Protein AF-A0A1B0D6R3-F1 (afdb_monomer_lite)

Sequence (386 aa):
MKKVSSSRHNKVLNDTDIEEGKRDLIHREIGKFRKTAEEEEQKKEKEKEREKDREKDREKDRKKRDDKDREKRRSATPTGRKEKKRRRSKSRSRERERERERERERERERERERERERERERERERERERDRERDREREENKVVKNIKDLQKEKEMEDEARERKKLEKKAREKEAAYQERLRNWEIRERRKAKDYEKEREKVRCKEEEREREAKRLKEFLEDYDDERDDPKYYKGRELQRRLAERVREADNDAKDRNKEQEELEELRNKVFTGEYDNPTQEFERLKKEREEMYKPKILIDVNLEQSQQRERELEREREREIERQLAKEREKLQKERYVMAQASRELASINAEPIDSDSSEDVQSPSRSNHRRSKSRDSNANSLNHQ

pLDDT: mean 72.36, std 17.93, range [33.22, 93.94]

Foldseek 3Di:
DDDDPPVVVVVVVVPDPPPVVNVVVVVVVVVVVVVVVVVVVVVVVVVVVVVVVVVVVVVVVVVVVVVVVVLVVLCPDPVNVVVVVVVVVVVVVVVVVVVVVVVVVVVVVVVVVVVPPPPPPDDDDDDDDDCVPVVVVVVVVVVVVVVVVVVVVVVVVVVVVVVVVVVVVVVVVVVVVVVVVVVVVVVVVVVVVVVVVVVVVVVVVVVVVVVVVVVVVVVVVPDDCVPCVCVCCDDPNVVVVVVVVVVVVVVVVVVVVVLVVVLVVLLCVLVPDPDPDSVVVSVVVNVVVVVVPPDDPPDPVVVVVVVVVVVVVVVVVVVVVVVVVVVVVVVVVVVVVVVVVVVVVVVVVVPDDDDDDDDDDDDDDDDDDDDDDDDDDDDDDDDDDD

Radius of gyration: 51.78 Å; chains: 1; bounding box: 133×87×140 Å

InterPro domains:
  IPR052768 RNA-binding protein 25 [PTHR18806] (7-378)

Structure (mmCIF, N/CA/C/O backbone):
data_AF-A0A1B0D6R3-F1
#
_entry.id   AF-A0A1B0D6R3-F1
#
loop_
_atom_site.group_PDB
_atom_site.id
_atom_site.type_symbol
_atom_site.label_atom_id
_atom_site.label_alt_id
_atom_site.label_comp_id
_atom_site.label_asym_id
_atom_site.label_entity_id
_atom_site.label_seq_id
_atom_site.pdbx_PDB_ins_code
_atom_site.Cartn_x
_atom_site.Cartn_y
_atom_site.Cartn_z
_atom_site.occupancy
_atom_site.B_iso_or_equiv
_atom_site.auth_seq_id
_atom_site.auth_comp_id
_atom_site.auth_asym_id
_atom_site.auth_atom_id
_atom_site.pdbx_PDB_model_num
ATOM 1 N N . MET A 1 1 ? 35.600 -23.578 60.742 1.00 46.09 1 MET A N 1
ATOM 2 C CA . MET A 1 1 ? 34.301 -23.052 61.235 1.00 46.09 1 MET A CA 1
ATOM 3 C C . MET A 1 1 ? 33.657 -22.190 60.148 1.00 46.09 1 MET A C 1
ATOM 5 O O . MET A 1 1 ? 34.402 -21.520 59.453 1.00 46.09 1 MET A O 1
ATOM 9 N N . LYS A 1 2 ? 32.316 -22.185 60.036 1.00 50.97 2 LYS A N 1
ATOM 10 C CA . LYS A 1 2 ? 31.459 -21.447 59.063 1.00 50.97 2 LYS A CA 1
ATOM 11 C C . LYS A 1 2 ? 31.071 -22.187 57.763 1.00 50.97 2 LYS A C 1
ATOM 13 O O . LYS A 1 2 ? 31.337 -21.732 56.661 1.00 50.97 2 LYS A O 1
ATOM 18 N N . LYS A 1 3 ? 30.331 -23.292 57.905 1.00 50.12 3 LYS A N 1
ATOM 19 C CA . LYS A 1 3 ? 29.381 -23.807 56.895 1.00 50.12 3 LYS A CA 1
ATOM 20 C C . LYS A 1 3 ? 28.076 -24.216 57.594 1.00 50.12 3 LYS A C 1
ATOM 22 O O . LYS A 1 3 ? 27.796 -25.397 57.703 1.00 50.12 3 LYS A O 1
ATOM 27 N N . VAL A 1 4 ? 27.328 -23.268 58.173 1.00 50.94 4 VAL A N 1
ATOM 28 C CA . VAL A 1 4 ? 26.019 -23.584 58.808 1.00 50.94 4 VAL A CA 1
ATOM 29 C C . VAL A 1 4 ? 24.939 -22.499 58.601 1.00 50.94 4 VAL A C 1
ATOM 31 O O . VAL A 1 4 ? 23.763 -22.766 58.818 1.00 50.94 4 VAL A O 1
ATOM 34 N N . SER A 1 5 ? 25.244 -21.286 58.122 1.00 51.19 5 SER A N 1
ATOM 35 C CA . SER A 1 5 ? 24.247 -20.190 58.156 1.00 51.19 5 SER A CA 1
ATOM 36 C C . SER A 1 5 ? 23.283 -20.100 56.963 1.00 51.19 5 SER A C 1
ATOM 38 O O . SER A 1 5 ? 22.290 -19.380 57.057 1.00 51.19 5 SER A O 1
ATOM 40 N N . SER A 1 6 ? 23.516 -20.829 55.864 1.00 48.88 6 SER A N 1
ATOM 41 C CA . SER A 1 6 ? 22.671 -20.724 54.658 1.00 48.88 6 SER A CA 1
ATOM 42 C C . SER A 1 6 ? 21.384 -21.564 54.739 1.00 48.88 6 SER A C 1
ATOM 44 O O . SER A 1 6 ? 20.362 -21.180 54.181 1.00 48.88 6 SER A O 1
ATOM 46 N N . SER A 1 7 ? 21.375 -22.654 55.517 1.00 47.78 7 SER A N 1
ATOM 47 C CA . SER A 1 7 ? 20.190 -23.521 55.651 1.00 47.78 7 SER A CA 1
ATOM 48 C C . SER A 1 7 ? 19.089 -22.913 56.536 1.00 47.78 7 SER A C 1
ATOM 50 O O . SER A 1 7 ? 17.906 -23.137 56.290 1.00 47.78 7 SER A O 1
ATOM 52 N N . ARG A 1 8 ? 19.450 -22.085 57.530 1.00 50.84 8 ARG A N 1
ATOM 53 C CA . ARG A 1 8 ? 18.473 -21.452 58.437 1.00 50.84 8 ARG A CA 1
ATOM 54 C C . ARG A 1 8 ? 17.680 -20.313 57.790 1.00 50.84 8 ARG A C 1
ATOM 56 O O . ARG A 1 8 ? 16.537 -20.111 58.166 1.00 50.84 8 ARG A O 1
ATOM 63 N N . HIS A 1 9 ? 18.227 -19.630 56.784 1.00 46.25 9 HIS A N 1
ATOM 64 C CA . HIS A 1 9 ? 17.534 -18.512 56.128 1.00 46.25 9 HIS A CA 1
ATOM 65 C C . HIS A 1 9 ? 16.481 -18.947 55.095 1.00 46.25 9 HIS A C 1
ATOM 67 O O . HIS A 1 9 ? 15.584 -18.170 54.797 1.00 46.25 9 HIS A O 1
ATOM 73 N N . ASN A 1 10 ? 16.534 -20.189 54.597 1.00 44.69 10 ASN A N 1
ATOM 74 C CA . ASN A 1 10 ? 15.507 -20.732 53.696 1.00 44.69 10 ASN A CA 1
ATOM 75 C C . ASN A 1 10 ? 14.309 -21.360 54.429 1.00 44.69 10 ASN A C 1
ATOM 77 O O . ASN A 1 10 ? 13.281 -21.595 53.808 1.00 44.69 10 ASN A O 1
ATOM 81 N N . LYS A 1 11 ? 14.419 -21.639 55.737 1.00 49.31 11 LYS A N 1
ATOM 82 C CA . LYS A 1 11 ? 13.300 -22.182 56.528 1.00 49.31 11 LYS A CA 1
ATOM 83 C C . LYS A 1 11 ? 12.404 -21.098 57.132 1.00 49.31 11 LYS A C 1
ATOM 85 O O . LYS A 1 11 ? 11.209 -21.315 57.241 1.00 49.31 11 LYS A O 1
ATOM 90 N N . VAL A 1 12 ? 12.948 -19.921 57.444 1.00 47.81 12 VAL A N 1
ATOM 91 C CA . VAL A 1 12 ? 12.201 -18.839 58.123 1.00 47.81 12 VAL A CA 1
ATOM 92 C C . VAL A 1 12 ? 11.225 -18.099 57.192 1.00 47.81 12 VAL A C 1
ATOM 94 O O . VAL A 1 12 ? 10.317 -17.430 57.663 1.00 47.81 12 VAL A O 1
ATOM 97 N N . LEU A 1 13 ? 11.343 -18.257 55.869 1.00 51.03 13 LEU A N 1
ATOM 98 C CA . LEU A 1 13 ? 10.367 -17.705 54.916 1.00 51.03 13 LEU A CA 1
ATOM 99 C C . LEU A 1 13 ? 9.122 -18.588 54.726 1.00 51.03 13 LEU A C 1
ATOM 101 O O . LEU A 1 13 ? 8.151 -18.137 54.120 1.00 51.03 13 LEU A O 1
ATOM 105 N N . ASN A 1 14 ? 9.128 -19.821 55.244 1.00 51.03 14 ASN A N 1
ATOM 106 C CA . ASN A 1 14 ? 7.994 -20.738 55.119 1.00 51.03 14 ASN A CA 1
ATOM 107 C C . ASN A 1 14 ? 6.996 -20.645 56.287 1.00 51.03 14 ASN A C 1
ATOM 109 O O . ASN A 1 14 ? 5.863 -21.077 56.092 1.00 51.03 14 ASN A O 1
ATOM 113 N N . ASP A 1 15 ? 7.380 -20.025 57.413 1.00 48.03 15 ASP A N 1
ATOM 114 C CA . ASP A 1 15 ? 6.590 -19.889 58.655 1.00 48.03 15 ASP A CA 1
ATOM 115 C C . ASP A 1 15 ? 5.917 -18.509 58.779 1.00 48.03 15 ASP A C 1
ATOM 117 O O . ASP A 1 15 ? 5.948 -17.848 59.815 1.00 48.03 15 ASP A O 1
ATOM 121 N N . THR A 1 16 ? 5.316 -18.032 57.694 1.00 53.31 16 THR A N 1
ATOM 122 C CA . THR A 1 16 ? 4.239 -17.043 57.809 1.00 53.31 16 THR A CA 1
ATOM 123 C C . THR A 1 16 ? 2.977 -17.745 57.353 1.00 53.31 16 THR A C 1
ATOM 125 O O . THR A 1 16 ? 2.929 -18.202 56.210 1.00 53.31 16 THR A O 1
ATOM 128 N N . ASP A 1 17 ? 2.000 -17.857 58.258 1.00 52.69 17 ASP A N 1
ATOM 129 C CA . ASP A 1 17 ? 0.628 -18.330 58.021 1.00 52.69 17 ASP A CA 1
ATOM 130 C C . ASP A 1 17 ? -0.092 -17.395 57.032 1.00 52.69 17 ASP A C 1
ATOM 132 O O . ASP A 1 17 ? -1.055 -16.692 57.336 1.00 52.69 17 ASP A O 1
ATOM 136 N N . ILE A 1 18 ? 0.431 -17.319 55.815 1.00 58.31 18 ILE A N 1
ATOM 137 C CA . ILE A 1 18 ? -0.265 -16.787 54.663 1.00 58.31 18 ILE A CA 1
ATOM 138 C C . ILE A 1 18 ? -1.158 -17.938 54.221 1.00 58.31 18 ILE A C 1
ATOM 140 O O . ILE A 1 18 ? -0.643 -18.936 53.721 1.00 58.31 18 ILE A O 1
ATOM 144 N N . GLU A 1 19 ? -2.471 -17.802 54.452 1.00 65.38 19 GLU A N 1
ATOM 145 C CA . GLU A 1 19 ? -3.506 -18.727 53.964 1.00 65.38 19 GLU A CA 1
ATOM 146 C C . GLU A 1 19 ? -3.110 -19.260 52.583 1.00 65.38 19 GLU A C 1
ATOM 148 O O . GLU A 1 19 ? -2.804 -18.474 51.685 1.00 65.38 19 GLU A O 1
ATOM 153 N N . GLU A 1 20 ? -3.082 -20.579 52.421 1.00 59.16 20 GLU A N 1
ATOM 154 C CA . GLU A 1 20 ? -2.545 -21.289 51.251 1.00 59.16 20 GLU A CA 1
ATOM 155 C C . GLU A 1 20 ? -3.040 -20.691 49.913 1.00 59.16 20 GLU A C 1
ATOM 157 O O . GLU A 1 20 ? -2.257 -20.478 48.986 1.00 59.16 20 GLU A O 1
ATOM 162 N N . GLY A 1 21 ? -4.293 -20.217 49.870 1.00 65.56 21 GLY A N 1
ATOM 163 C CA . GLY A 1 21 ? -4.872 -19.512 48.719 1.00 65.56 21 GLY A CA 1
ATOM 164 C C . GLY A 1 21 ? -4.257 -18.139 48.383 1.00 65.56 21 GLY A C 1
ATOM 165 O O . GLY A 1 21 ? -4.201 -17.760 47.213 1.00 65.56 21 GLY A O 1
ATOM 166 N N . LYS A 1 22 ? -3.747 -17.383 49.364 1.00 69.50 22 LYS A N 1
ATOM 167 C CA . LYS A 1 22 ? -2.987 -16.137 49.135 1.00 69.50 22 LYS A CA 1
ATOM 168 C C . LYS A 1 22 ? -1.591 -16.438 48.597 1.00 69.50 22 LYS A C 1
ATOM 170 O O . LYS A 1 22 ? -1.098 -15.691 47.753 1.00 69.50 22 LYS A O 1
ATOM 175 N N . ARG A 1 23 ? -0.972 -17.538 49.038 1.00 70.25 23 ARG A N 1
ATOM 176 C CA . ARG A 1 23 ? 0.324 -17.994 48.519 1.00 70.25 23 ARG A CA 1
ATOM 177 C C . ARG A 1 23 ? 0.190 -18.404 47.045 1.00 70.25 23 ARG A C 1
ATOM 179 O O . ARG A 1 23 ? 0.964 -17.927 46.215 1.00 70.25 23 ARG A O 1
ATOM 186 N N . ASP A 1 24 ? -0.856 -19.148 46.695 1.00 73.31 24 ASP A N 1
ATOM 187 C CA . ASP A 1 24 ? -1.149 -19.543 45.309 1.00 73.31 24 ASP A CA 1
ATOM 188 C C . ASP A 1 24 ? -1.516 -18.362 44.405 1.00 73.31 24 ASP A C 1
ATOM 190 O O . ASP A 1 24 ? -1.074 -18.284 43.254 1.00 73.31 24 ASP A O 1
ATOM 194 N N . LEU A 1 25 ? -2.271 -17.390 44.928 1.00 78.81 25 LEU A N 1
ATOM 195 C CA . LEU A 1 25 ? -2.583 -16.160 44.205 1.00 78.81 25 LEU A CA 1
ATOM 196 C C . LEU A 1 25 ? -1.309 -15.368 43.890 1.00 78.81 25 LEU A C 1
ATOM 198 O O . LEU A 1 25 ? -1.119 -14.953 42.748 1.00 78.81 25 LEU A O 1
ATOM 202 N N . ILE A 1 26 ? -0.411 -15.220 44.867 1.00 77.62 26 ILE A N 1
ATOM 203 C CA . ILE A 1 26 ? 0.878 -14.544 44.690 1.00 77.62 26 ILE A CA 1
ATOM 204 C C . ILE A 1 26 ? 1.750 -15.297 43.679 1.00 77.62 26 ILE A C 1
ATOM 206 O O . ILE A 1 26 ? 2.317 -14.673 42.785 1.00 77.62 26 ILE A O 1
ATOM 210 N N . HIS A 1 27 ? 1.826 -16.628 43.747 1.00 71.44 27 HIS A N 1
ATOM 211 C CA . HIS A 1 27 ? 2.585 -17.420 42.775 1.00 71.44 27 HIS A CA 1
ATOM 212 C C . HIS A 1 27 ? 2.037 -17.286 41.349 1.00 71.44 27 HIS A C 1
ATOM 214 O O . HIS A 1 27 ? 2.817 -17.142 40.402 1.00 71.44 27 HIS A O 1
ATOM 220 N N . ARG A 1 28 ? 0.711 -17.257 41.182 1.00 82.88 28 ARG A N 1
ATOM 221 C CA . ARG A 1 28 ? 0.059 -17.049 39.883 1.00 82.88 28 ARG A CA 1
ATOM 222 C C . ARG A 1 28 ? 0.292 -15.639 39.335 1.00 82.88 28 ARG A C 1
ATOM 224 O O . ARG A 1 28 ? 0.556 -15.490 38.142 1.00 82.88 28 ARG A O 1
ATOM 231 N N . GLU A 1 29 ? 0.236 -14.619 40.188 1.00 81.44 29 GLU A N 1
ATOM 232 C CA . GLU A 1 29 ? 0.498 -13.227 39.807 1.00 81.44 29 GLU A CA 1
ATOM 233 C C . GLU A 1 29 ? 1.975 -13.023 39.432 1.00 81.44 29 GLU A C 1
ATOM 235 O O . GLU A 1 29 ? 2.272 -12.405 38.412 1.00 81.44 29 GLU A O 1
ATOM 240 N N . ILE A 1 30 ? 2.907 -13.625 40.184 1.00 79.81 30 ILE A N 1
ATOM 241 C CA . ILE A 1 30 ? 4.344 -13.634 39.865 1.00 79.81 30 ILE A CA 1
ATOM 242 C C . ILE A 1 30 ? 4.602 -14.371 38.546 1.00 79.81 30 ILE A C 1
ATOM 244 O O . ILE A 1 30 ? 5.416 -13.914 37.746 1.00 79.81 30 ILE A O 1
ATOM 248 N N . GLY A 1 31 ? 3.907 -15.482 38.288 1.00 84.06 31 GLY A N 1
ATOM 249 C CA . GLY A 1 31 ? 3.996 -16.214 37.023 1.00 84.06 31 GLY A CA 1
ATOM 250 C C . GLY A 1 31 ? 3.549 -15.371 35.829 1.00 84.06 31 GLY A C 1
ATOM 251 O O . GLY A 1 31 ? 4.257 -15.300 34.826 1.00 84.06 31 GLY A O 1
ATOM 252 N N . LYS A 1 32 ? 2.421 -14.660 35.955 1.00 85.44 32 LYS A N 1
ATOM 253 C CA . LYS A 1 32 ? 1.957 -13.708 34.933 1.00 85.44 32 LYS A CA 1
ATOM 254 C C . LYS A 1 32 ? 2.944 -12.563 34.736 1.00 85.44 32 LYS A C 1
ATOM 256 O O . LYS A 1 32 ? 3.253 -12.243 33.597 1.00 85.44 32 LYS A O 1
ATOM 261 N N . PHE A 1 33 ? 3.470 -11.996 35.821 1.00 84.00 33 PHE A N 1
ATOM 262 C CA . PHE A 1 33 ? 4.411 -10.878 35.759 1.00 84.00 33 PHE A CA 1
ATOM 263 C C . PHE A 1 33 ? 5.742 -11.276 35.111 1.00 84.00 33 PHE A C 1
ATOM 265 O O . PHE A 1 33 ? 6.280 -10.535 34.293 1.00 84.00 33 PHE A O 1
ATOM 272 N N . ARG A 1 34 ? 6.251 -12.475 35.423 1.00 84.06 34 ARG A N 1
ATOM 273 C CA . ARG A 1 34 ? 7.425 -13.050 34.751 1.00 84.06 34 ARG A CA 1
ATOM 274 C C . ARG A 1 34 ? 7.158 -13.288 33.275 1.00 84.06 34 ARG A C 1
ATOM 276 O O . ARG A 1 34 ? 7.996 -12.923 32.468 1.00 84.06 34 ARG A O 1
ATOM 283 N N . LYS A 1 35 ? 5.983 -13.812 32.923 1.00 82.75 35 LYS A N 1
ATOM 284 C CA . LYS A 1 35 ? 5.608 -14.040 31.526 1.00 82.75 35 LYS A CA 1
ATOM 285 C C . LYS A 1 35 ? 5.507 -12.734 30.735 1.00 82.75 35 LYS A C 1
ATOM 287 O O . LYS A 1 35 ? 6.035 -12.655 29.636 1.00 82.75 35 LYS A O 1
ATOM 292 N N . THR A 1 36 ? 4.901 -11.689 31.301 1.00 76.25 36 THR A N 1
ATOM 293 C CA . THR A 1 36 ? 4.855 -10.368 30.656 1.00 76.25 36 THR A CA 1
ATOM 294 C C . THR A 1 36 ? 6.233 -9.718 30.569 1.00 76.25 36 THR A C 1
ATOM 296 O O . THR A 1 36 ? 6.537 -9.095 29.560 1.00 76.25 36 THR A O 1
ATOM 299 N N . ALA A 1 37 ? 7.083 -9.889 31.588 1.00 86.25 37 ALA A N 1
ATOM 300 C CA . ALA A 1 37 ? 8.453 -9.384 31.566 1.00 86.25 37 ALA A CA 1
ATOM 301 C C . ALA A 1 37 ? 9.316 -10.118 30.525 1.00 86.25 37 ALA A C 1
ATOM 303 O O . ALA A 1 37 ? 10.046 -9.469 29.783 1.00 86.25 37 ALA A O 1
ATOM 304 N N . GLU A 1 38 ? 9.186 -11.443 30.411 1.00 89.06 38 GLU A N 1
ATOM 305 C CA . GLU A 1 38 ? 9.828 -12.244 29.361 1.00 89.06 38 GLU A CA 1
ATOM 306 C C . GLU A 1 38 ? 9.312 -11.865 27.968 1.00 89.06 38 GLU A C 1
ATOM 308 O O . GLU A 1 38 ? 10.101 -11.733 27.037 1.00 89.06 38 GLU A O 1
ATOM 313 N N . GLU A 1 39 ? 8.005 -11.648 27.797 1.00 86.50 39 GLU A N 1
ATOM 314 C CA . GLU A 1 39 ? 7.431 -11.206 26.520 1.00 86.50 39 GLU A CA 1
ATOM 315 C C . GLU A 1 39 ? 7.917 -9.801 26.126 1.00 86.50 39 GLU A C 1
ATOM 317 O O . GLU A 1 39 ? 8.230 -9.557 24.957 1.00 86.50 39 GLU A O 1
ATOM 322 N N . GLU A 1 40 ? 8.023 -8.878 27.083 1.00 84.62 40 GLU A N 1
ATOM 323 C CA . GLU A 1 40 ? 8.559 -7.534 26.861 1.00 84.62 40 GLU A CA 1
ATOM 324 C C . GLU A 1 40 ? 10.062 -7.569 26.542 1.00 84.62 40 GLU A C 1
ATOM 326 O O . GLU A 1 40 ? 10.518 -6.883 25.622 1.00 84.62 40 GLU A O 1
ATOM 331 N N . GLU A 1 41 ? 10.827 -8.425 27.224 1.00 88.50 41 GLU A N 1
ATOM 332 C CA . GLU A 1 41 ? 12.245 -8.655 26.946 1.00 88.50 41 GLU A CA 1
ATOM 333 C C . GLU A 1 41 ? 12.453 -9.260 25.552 1.00 88.50 41 GLU A C 1
ATOM 335 O O . GLU A 1 41 ? 13.244 -8.730 24.771 1.00 88.50 41 GLU A O 1
ATOM 340 N N . GLN A 1 42 ? 11.669 -10.273 25.174 1.00 85.81 42 GLN A N 1
ATOM 341 C CA . GLN A 1 42 ? 11.691 -10.852 23.828 1.00 85.81 42 GLN A CA 1
ATOM 342 C C . GLN A 1 42 ? 11.286 -9.839 22.755 1.00 85.81 42 GLN A C 1
ATOM 344 O O . GLN A 1 42 ? 11.832 -9.844 21.650 1.00 85.81 42 GLN A O 1
ATOM 349 N N . LYS A 1 43 ? 10.325 -8.954 23.043 1.00 85.44 43 LYS A N 1
ATOM 350 C CA . LYS A 1 43 ? 9.922 -7.887 22.118 1.00 85.44 43 LYS A CA 1
ATOM 351 C C . LYS A 1 43 ? 11.055 -6.880 21.926 1.00 85.44 43 LYS A C 1
ATOM 353 O O . LYS A 1 43 ? 11.348 -6.516 20.787 1.00 85.44 43 LYS A O 1
ATOM 358 N N . LYS A 1 44 ? 11.736 -6.503 23.010 1.00 89.75 44 LYS A N 1
ATOM 359 C CA . LYS A 1 44 ? 12.912 -5.624 22.995 1.00 89.75 44 LYS A CA 1
ATOM 360 C C . LYS A 1 44 ? 14.108 -6.275 22.296 1.00 89.75 44 LYS A C 1
ATOM 362 O O . LYS A 1 44 ? 14.851 -5.597 21.591 1.00 89.75 44 LYS A O 1
ATOM 367 N N . GLU A 1 45 ? 14.293 -7.582 22.446 1.00 90.94 45 GLU A N 1
ATOM 368 C CA . GLU A 1 45 ? 15.333 -8.342 21.752 1.00 90.94 45 GLU A CA 1
ATOM 369 C C . GLU A 1 45 ? 15.053 -8.442 20.246 1.00 90.94 45 GLU A C 1
ATOM 371 O O . GLU A 1 45 ? 15.927 -8.122 19.442 1.00 90.94 45 GLU A O 1
ATOM 376 N N . LYS A 1 46 ? 13.809 -8.750 19.853 1.00 87.19 46 LYS A N 1
ATOM 377 C CA . LYS A 1 46 ? 13.365 -8.728 18.447 1.00 87.19 46 LYS A CA 1
ATOM 378 C C . LYS A 1 46 ? 13.483 -7.340 17.822 1.00 87.19 46 LYS A C 1
ATOM 380 O O . LYS A 1 46 ? 13.801 -7.218 16.641 1.00 87.19 46 LYS A O 1
ATOM 385 N N . GLU A 1 47 ? 13.215 -6.280 18.578 1.00 88.88 47 GLU A N 1
ATOM 386 C CA . GLU A 1 47 ? 13.398 -4.906 18.108 1.00 88.88 47 GLU A CA 1
ATOM 387 C C . GLU A 1 47 ? 14.879 -4.577 17.885 1.00 88.88 47 GLU A C 1
ATOM 389 O O . GLU A 1 47 ? 15.232 -4.090 16.811 1.00 88.88 47 GLU A O 1
ATOM 394 N N . LYS A 1 48 ? 15.756 -4.947 18.828 1.00 89.94 48 LYS A N 1
ATOM 395 C CA . LYS A 1 48 ? 17.216 -4.832 18.670 1.00 89.94 48 LYS A CA 1
ATOM 396 C C . LYS A 1 48 ? 17.742 -5.647 17.488 1.00 89.94 48 LYS A C 1
ATOM 398 O O . LYS A 1 48 ? 18.651 -5.203 16.794 1.00 89.94 48 LYS A O 1
ATOM 403 N N . GLU A 1 49 ? 17.202 -6.837 17.243 1.00 91.06 49 GLU A N 1
ATOM 404 C CA . GLU A 1 49 ? 17.565 -7.660 16.085 1.00 91.06 49 GLU A CA 1
ATOM 405 C C . GLU A 1 49 ? 17.160 -6.979 14.769 1.00 91.06 49 GLU A C 1
ATOM 407 O O . GLU A 1 49 ? 17.983 -6.829 13.865 1.00 91.06 49 GLU A O 1
ATOM 412 N N . ARG A 1 50 ? 15.926 -6.462 14.692 1.00 87.06 50 ARG A N 1
ATOM 413 C CA . ARG A 1 50 ? 15.446 -5.685 13.537 1.00 87.06 50 ARG A CA 1
ATOM 414 C C . ARG A 1 50 ? 16.270 -4.422 13.304 1.00 87.06 50 ARG A C 1
ATOM 416 O O . ARG A 1 50 ? 16.498 -4.046 12.154 1.00 87.06 50 ARG A O 1
ATOM 423 N N . GLU A 1 51 ? 16.700 -3.751 14.366 1.00 90.38 51 GLU A N 1
ATOM 424 C CA . GLU A 1 51 ? 17.576 -2.584 14.282 1.00 90.38 51 GLU A CA 1
ATOM 425 C C . GLU A 1 51 ? 18.962 -2.957 13.742 1.00 90.38 51 GLU A C 1
ATOM 427 O O . GLU A 1 51 ? 19.428 -2.324 12.792 1.00 90.38 51 GLU A O 1
ATOM 432 N N . LYS A 1 52 ? 19.568 -4.040 14.247 1.00 91.00 52 LYS A N 1
ATOM 433 C CA . LYS A 1 52 ? 20.841 -4.574 13.735 1.00 91.00 52 LYS A CA 1
ATOM 434 C C . LYS A 1 52 ? 20.757 -4.943 12.257 1.00 91.00 52 LYS A C 1
ATOM 436 O O . LYS A 1 52 ? 21.689 -4.674 11.505 1.00 91.00 52 LYS A O 1
ATOM 441 N N . ASP A 1 53 ? 19.659 -5.542 11.810 1.00 89.00 53 ASP A N 1
ATOM 442 C CA . ASP A 1 53 ? 19.495 -5.888 10.396 1.00 89.00 53 ASP A CA 1
ATOM 443 C C . ASP A 1 53 ? 19.320 -4.650 9.508 1.00 89.00 53 ASP A C 1
ATOM 445 O O . ASP A 1 53 ? 19.942 -4.561 8.446 1.00 89.00 53 ASP A O 1
ATOM 449 N N . ARG A 1 54 ? 18.577 -3.635 9.974 1.00 88.69 54 ARG A N 1
ATOM 450 C CA . ARG A 1 54 ? 18.506 -2.328 9.297 1.00 88.69 54 ARG A CA 1
ATOM 451 C C . ARG A 1 54 ? 19.876 -1.658 9.212 1.00 88.69 54 ARG A C 1
ATOM 453 O O . ARG A 1 54 ? 20.189 -1.035 8.198 1.00 88.69 54 ARG A O 1
ATOM 460 N N . GLU A 1 55 ? 20.689 -1.766 10.257 1.00 91.38 55 GLU A N 1
ATOM 461 C CA . GLU A 1 55 ? 22.048 -1.229 10.278 1.00 91.38 55 GLU A CA 1
ATOM 462 C C . GLU A 1 55 ? 22.965 -1.961 9.289 1.00 91.38 55 GLU A C 1
ATOM 464 O O . GLU A 1 55 ? 23.617 -1.305 8.475 1.00 91.38 55 GLU A O 1
ATOM 469 N N . LYS A 1 56 ? 22.930 -3.301 9.257 1.00 90.94 56 LYS A N 1
ATOM 470 C CA . LYS A 1 56 ? 23.672 -4.105 8.268 1.00 90.94 56 LYS A CA 1
ATOM 471 C C . LYS A 1 56 ? 23.298 -3.733 6.836 1.00 90.94 56 LYS A C 1
ATOM 473 O O . LYS A 1 56 ? 24.167 -3.674 5.969 1.00 90.94 56 LYS A O 1
ATOM 478 N N . ASP A 1 57 ? 22.019 -3.495 6.555 1.00 88.00 57 ASP A N 1
ATOM 479 C CA . ASP A 1 57 ? 21.584 -3.110 5.211 1.00 88.00 57 ASP A CA 1
ATOM 480 C C . ASP A 1 57 ? 22.053 -1.697 4.838 1.00 88.00 57 ASP A C 1
ATOM 482 O O . ASP A 1 57 ? 22.567 -1.493 3.734 1.00 88.00 57 ASP A O 1
ATOM 486 N N . ARG A 1 58 ? 22.005 -0.746 5.781 1.00 89.62 58 ARG A N 1
ATOM 487 C CA . ARG A 1 58 ? 22.609 0.586 5.597 1.00 89.62 58 ARG A CA 1
ATOM 488 C C . ARG A 1 58 ? 24.116 0.495 5.347 1.00 89.62 58 ARG A C 1
ATOM 490 O O . ARG A 1 58 ? 24.637 1.218 4.498 1.00 89.62 58 ARG A O 1
ATOM 497 N N . GLU A 1 59 ? 24.819 -0.386 6.052 1.00 91.56 59 GLU A N 1
ATOM 498 C CA . GLU A 1 59 ? 26.257 -0.600 5.880 1.00 91.56 59 GLU A CA 1
ATOM 499 C C . GLU A 1 59 ? 26.587 -1.222 4.515 1.00 91.56 59 GLU A C 1
ATOM 501 O O . GLU A 1 59 ? 27.482 -0.740 3.816 1.00 91.56 59 GLU A O 1
ATOM 506 N N . LYS A 1 60 ? 25.819 -2.227 4.069 1.00 90.19 60 LYS A N 1
ATOM 507 C CA . LYS A 1 60 ? 25.955 -2.803 2.718 1.00 90.19 60 LYS A CA 1
ATOM 508 C C . LYS A 1 60 ? 25.781 -1.740 1.637 1.00 90.19 60 LYS A C 1
ATOM 510 O O . LYS A 1 60 ? 26.529 -1.738 0.658 1.00 90.19 60 LYS A O 1
ATOM 515 N N . ASP A 1 61 ? 24.812 -0.843 1.795 1.00 87.38 61 ASP A N 1
ATOM 516 C CA . ASP A 1 61 ? 24.563 0.220 0.823 1.00 87.38 61 ASP A CA 1
ATOM 517 C C . ASP A 1 61 ? 25.661 1.288 0.824 1.00 87.38 61 ASP A C 1
ATOM 519 O O . ASP A 1 61 ? 26.061 1.738 -0.254 1.00 87.38 61 ASP A O 1
ATOM 523 N N . ARG A 1 62 ? 26.213 1.642 1.993 1.00 90.62 62 ARG A N 1
ATOM 524 C CA . ARG A 1 62 ? 27.417 2.489 2.084 1.00 90.62 62 ARG A CA 1
ATOM 525 C C . ARG A 1 62 ? 28.597 1.839 1.363 1.00 90.62 62 ARG A C 1
ATOM 527 O O . ARG A 1 62 ? 29.169 2.451 0.467 1.00 90.62 62 ARG A O 1
ATOM 534 N N . LYS A 1 63 ? 28.872 0.563 1.642 1.00 91.62 63 LYS A N 1
ATOM 535 C CA . LYS A 1 63 ? 29.971 -0.183 1.016 1.00 91.62 63 LYS A CA 1
ATOM 536 C C . LYS A 1 63 ? 29.835 -0.274 -0.506 1.00 91.62 63 LYS A C 1
ATOM 538 O O . LYS A 1 63 ? 30.809 -0.065 -1.220 1.00 91.62 63 LYS A O 1
ATOM 543 N N . LYS A 1 64 ? 28.623 -0.503 -1.027 1.00 89.62 64 LYS A N 1
ATOM 544 C CA . LYS A 1 64 ? 28.364 -0.483 -2.481 1.00 89.62 64 LYS A CA 1
ATOM 545 C C . LYS A 1 64 ? 28.652 0.881 -3.108 1.00 89.62 64 LYS A C 1
ATOM 547 O O . LYS A 1 64 ? 29.152 0.931 -4.233 1.00 89.62 64 LYS A O 1
ATOM 552 N N . ARG A 1 65 ? 28.300 1.978 -2.427 1.00 88.44 65 ARG A N 1
ATOM 553 C CA . ARG A 1 65 ? 28.602 3.338 -2.903 1.00 88.44 65 ARG A CA 1
ATOM 554 C C . ARG A 1 65 ? 30.111 3.573 -2.921 1.00 88.44 65 ARG A C 1
ATOM 556 O O . ARG A 1 65 ? 30.631 3.970 -3.961 1.00 88.44 65 ARG A O 1
ATOM 563 N N . ASP A 1 66 ? 30.804 3.213 -1.845 1.00 89.56 66 ASP A N 1
ATOM 564 C CA . ASP A 1 66 ? 32.259 3.355 -1.738 1.00 89.56 66 ASP A CA 1
ATOM 565 C C . ASP A 1 66 ? 33.004 2.520 -2.788 1.00 89.56 66 ASP A C 1
ATOM 567 O O . ASP A 1 66 ? 33.931 3.015 -3.432 1.00 89.56 66 ASP A O 1
ATOM 571 N N . ASP A 1 67 ? 32.579 1.277 -3.029 1.00 87.88 67 ASP A N 1
ATOM 572 C CA . ASP A 1 67 ? 33.164 0.416 -4.061 1.00 87.88 67 ASP A CA 1
ATOM 573 C C . ASP A 1 67 ? 32.957 1.002 -5.464 1.00 87.88 67 ASP A C 1
ATOM 575 O O . ASP A 1 67 ? 33.892 1.031 -6.271 1.00 87.88 67 ASP A O 1
ATOM 579 N N . LYS A 1 68 ? 31.764 1.544 -5.744 1.00 87.62 68 LYS A N 1
ATOM 580 C CA . LYS A 1 68 ? 31.459 2.206 -7.019 1.00 87.62 68 LYS A CA 1
ATOM 581 C C . LYS A 1 68 ? 32.308 3.461 -7.222 1.00 87.62 68 LYS A C 1
ATOM 583 O O . LYS A 1 68 ? 32.837 3.679 -8.315 1.00 87.62 68 LYS A O 1
ATOM 588 N N . ASP A 1 69 ? 32.486 4.266 -6.181 1.00 86.69 69 ASP A N 1
ATOM 589 C CA . ASP A 1 69 ? 33.320 5.465 -6.238 1.00 86.69 69 ASP A CA 1
ATOM 590 C C . ASP A 1 69 ? 34.807 5.119 -6.355 1.00 86.69 69 ASP A C 1
ATOM 592 O O . ASP A 1 69 ? 35.542 5.756 -7.120 1.00 86.69 69 ASP A O 1
ATOM 596 N N . ARG A 1 70 ? 35.258 4.053 -5.686 1.00 85.88 70 ARG A N 1
ATOM 597 C CA . ARG A 1 70 ? 36.621 3.527 -5.813 1.00 85.88 70 ARG A CA 1
ATOM 598 C C . ARG A 1 70 ? 36.887 2.985 -7.212 1.00 85.88 70 ARG A C 1
ATOM 600 O O . ARG A 1 70 ? 37.962 3.236 -7.761 1.00 85.88 70 ARG A O 1
ATOM 607 N N . GLU A 1 71 ? 35.931 2.284 -7.814 1.00 80.31 71 GLU A N 1
ATOM 608 C CA . GLU A 1 71 ? 36.022 1.811 -9.196 1.00 80.31 71 GLU A CA 1
ATOM 609 C 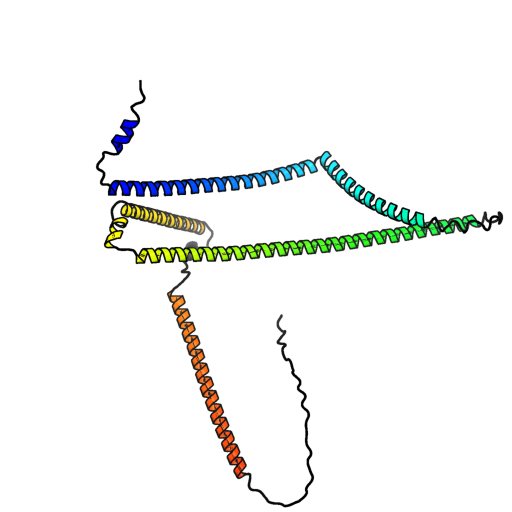C . GLU A 1 71 ? 36.056 2.986 -10.179 1.00 80.31 71 GLU A C 1
ATOM 611 O O . GLU A 1 71 ? 36.909 3.024 -11.071 1.00 80.31 71 GLU A O 1
ATOM 616 N N . LYS A 1 72 ? 35.210 4.001 -9.970 1.00 84.81 72 LYS A N 1
ATOM 617 C CA . LYS A 1 72 ? 35.206 5.226 -10.777 1.00 84.81 72 LYS A CA 1
ATOM 618 C C . LYS A 1 72 ? 36.557 5.939 -10.699 1.00 84.81 72 LYS A C 1
ATOM 620 O O . LYS A 1 72 ? 37.141 6.226 -11.746 1.00 84.81 72 LYS A O 1
ATOM 625 N N . ARG A 1 73 ? 37.108 6.128 -9.494 1.00 83.81 73 ARG A N 1
ATOM 626 C CA . ARG A 1 73 ? 38.445 6.710 -9.278 1.00 83.81 73 ARG A CA 1
ATOM 627 C C . ARG A 1 73 ? 39.546 5.878 -9.937 1.00 83.81 73 ARG A C 1
ATOM 629 O O . ARG A 1 73 ? 40.357 6.435 -10.669 1.00 83.81 73 ARG A O 1
ATOM 636 N N . ARG A 1 74 ? 39.545 4.551 -9.763 1.00 78.19 74 ARG A N 1
ATOM 637 C CA . ARG A 1 74 ? 40.502 3.642 -10.425 1.00 78.19 74 ARG A CA 1
ATOM 638 C C . ARG A 1 74 ? 40.400 3.710 -11.946 1.00 78.19 74 ARG A C 1
ATOM 640 O O . ARG A 1 74 ? 41.418 3.694 -12.620 1.00 78.19 74 ARG A O 1
ATOM 647 N N . SER A 1 75 ? 39.199 3.824 -12.505 1.00 75.31 75 SER A N 1
ATOM 648 C CA . SER A 1 75 ? 39.009 3.933 -13.955 1.00 75.31 75 SER A CA 1
ATOM 649 C C . SER A 1 75 ? 39.462 5.281 -14.536 1.00 75.31 75 SER A C 1
ATOM 651 O O . SER A 1 75 ? 39.775 5.354 -15.727 1.00 75.31 75 SER A O 1
ATOM 653 N N . ALA A 1 76 ? 39.521 6.322 -13.698 1.00 78.62 76 ALA A N 1
ATOM 654 C CA . ALA A 1 76 ? 39.975 7.660 -14.058 1.00 78.62 76 ALA A CA 1
ATOM 655 C C . ALA A 1 76 ? 41.505 7.818 -13.988 1.00 78.62 76 ALA A C 1
ATOM 657 O O . ALA A 1 76 ? 42.042 8.730 -14.617 1.00 78.62 76 ALA A O 1
ATOM 658 N N . THR A 1 77 ? 42.230 6.936 -13.285 1.00 83.81 77 THR A N 1
ATOM 659 C CA . THR A 1 77 ? 43.698 7.003 -13.258 1.00 83.81 77 THR A CA 1
ATOM 660 C C . THR A 1 77 ? 44.305 6.561 -14.599 1.00 83.81 77 THR A C 1
ATOM 662 O O . THR A 1 77 ? 43.766 5.675 -15.276 1.00 83.81 77 THR A O 1
ATOM 665 N N . PRO A 1 78 ? 45.472 7.108 -14.995 1.00 78.50 78 PRO A N 1
ATOM 666 C CA . PRO A 1 78 ? 46.175 6.679 -16.206 1.00 78.50 78 PRO A CA 1
ATOM 667 C C . PRO A 1 78 ? 46.472 5.173 -16.222 1.00 78.50 78 PRO A C 1
ATOM 669 O O . PRO A 1 78 ? 46.395 4.535 -17.274 1.00 78.50 78 PRO A O 1
ATOM 672 N N . THR A 1 79 ? 46.751 4.587 -15.053 1.00 78.94 79 THR A N 1
ATOM 673 C CA . THR A 1 79 ? 47.000 3.150 -14.880 1.00 78.94 79 THR A CA 1
ATOM 674 C C . THR A 1 79 ? 45.739 2.319 -15.120 1.00 78.94 79 THR A C 1
ATOM 676 O O . THR A 1 79 ? 45.786 1.387 -15.925 1.00 78.94 79 THR A O 1
ATOM 679 N N . GLY A 1 80 ? 44.591 2.688 -14.541 1.00 75.62 80 GLY A N 1
ATOM 680 C CA . GLY A 1 80 ? 43.331 1.967 -14.748 1.00 75.62 80 GLY A CA 1
ATOM 681 C C . GLY A 1 80 ? 42.741 2.160 -16.146 1.00 75.62 80 GLY A C 1
ATOM 682 O O . GLY A 1 80 ? 42.190 1.221 -16.726 1.00 75.62 80 GLY A O 1
ATOM 683 N N . ARG A 1 81 ? 42.948 3.325 -16.775 1.00 75.88 81 ARG A N 1
ATOM 684 C CA . ARG A 1 81 ? 42.598 3.543 -18.189 1.00 75.88 81 ARG A CA 1
ATOM 685 C C . ARG A 1 81 ? 43.442 2.656 -19.114 1.00 75.88 81 ARG A C 1
ATOM 687 O O . ARG A 1 81 ? 42.904 2.073 -20.059 1.00 75.88 81 ARG A O 1
ATOM 694 N N . LYS A 1 82 ? 44.741 2.496 -18.824 1.00 76.62 82 LYS A N 1
ATOM 695 C CA . LYS A 1 82 ? 45.661 1.600 -19.552 1.00 76.62 82 LYS A CA 1
ATOM 696 C C . LYS A 1 82 ? 45.303 0.128 -19.319 1.00 76.62 82 LYS A C 1
ATOM 698 O O . LYS A 1 82 ? 45.305 -0.643 -20.276 1.00 76.62 82 LYS A O 1
ATOM 703 N N . GLU A 1 83 ? 44.902 -0.252 -18.107 1.00 73.69 83 GLU A N 1
ATOM 704 C CA . GLU A 1 83 ? 44.426 -1.602 -17.780 1.00 73.69 83 GLU A CA 1
ATOM 705 C C . GLU A 1 83 ? 43.111 -1.941 -18.501 1.00 73.69 83 GLU A C 1
ATOM 707 O O . GLU A 1 83 ? 43.016 -2.984 -19.149 1.00 73.69 83 GLU A O 1
ATOM 712 N N . LYS A 1 84 ? 42.128 -1.030 -18.511 1.00 74.62 84 LYS A N 1
ATOM 713 C CA . LYS A 1 84 ? 40.874 -1.188 -19.271 1.00 74.62 84 LYS A CA 1
ATOM 714 C C . LYS A 1 84 ? 41.141 -1.327 -20.772 1.00 74.62 84 LYS A C 1
ATOM 716 O O . LYS A 1 84 ? 40.532 -2.169 -21.436 1.00 74.62 84 LYS A O 1
ATOM 721 N N . LYS A 1 85 ? 42.100 -0.559 -21.306 1.00 76.25 85 LYS A N 1
ATOM 722 C CA . LYS A 1 85 ? 42.552 -0.673 -22.701 1.00 76.25 85 LYS A CA 1
ATOM 723 C C . LYS A 1 85 ? 43.216 -2.033 -22.955 1.00 76.25 85 LYS A C 1
ATOM 725 O O . LYS A 1 85 ? 42.850 -2.689 -23.921 1.00 76.25 85 LYS A O 1
ATOM 730 N N . ARG A 1 86 ? 44.091 -2.517 -22.060 1.00 76.50 86 ARG A N 1
ATOM 731 C CA . ARG A 1 86 ? 44.718 -3.855 -22.148 1.00 76.50 86 ARG A CA 1
ATOM 732 C C . ARG A 1 86 ? 43.704 -4.993 -22.058 1.00 76.50 86 ARG A C 1
ATOM 734 O O . ARG A 1 86 ? 43.806 -5.923 -22.848 1.00 76.50 86 ARG A O 1
ATOM 741 N N . ARG A 1 87 ? 42.705 -4.919 -21.172 1.00 75.06 87 ARG A N 1
ATOM 742 C CA . ARG A 1 87 ? 41.614 -5.910 -21.090 1.00 75.06 87 ARG A CA 1
ATOM 743 C C . ARG A 1 87 ? 40.804 -5.951 -22.384 1.00 75.06 87 ARG A C 1
ATOM 745 O O . ARG A 1 87 ? 40.538 -7.031 -22.905 1.00 75.06 87 ARG A O 1
ATOM 752 N N . ARG A 1 88 ? 40.490 -4.784 -22.957 1.00 73.81 88 ARG A N 1
ATOM 753 C CA . ARG A 1 88 ? 39.815 -4.687 -24.259 1.00 73.81 88 ARG A CA 1
ATOM 754 C C . ARG A 1 88 ? 40.677 -5.239 -25.399 1.00 73.81 88 ARG A C 1
ATOM 756 O O . ARG A 1 88 ? 40.158 -5.962 -26.242 1.00 73.81 88 ARG A O 1
ATOM 763 N N . SER A 1 89 ? 41.985 -4.983 -25.389 1.00 72.94 89 SER A N 1
ATOM 764 C CA . SER A 1 89 ? 42.932 -5.563 -26.350 1.00 72.94 89 SER A CA 1
ATOM 765 C C . SER A 1 89 ? 43.087 -7.078 -26.188 1.00 72.94 89 SER A C 1
ATOM 767 O O . SER A 1 89 ? 43.130 -7.787 -27.185 1.00 72.94 89 SER A O 1
ATOM 769 N N . LYS A 1 90 ? 43.121 -7.602 -24.955 1.00 76.38 90 LYS A N 1
ATOM 770 C CA . LYS A 1 90 ? 43.223 -9.044 -24.673 1.00 76.38 90 LYS A CA 1
ATOM 771 C C . LYS A 1 90 ? 41.944 -9.789 -25.063 1.00 76.38 90 LYS A C 1
ATOM 773 O O . LYS A 1 90 ? 42.042 -10.882 -25.608 1.00 76.38 90 LYS A O 1
ATOM 778 N N . SER A 1 91 ? 40.772 -9.183 -24.856 1.00 70.06 91 SER A N 1
ATOM 779 C CA . SER A 1 91 ? 39.491 -9.705 -25.358 1.00 70.06 91 SER A CA 1
ATOM 780 C C . SER A 1 91 ? 39.494 -9.797 -26.889 1.00 70.06 91 SER A C 1
ATOM 782 O O . SER A 1 91 ? 39.244 -10.859 -27.450 1.00 70.06 91 SER A O 1
ATOM 784 N N . ARG A 1 92 ? 39.934 -8.725 -27.562 1.00 69.06 92 ARG A N 1
ATOM 785 C CA . ARG A 1 92 ? 40.072 -8.680 -29.027 1.00 69.06 92 ARG A CA 1
ATOM 786 C C . ARG A 1 92 ? 41.135 -9.649 -29.568 1.00 69.06 92 ARG A C 1
ATOM 788 O O . ARG A 1 92 ? 41.006 -10.148 -30.678 1.00 69.06 92 ARG A O 1
ATOM 795 N N . SER A 1 93 ? 42.179 -9.927 -28.787 1.00 66.25 93 SER A N 1
ATOM 796 C CA . SER A 1 93 ? 43.204 -10.923 -29.119 1.00 66.25 93 SER A CA 1
ATOM 797 C C . SER A 1 93 ? 42.687 -12.355 -28.978 1.00 66.25 93 SER A C 1
ATOM 799 O O . SER A 1 93 ? 43.017 -13.174 -29.823 1.00 66.25 93 SER A O 1
ATOM 801 N N . ARG A 1 94 ? 41.862 -12.651 -27.961 1.00 69.75 94 ARG A N 1
ATOM 802 C CA . ARG A 1 94 ? 41.192 -13.956 -27.811 1.00 69.75 94 ARG A CA 1
ATOM 803 C C . ARG A 1 94 ? 40.161 -14.209 -28.911 1.00 69.75 94 ARG A C 1
ATOM 805 O O . ARG A 1 94 ? 40.009 -15.343 -29.344 1.00 69.75 94 ARG A O 1
ATOM 812 N N . GLU A 1 95 ? 39.473 -13.166 -29.377 1.00 62.75 95 GLU A N 1
ATOM 813 C CA . GLU A 1 95 ? 38.619 -13.253 -30.572 1.00 62.75 95 GLU A CA 1
ATOM 814 C C . GLU A 1 95 ? 39.434 -13.626 -31.817 1.00 62.75 95 GLU A C 1
ATOM 816 O O . GLU A 1 95 ? 39.060 -14.556 -32.521 1.00 62.75 95 GLU A O 1
ATOM 821 N N . ARG A 1 96 ? 40.587 -12.977 -32.039 1.00 61.38 96 ARG A N 1
ATOM 822 C CA . ARG A 1 96 ? 41.490 -13.298 -33.161 1.00 61.38 96 ARG A CA 1
ATOM 823 C C . ARG A 1 96 ? 42.163 -14.669 -33.048 1.00 61.38 96 ARG A C 1
ATOM 825 O O . ARG A 1 96 ? 42.431 -15.292 -34.066 1.00 61.38 96 ARG A O 1
ATOM 832 N N . GLU A 1 97 ? 42.442 -15.154 -31.838 1.00 60.84 97 GLU A N 1
ATOM 833 C CA . GLU A 1 97 ? 42.950 -16.519 -31.617 1.00 60.84 97 GLU A CA 1
ATOM 834 C C . GLU A 1 97 ? 41.921 -17.571 -32.034 1.00 60.84 97 GLU A C 1
ATOM 836 O O . GLU A 1 97 ? 42.265 -18.483 -32.777 1.00 60.84 97 GLU A O 1
ATOM 841 N N . ARG A 1 98 ? 40.647 -17.389 -31.659 1.00 61.56 98 ARG A N 1
ATOM 842 C CA . ARG A 1 98 ? 39.544 -18.258 -32.109 1.00 61.56 98 ARG A CA 1
ATOM 843 C C . ARG A 1 98 ? 39.309 -18.190 -33.618 1.00 61.56 98 ARG A C 1
ATOM 845 O O . ARG A 1 98 ? 38.796 -19.135 -34.206 1.00 61.56 98 ARG A O 1
ATOM 852 N N . GLU A 1 99 ? 39.660 -17.073 -34.246 1.00 58.47 99 GLU A N 1
ATOM 853 C CA . GLU A 1 99 ? 39.584 -16.898 -35.697 1.00 58.47 99 GLU A CA 1
ATOM 854 C C . GLU A 1 99 ? 40.713 -17.660 -36.414 1.00 58.47 99 GLU A C 1
ATOM 856 O O . GLU A 1 99 ? 40.443 -18.379 -37.370 1.00 58.47 99 GLU A O 1
ATOM 861 N N . ARG A 1 100 ? 41.944 -17.621 -35.883 1.00 56.69 100 ARG A N 1
ATOM 862 C CA . ARG A 1 100 ? 43.085 -18.416 -36.384 1.00 56.69 100 ARG A CA 1
ATOM 863 C C . ARG A 1 100 ? 42.951 -19.916 -36.125 1.00 56.69 100 ARG A C 1
ATOM 865 O O . ARG A 1 100 ? 43.478 -20.716 -36.889 1.00 56.69 100 ARG A O 1
ATOM 872 N N . GLU A 1 101 ? 42.257 -20.313 -35.063 1.00 56.56 101 GLU A N 1
ATOM 873 C CA . GLU A 1 101 ? 41.960 -21.723 -34.781 1.00 56.56 101 GLU A CA 1
ATOM 874 C C . GLU A 1 101 ? 41.022 -22.312 -35.851 1.00 56.56 101 GLU A C 1
ATOM 876 O O . GLU A 1 101 ? 41.283 -23.396 -36.364 1.00 56.56 101 GLU A O 1
ATOM 881 N N . ARG A 1 102 ? 40.029 -21.530 -36.305 1.00 57.06 102 ARG A N 1
ATOM 882 C CA . ARG A 1 102 ? 39.171 -21.871 -37.458 1.00 57.06 102 ARG A CA 1
ATOM 883 C C . ARG A 1 102 ? 39.906 -21.821 -38.800 1.00 57.06 102 ARG A C 1
ATOM 885 O O . ARG A 1 102 ? 39.506 -22.488 -39.747 1.00 57.06 102 ARG A O 1
ATOM 892 N N . GLU A 1 103 ? 40.966 -21.026 -38.901 1.00 55.78 103 GLU A N 1
ATOM 893 C CA . GLU A 1 103 ? 41.795 -20.933 -40.108 1.00 55.78 103 GLU A CA 1
ATOM 894 C C . GLU A 1 103 ? 42.737 -22.144 -40.247 1.00 55.78 103 GLU A C 1
ATOM 896 O O . GLU A 1 103 ? 42.854 -22.701 -41.333 1.00 55.78 103 GLU A O 1
ATOM 901 N N . ARG A 1 104 ? 43.299 -22.650 -39.138 1.00 54.97 104 ARG A N 1
ATOM 902 C CA . ARG A 1 104 ? 44.068 -23.914 -39.108 1.00 54.97 104 ARG A CA 1
ATOM 903 C C . ARG A 1 104 ? 43.205 -25.156 -39.339 1.00 54.97 104 ARG A C 1
ATOM 905 O O . ARG A 1 104 ? 43.702 -26.160 -39.843 1.00 54.97 104 ARG A O 1
ATOM 912 N N . GLU A 1 105 ? 41.920 -25.091 -39.000 1.00 54.50 105 GLU A N 1
ATOM 913 C CA . GLU A 1 105 ? 40.948 -26.137 -39.334 1.00 54.50 105 GLU A CA 1
ATOM 914 C C . GLU A 1 105 ? 40.694 -26.200 -40.854 1.00 54.50 105 GLU A C 1
ATOM 916 O O . GLU A 1 105 ? 40.641 -27.288 -41.419 1.00 54.50 105 GLU A O 1
ATOM 921 N N . ARG A 1 106 ? 40.690 -25.046 -41.541 1.00 53.78 106 ARG A N 1
ATOM 922 C CA . ARG A 1 106 ? 40.631 -24.954 -43.016 1.00 53.78 106 ARG A CA 1
ATOM 923 C C . ARG A 1 106 ? 41.955 -25.281 -43.712 1.00 53.78 106 ARG A C 1
ATOM 925 O O . ARG A 1 106 ? 41.957 -25.718 -44.858 1.00 53.78 106 ARG A O 1
ATOM 932 N N . GLU A 1 107 ? 43.091 -25.092 -43.045 1.00 52.31 107 GLU A N 1
ATOM 933 C CA . GLU A 1 107 ? 44.405 -25.444 -43.599 1.00 52.31 107 GLU A CA 1
ATOM 934 C C . GLU A 1 107 ? 44.636 -26.969 -43.602 1.00 52.31 107 GLU A C 1
ATOM 936 O O . GLU A 1 107 ? 45.166 -27.503 -44.574 1.00 52.31 107 GLU A O 1
ATOM 941 N N . ARG A 1 108 ? 44.109 -27.698 -42.604 1.00 50.59 108 ARG A N 1
ATOM 942 C CA . ARG A 1 108 ? 44.051 -29.178 -42.612 1.00 50.59 108 ARG A CA 1
ATOM 943 C C . ARG A 1 108 ? 43.058 -29.755 -43.628 1.00 50.59 108 ARG A C 1
ATOM 945 O O . ARG A 1 108 ? 43.162 -30.925 -43.985 1.00 50.59 108 ARG A O 1
ATOM 952 N N . GLU A 1 109 ? 42.121 -28.944 -44.112 1.00 50.78 109 GLU A N 1
ATOM 953 C CA . GLU A 1 109 ? 41.218 -29.304 -45.211 1.00 50.78 109 GLU A CA 1
ATOM 954 C C . GLU A 1 109 ? 41.911 -29.133 -46.578 1.00 50.78 109 GLU A C 1
ATOM 956 O O . GLU A 1 109 ? 41.767 -29.985 -47.452 1.00 50.78 109 GLU A O 1
ATOM 961 N N . ARG A 1 110 ? 42.784 -28.121 -46.722 1.00 47.00 110 ARG A N 1
ATOM 962 C CA . ARG A 1 110 ? 43.622 -27.906 -47.923 1.00 47.00 110 ARG A CA 1
ATOM 963 C C . ARG A 1 110 ? 44.829 -28.840 -48.035 1.00 47.00 110 ARG A C 1
ATOM 965 O O . ARG A 1 110 ? 45.343 -29.040 -49.133 1.00 47.00 110 ARG A O 1
ATOM 972 N N . GLU A 1 111 ? 45.274 -29.457 -46.944 1.00 45.12 111 GLU A N 1
ATOM 973 C CA . GLU A 1 111 ? 46.323 -30.486 -47.000 1.00 45.12 111 GLU A CA 1
ATOM 974 C C . GLU A 1 111 ? 45.802 -31.814 -47.590 1.00 45.12 111 GLU A C 1
ATOM 976 O O . GLU A 1 111 ? 46.566 -32.551 -48.203 1.00 45.12 111 GLU A O 1
ATOM 981 N N . ARG A 1 112 ? 44.481 -32.065 -47.536 1.00 45.25 112 ARG A N 1
ATOM 982 C CA . ARG A 1 112 ? 43.815 -33.176 -48.253 1.00 45.25 112 ARG A CA 1
ATOM 983 C C . ARG A 1 112 ? 43.451 -32.860 -49.707 1.00 45.25 112 ARG A C 1
ATOM 985 O O . ARG A 1 112 ? 42.998 -33.745 -50.427 1.00 45.25 112 ARG A O 1
ATOM 992 N N . GLU A 1 113 ? 43.674 -31.628 -50.154 1.00 43.47 113 GLU A N 1
ATOM 993 C CA . GLU A 1 113 ? 43.471 -31.215 -51.548 1.00 43.47 113 GLU A CA 1
ATOM 994 C C . GLU A 1 113 ? 44.793 -31.228 -52.343 1.00 43.47 113 GLU A C 1
ATOM 996 O O . GLU A 1 113 ? 44.801 -31.497 -53.542 1.00 43.47 113 GLU A O 1
ATOM 1001 N N . ARG A 1 114 ? 45.941 -31.091 -51.659 1.00 43.97 114 ARG A N 1
ATOM 1002 C CA . ARG A 1 114 ? 47.294 -31.183 -52.249 1.00 43.97 114 ARG A CA 1
ATOM 1003 C C . ARG A 1 114 ? 47.856 -32.601 -52.407 1.00 43.97 114 ARG A C 1
ATOM 1005 O O . ARG A 1 114 ? 49.037 -32.761 -52.703 1.00 43.97 114 ARG A O 1
ATOM 1012 N N . GLU A 1 115 ? 47.021 -33.627 -52.279 1.00 41.62 115 GLU A N 1
ATOM 1013 C CA . GLU A 1 115 ? 47.350 -34.991 -52.725 1.00 41.62 115 GLU A CA 1
ATOM 1014 C C . GLU A 1 115 ? 46.727 -35.324 -54.095 1.00 41.62 115 GLU A C 1
ATOM 1016 O O . GLU A 1 115 ? 47.056 -36.341 -54.696 1.00 41.62 115 GLU A O 1
ATOM 1021 N N . ARG A 1 116 ? 45.886 -34.431 -54.647 1.00 46.62 116 ARG A N 1
ATOM 1022 C CA . ARG A 1 116 ? 45.263 -34.565 -55.979 1.00 46.62 116 ARG A CA 1
ATOM 1023 C C . ARG A 1 116 ? 45.704 -33.493 -56.976 1.00 46.62 116 ARG A C 1
ATOM 1025 O O . ARG A 1 116 ? 44.966 -33.145 -57.890 1.00 46.62 116 ARG A O 1
ATOM 1032 N N . GLU A 1 117 ? 46.924 -32.991 -56.821 1.00 39.44 117 GLU A N 1
ATOM 1033 C CA . GLU A 1 117 ? 47.517 -32.037 -57.769 1.00 39.44 117 GLU A CA 1
ATOM 1034 C C . GLU A 1 117 ? 48.964 -32.397 -58.158 1.00 39.44 117 GLU A C 1
ATOM 1036 O O . GLU A 1 117 ? 49.701 -31.580 -58.696 1.00 39.44 117 GLU A O 1
ATOM 1041 N N . ARG A 1 118 ? 49.374 -33.655 -57.935 1.00 41.84 118 ARG A N 1
ATOM 1042 C CA . ARG A 1 118 ? 50.638 -34.231 -58.434 1.00 41.84 118 ARG A CA 1
ATOM 1043 C C . ARG A 1 118 ? 50.401 -35.342 -59.459 1.00 41.84 118 ARG A C 1
ATOM 1045 O O . ARG A 1 118 ? 50.954 -36.428 -59.348 1.00 41.84 118 ARG A O 1
ATOM 1052 N N . GLU A 1 119 ? 49.580 -35.068 -60.470 1.00 38.25 119 GLU A N 1
ATOM 1053 C CA . GLU A 1 119 ? 49.454 -35.966 -61.634 1.00 38.25 119 GLU A CA 1
ATOM 1054 C C . GLU A 1 119 ? 49.362 -35.232 -62.982 1.00 38.25 119 GLU A C 1
ATOM 1056 O O . GLU A 1 119 ? 49.083 -35.832 -64.014 1.00 38.25 119 GLU A O 1
ATOM 1061 N N . ARG A 1 120 ? 49.629 -33.920 -63.016 1.00 40.59 120 ARG A N 1
ATOM 1062 C CA . ARG A 1 120 ? 49.701 -33.155 -64.276 1.00 40.59 120 ARG A CA 1
ATOM 1063 C C . ARG A 1 120 ? 50.887 -32.207 -64.326 1.00 40.59 120 ARG A C 1
ATOM 1065 O O . ARG A 1 120 ? 50.795 -31.087 -64.808 1.00 40.59 120 ARG A O 1
ATOM 1072 N N . GLU A 1 121 ? 52.021 -32.694 -63.853 1.00 37.50 121 GLU A N 1
ATOM 1073 C CA . GLU A 1 121 ? 53.307 -32.024 -63.988 1.00 37.50 121 GLU A CA 1
ATOM 1074 C C . GLU A 1 121 ? 54.217 -32.919 -64.833 1.00 37.50 121 GLU A C 1
ATOM 1076 O O . GLU A 1 121 ? 55.085 -33.604 -64.306 1.00 37.50 121 GLU A O 1
ATOM 1081 N N . ARG A 1 122 ? 53.914 -33.018 -66.137 1.00 42.94 122 ARG A N 1
ATOM 1082 C CA . ARG A 1 122 ? 54.795 -33.540 -67.203 1.00 42.94 122 ARG A CA 1
ATOM 1083 C C . ARG A 1 122 ? 54.069 -33.535 -68.545 1.00 42.94 122 ARG A C 1
ATOM 1085 O O . ARG A 1 122 ? 53.707 -34.569 -69.083 1.00 42.94 122 ARG A O 1
ATOM 1092 N N . GLU A 1 123 ? 53.903 -32.354 -69.116 1.00 34.91 123 GLU A N 1
ATOM 1093 C CA . GLU A 1 123 ? 54.065 -32.220 -70.559 1.00 34.91 123 GLU A CA 1
ATOM 1094 C C . GLU A 1 123 ? 54.281 -30.751 -70.905 1.00 34.91 123 GLU A C 1
ATOM 1096 O O . GLU A 1 123 ? 53.533 -29.887 -70.459 1.00 34.91 123 GLU A O 1
ATOM 1101 N N . ARG A 1 124 ? 55.273 -30.512 -71.764 1.00 35.81 124 ARG A N 1
ATOM 1102 C CA . ARG A 1 124 ? 55.598 -29.233 -72.421 1.00 35.81 124 ARG A CA 1
ATOM 1103 C C . ARG A 1 124 ? 56.540 -28.320 -71.654 1.00 35.81 124 ARG A C 1
ATOM 1105 O O . ARG A 1 124 ? 56.336 -27.126 -71.479 1.00 35.81 124 ARG A O 1
ATOM 1112 N N . GLU A 1 125 ? 57.688 -28.907 -71.364 1.00 39.94 125 GLU A N 1
ATOM 1113 C CA . GLU A 1 125 ? 58.951 -28.215 -71.562 1.00 39.94 125 GLU A CA 1
ATOM 1114 C C . GLU A 1 125 ? 59.180 -28.047 -73.086 1.00 39.94 125 GLU A C 1
ATOM 1116 O O . GLU A 1 125 ? 59.091 -29.028 -73.825 1.00 39.94 125 GLU A O 1
ATOM 1121 N N . ARG A 1 126 ? 59.515 -26.821 -73.525 1.00 37.16 126 ARG A N 1
ATOM 1122 C CA . ARG A 1 126 ? 59.990 -26.398 -74.871 1.00 37.16 126 ARG A CA 1
ATOM 1123 C C . ARG A 1 126 ? 58.967 -25.820 -75.858 1.00 37.16 126 ARG A C 1
ATOM 1125 O O . ARG A 1 126 ? 58.636 -26.438 -76.862 1.00 37.16 126 ARG A O 1
ATOM 1132 N N . GLU A 1 127 ? 58.701 -24.527 -75.699 1.00 33.22 127 GLU A N 1
ATOM 1133 C CA . GLU A 1 127 ? 58.630 -23.598 -76.839 1.00 33.22 127 GLU A CA 1
ATOM 1134 C C . GLU A 1 127 ? 59.106 -22.203 -76.385 1.00 33.22 127 GLU A C 1
ATOM 1136 O O . GLU A 1 127 ? 58.390 -21.431 -75.766 1.00 33.22 127 GLU A O 1
ATOM 1141 N N . ARG A 1 128 ? 60.426 -22.004 -76.343 1.00 37.03 128 ARG A N 1
ATOM 1142 C CA . ARG A 1 128 ? 61.158 -21.098 -77.248 1.00 37.03 128 ARG A CA 1
ATOM 1143 C C . ARG A 1 128 ? 60.620 -19.658 -77.307 1.00 37.03 128 ARG A C 1
ATOM 1145 O O . ARG A 1 128 ? 59.922 -19.259 -78.224 1.00 37.03 128 ARG A O 1
ATOM 1152 N N . GLU A 1 129 ? 61.093 -18.854 -76.361 1.00 40.56 129 GLU A N 1
ATOM 1153 C CA . GLU A 1 129 ? 62.002 -17.722 -76.613 1.00 40.56 129 GLU A CA 1
ATOM 1154 C C . GLU A 1 129 ? 61.685 -16.713 -77.745 1.00 40.56 129 GLU A C 1
ATOM 1156 O O . GLU A 1 129 ? 62.596 -16.163 -78.361 1.00 40.56 129 GLU A O 1
ATOM 1161 N N . ARG A 1 130 ? 60.407 -16.395 -77.994 1.00 44.19 130 ARG A N 1
ATOM 1162 C CA . ARG A 1 130 ? 60.001 -15.234 -78.821 1.00 44.19 130 ARG A CA 1
ATOM 1163 C C . ARG A 1 130 ? 58.809 -14.430 -78.277 1.00 44.19 130 ARG A C 1
ATOM 1165 O O . ARG A 1 130 ? 58.122 -13.778 -79.052 1.00 44.19 130 ARG A O 1
ATOM 1172 N N . ASP A 1 131 ? 58.591 -14.417 -76.960 1.00 41.72 131 ASP A N 1
ATOM 1173 C CA . ASP A 1 131 ? 57.431 -13.726 -76.353 1.00 41.72 131 ASP A CA 1
ATOM 1174 C C . ASP A 1 131 ? 57.784 -12.525 -75.449 1.00 41.72 131 ASP A C 1
ATOM 1176 O O . ASP A 1 131 ? 56.921 -11.917 -74.829 1.00 41.72 131 ASP A O 1
ATOM 1180 N N . ARG A 1 132 ? 59.052 -12.089 -75.410 1.00 48.56 132 ARG A N 1
ATOM 1181 C CA . ARG A 1 132 ? 59.524 -11.053 -74.459 1.00 48.56 132 ARG A CA 1
ATOM 1182 C C . ARG A 1 132 ? 59.141 -9.600 -74.784 1.00 48.56 132 ARG A C 1
ATOM 1184 O O . ARG A 1 132 ? 59.597 -8.690 -74.093 1.00 48.56 132 ARG A O 1
ATOM 1191 N N . GLU A 1 133 ? 58.298 -9.363 -75.784 1.00 48.31 133 GLU A N 1
ATOM 1192 C CA . GLU A 1 133 ? 57.829 -8.007 -76.114 1.00 48.31 133 GLU A CA 1
ATOM 1193 C C . GLU A 1 133 ? 56.298 -7.867 -76.094 1.00 48.31 133 GLU A C 1
ATOM 1195 O O . GLU A 1 133 ? 55.797 -6.816 -75.709 1.00 48.31 133 GLU A O 1
ATOM 1200 N N . ARG A 1 134 ? 55.544 -8.951 -76.347 1.00 47.34 134 ARG A N 1
ATOM 1201 C CA . ARG A 1 134 ? 54.086 -9.014 -76.115 1.00 47.34 134 ARG A CA 1
ATOM 1202 C C . ARG A 1 134 ? 53.704 -9.423 -74.687 1.00 47.34 134 ARG A C 1
ATOM 1204 O O . ARG A 1 134 ? 52.579 -9.147 -74.266 1.00 47.34 134 ARG A O 1
ATOM 1211 N N . ASP A 1 135 ? 54.624 -10.017 -73.924 1.00 51.72 135 ASP A N 1
ATOM 1212 C CA . ASP A 1 135 ? 54.377 -10.353 -72.519 1.00 51.72 135 ASP A CA 1
ATOM 1213 C C . ASP A 1 135 ? 54.334 -9.138 -71.597 1.00 51.72 135 ASP A C 1
ATOM 1215 O O . ASP A 1 135 ? 53.610 -9.196 -70.616 1.00 51.72 135 ASP A O 1
ATOM 1219 N N . ARG A 1 136 ? 54.996 -8.013 -71.906 1.00 50.59 136 ARG A N 1
ATOM 1220 C CA . ARG A 1 136 ? 54.906 -6.813 -71.046 1.00 50.59 136 ARG A CA 1
ATOM 1221 C C . ARG A 1 136 ? 53.526 -6.159 -71.098 1.00 50.59 136 ARG A C 1
ATOM 1223 O O . ARG A 1 136 ? 53.010 -5.753 -70.066 1.00 50.59 136 ARG A O 1
ATOM 1230 N N . GLU A 1 137 ? 52.889 -6.139 -72.268 1.00 51.31 137 GLU A N 1
ATOM 1231 C CA . GLU A 1 137 ? 51.536 -5.593 -72.436 1.00 51.31 137 GLU A CA 1
ATOM 1232 C C . GLU A 1 137 ? 50.463 -6.564 -71.898 1.00 51.31 137 GLU A C 1
ATOM 1234 O O . GLU A 1 137 ? 49.462 -6.144 -71.317 1.00 51.31 137 GLU A O 1
ATOM 1239 N N . ARG A 1 138 ? 50.681 -7.888 -71.996 1.00 53.38 138 ARG A N 1
ATOM 1240 C CA . ARG A 1 138 ? 49.836 -8.890 -71.315 1.00 53.38 138 ARG A CA 1
ATOM 1241 C C . ARG A 1 138 ? 50.065 -8.947 -69.809 1.00 53.38 138 ARG A C 1
ATOM 1243 O O . ARG A 1 138 ? 49.096 -9.209 -69.101 1.00 53.38 138 ARG A O 1
ATOM 1250 N N . GLU A 1 139 ? 51.280 -8.728 -69.316 1.00 52.91 139 GLU A N 1
ATOM 1251 C CA . GLU A 1 139 ? 51.581 -8.612 -67.888 1.00 52.91 139 GLU A CA 1
ATOM 1252 C C . GLU A 1 139 ? 50.958 -7.350 -67.314 1.00 52.91 139 GLU A C 1
ATOM 1254 O O . GLU A 1 139 ? 50.239 -7.472 -66.333 1.00 52.91 139 GLU A O 1
ATOM 1259 N N . GLU A 1 140 ? 51.105 -6.174 -67.935 1.00 52.81 140 GLU A N 1
ATOM 1260 C CA . GLU A 1 140 ? 50.411 -4.961 -67.476 1.00 52.81 140 GLU A CA 1
ATOM 1261 C C . GLU A 1 140 ? 48.892 -5.161 -67.460 1.00 52.81 140 GLU A C 1
ATOM 1263 O O . GLU A 1 140 ? 48.236 -4.857 -66.465 1.00 52.81 140 GLU A O 1
ATOM 1268 N N . ASN A 1 141 ? 48.309 -5.761 -68.501 1.00 53.69 141 ASN A N 1
ATOM 1269 C CA . ASN A 1 141 ? 46.864 -5.987 -68.561 1.00 53.69 141 ASN A CA 1
ATOM 1270 C C . ASN A 1 141 ? 46.391 -7.112 -67.606 1.00 53.69 141 ASN A C 1
ATOM 1272 O O . ASN A 1 141 ? 45.257 -7.080 -67.131 1.00 53.69 141 ASN A O 1
ATOM 1276 N N . LYS A 1 142 ? 47.242 -8.095 -67.264 1.00 57.03 142 LYS A N 1
ATOM 1277 C CA . LYS A 1 142 ? 46.987 -9.102 -66.209 1.00 57.03 142 LYS A CA 1
ATOM 1278 C C . LYS A 1 142 ? 47.170 -8.527 -64.804 1.00 57.03 142 LYS A C 1
ATOM 1280 O O . LYS A 1 142 ? 46.392 -8.866 -63.922 1.00 57.03 142 LYS A O 1
ATOM 1285 N N . VAL A 1 143 ? 48.139 -7.640 -64.592 1.00 57.59 143 VAL A N 1
ATOM 1286 C CA . VAL A 1 143 ? 48.386 -6.941 -63.322 1.00 57.59 143 VAL A CA 1
ATOM 1287 C C . VAL A 1 143 ? 47.261 -5.944 -63.049 1.00 57.59 143 VAL A C 1
ATOM 1289 O O . VAL A 1 143 ? 46.734 -5.915 -61.941 1.00 57.59 143 VAL A O 1
ATOM 1292 N N . VAL A 1 144 ? 46.795 -5.205 -64.060 1.00 57.66 144 VAL A N 1
ATOM 1293 C CA . VAL A 1 144 ? 45.626 -4.315 -63.956 1.00 57.66 144 VAL A CA 1
ATOM 1294 C C . VAL A 1 144 ? 44.326 -5.105 -63.746 1.00 57.66 144 VAL A C 1
ATOM 1296 O O . VAL A 1 144 ? 43.477 -4.666 -62.967 1.00 57.66 144 VAL A O 1
ATOM 1299 N N . LYS A 1 145 ? 44.164 -6.288 -64.366 1.00 55.31 145 LYS A N 1
ATOM 1300 C CA . LYS A 1 145 ? 43.060 -7.218 -64.052 1.00 55.31 145 LYS A CA 1
ATOM 1301 C C . LYS A 1 145 ? 43.151 -7.745 -62.615 1.00 55.31 145 LYS A C 1
ATOM 1303 O O . LYS A 1 145 ? 42.174 -7.610 -61.894 1.00 55.31 145 LYS A O 1
ATOM 1308 N N . ASN A 1 146 ? 44.325 -8.173 -62.147 1.00 59.59 146 ASN A N 1
ATOM 1309 C CA . ASN A 1 146 ? 44.548 -8.580 -60.753 1.00 59.59 146 ASN A CA 1
ATOM 1310 C C . ASN A 1 146 ? 44.256 -7.456 -59.750 1.00 59.59 146 ASN A C 1
ATOM 1312 O O . ASN A 1 146 ? 43.676 -7.721 -58.706 1.00 59.59 146 ASN A O 1
ATOM 1316 N N . ILE A 1 147 ? 44.615 -6.203 -60.044 1.00 61.22 147 ILE A N 1
ATOM 1317 C CA . ILE A 1 147 ? 44.312 -5.059 -59.169 1.00 61.22 147 ILE A CA 1
ATOM 1318 C C . ILE A 1 147 ? 42.802 -4.786 -59.130 1.00 61.22 147 ILE A C 1
ATOM 1320 O O . ILE A 1 147 ? 42.261 -4.567 -58.049 1.00 61.22 147 ILE A O 1
ATOM 1324 N N . LYS A 1 148 ? 42.108 -4.829 -60.277 1.00 68.56 148 LYS A N 1
ATOM 1325 C CA . LYS A 1 148 ? 40.642 -4.684 -60.334 1.00 68.56 148 LYS A CA 1
ATOM 1326 C C . LYS A 1 148 ? 39.914 -5.845 -59.656 1.00 68.56 148 LYS A C 1
ATOM 1328 O O . LYS A 1 148 ? 38.894 -5.618 -59.013 1.00 68.56 148 LYS A O 1
ATOM 1333 N N . ASP A 1 149 ? 40.428 -7.062 -59.771 1.00 70.88 149 ASP A N 1
ATOM 1334 C CA . ASP A 1 149 ? 39.851 -8.248 -59.140 1.00 70.88 149 ASP A CA 1
ATOM 1335 C C . ASP A 1 149 ? 40.111 -8.250 -57.625 1.00 70.88 149 ASP A C 1
ATOM 1337 O O . ASP A 1 149 ? 39.187 -8.514 -56.864 1.00 70.88 149 ASP A O 1
ATOM 1341 N N . LEU A 1 150 ? 41.287 -7.801 -57.167 1.00 68.12 150 LEU A N 1
ATOM 1342 C CA . LEU A 1 150 ? 41.575 -7.519 -55.751 1.00 68.12 150 LEU A CA 1
ATOM 1343 C C . LEU A 1 150 ? 40.693 -6.395 -55.190 1.00 68.12 150 LEU A C 1
ATOM 1345 O O . LEU A 1 150 ? 40.279 -6.452 -54.034 1.00 68.12 150 LEU A O 1
ATOM 1349 N N . GLN A 1 151 ? 40.402 -5.360 -55.982 1.00 71.19 151 GLN A N 1
ATOM 1350 C CA . GLN A 1 151 ? 39.481 -4.288 -55.592 1.00 71.19 151 GLN A CA 1
ATOM 1351 C C . GLN A 1 151 ? 38.049 -4.810 -55.455 1.00 71.19 151 GLN A C 1
ATOM 1353 O O . GLN A 1 151 ? 37.423 -4.551 -54.433 1.00 71.19 151 GLN A O 1
ATOM 1358 N N . LYS A 1 152 ? 37.566 -5.610 -56.411 1.00 75.75 152 LYS A N 1
ATOM 1359 C CA . LYS A 1 152 ? 36.251 -6.266 -56.328 1.00 75.75 152 LYS A CA 1
ATOM 1360 C C . LYS A 1 152 ? 36.166 -7.271 -55.182 1.00 75.75 152 LYS A C 1
ATOM 1362 O O . LYS A 1 152 ? 35.149 -7.335 -54.504 1.00 75.75 152 LYS A O 1
ATOM 1367 N N . GLU A 1 153 ? 37.217 -8.047 -54.932 1.00 69.88 153 GLU A N 1
ATOM 1368 C CA . GLU A 1 153 ? 37.284 -8.976 -53.800 1.00 69.88 153 GLU A CA 1
ATOM 1369 C C . GLU A 1 153 ? 37.240 -8.217 -52.469 1.00 69.88 153 GLU A C 1
ATOM 1371 O O . GLU A 1 153 ? 36.515 -8.604 -51.554 1.00 69.88 153 GLU A O 1
ATOM 1376 N N . LYS A 1 154 ? 37.939 -7.082 -52.386 1.00 73.69 154 LYS A N 1
ATOM 1377 C CA . LYS A 1 154 ? 37.915 -6.190 -51.225 1.00 73.69 154 LYS A CA 1
ATOM 1378 C C . LYS A 1 154 ? 36.555 -5.517 -51.030 1.00 73.69 154 LYS A C 1
ATOM 1380 O O . LYS A 1 154 ? 36.103 -5.423 -49.894 1.00 73.69 154 LYS A O 1
ATOM 1385 N N . GLU A 1 155 ? 35.883 -5.115 -52.107 1.00 76.00 155 GLU A N 1
ATOM 1386 C CA . GLU A 1 155 ? 34.505 -4.609 -52.075 1.00 76.00 155 GLU A CA 1
ATOM 1387 C C . GLU A 1 155 ? 33.527 -5.692 -51.596 1.00 76.00 155 GLU A C 1
ATOM 1389 O O . GLU A 1 155 ? 32.763 -5.452 -50.666 1.00 76.00 155 GLU A O 1
ATOM 1394 N N . MET A 1 156 ? 33.618 -6.918 -52.119 1.00 71.06 156 MET A N 1
ATOM 1395 C CA . MET A 1 156 ? 32.811 -8.063 -51.670 1.00 71.06 156 MET A CA 1
ATOM 1396 C C . MET A 1 156 ? 33.093 -8.442 -50.206 1.00 71.06 156 MET A C 1
ATOM 1398 O O . MET A 1 156 ? 32.184 -8.822 -49.461 1.00 71.06 156 MET A O 1
ATOM 1402 N N . GLU A 1 157 ? 34.344 -8.326 -49.757 1.00 77.94 157 GLU A N 1
ATOM 1403 C CA . GLU A 1 157 ? 34.731 -8.550 -48.364 1.00 77.94 157 GLU A CA 1
ATOM 1404 C C . GLU A 1 157 ? 34.199 -7.439 -47.440 1.00 77.94 157 GLU A C 1
ATOM 1406 O O . GLU A 1 157 ? 33.699 -7.722 -46.344 1.00 77.94 157 GLU A O 1
ATOM 1411 N N . ASP A 1 158 ? 34.271 -6.178 -47.873 1.00 75.25 158 ASP A N 1
ATOM 1412 C CA . ASP A 1 158 ? 33.705 -5.027 -47.169 1.00 75.25 158 ASP A CA 1
ATOM 1413 C C . ASP A 1 158 ? 32.173 -5.144 -47.081 1.00 75.25 158 ASP A C 1
ATOM 1415 O O . ASP A 1 158 ? 31.606 -4.979 -45.996 1.00 75.25 158 ASP A O 1
ATOM 1419 N N . GLU A 1 159 ? 31.503 -5.558 -48.157 1.00 80.88 159 GLU A N 1
ATOM 1420 C CA . GLU A 1 159 ? 30.069 -5.857 -48.179 1.00 80.88 159 GLU A CA 1
ATOM 1421 C C . GLU A 1 159 ? 29.700 -7.016 -47.243 1.00 80.88 159 GLU A C 1
ATOM 1423 O O . GLU A 1 159 ? 28.721 -6.927 -46.496 1.00 80.88 159 GLU A O 1
ATOM 1428 N N . ALA A 1 160 ? 30.492 -8.090 -47.199 1.00 80.19 160 ALA A N 1
ATOM 1429 C CA . ALA A 1 160 ? 30.282 -9.192 -46.262 1.00 80.19 160 ALA A CA 1
ATOM 1430 C C . ALA A 1 160 ? 30.479 -8.750 -44.800 1.00 80.19 160 ALA A C 1
ATOM 1432 O O . ALA A 1 160 ? 29.759 -9.202 -43.900 1.00 80.19 160 ALA A O 1
ATOM 1433 N N . ARG A 1 161 ? 31.428 -7.840 -44.542 1.00 77.94 161 ARG A N 1
ATOM 1434 C CA . ARG A 1 161 ? 31.626 -7.225 -43.221 1.00 77.94 161 ARG A CA 1
ATOM 1435 C C . ARG A 1 161 ? 30.455 -6.320 -42.847 1.00 77.94 161 ARG A C 1
ATOM 1437 O O . ARG A 1 161 ? 30.035 -6.354 -41.688 1.00 77.94 161 ARG A O 1
ATOM 1444 N N . GLU A 1 162 ? 29.892 -5.567 -43.785 1.00 82.88 162 GLU A N 1
ATOM 1445 C CA . GLU A 1 162 ? 28.694 -4.758 -43.545 1.00 82.88 162 GLU A CA 1
ATOM 1446 C C . GLU A 1 162 ? 27.445 -5.620 -43.327 1.00 82.88 162 GLU A C 1
ATOM 1448 O O . GLU A 1 162 ? 26.724 -5.392 -42.353 1.00 82.88 162 GLU A O 1
ATOM 1453 N N . ARG A 1 163 ? 27.244 -6.695 -44.103 1.00 83.19 163 ARG A N 1
ATOM 1454 C CA . ARG A 1 163 ? 26.165 -7.670 -43.857 1.00 83.19 163 ARG A CA 1
ATOM 1455 C C . ARG A 1 163 ? 26.260 -8.281 -42.459 1.00 83.19 163 ARG A C 1
ATOM 1457 O O . ARG A 1 163 ? 25.282 -8.245 -41.718 1.00 83.19 163 ARG A O 1
ATOM 1464 N N . LYS A 1 164 ? 27.449 -8.726 -42.033 1.00 88.19 164 LYS A N 1
ATOM 1465 C CA . LYS A 1 164 ? 27.677 -9.256 -40.672 1.00 88.19 164 LYS A CA 1
ATOM 1466 C C . LYS A 1 164 ? 27.440 -8.212 -39.576 1.00 88.19 164 LYS A C 1
ATOM 1468 O O . LYS A 1 164 ? 26.939 -8.543 -38.502 1.00 88.19 164 LYS A O 1
ATOM 1473 N N . LYS A 1 165 ? 27.797 -6.943 -39.805 1.00 91.38 165 LYS A N 1
ATOM 1474 C CA . LYS A 1 165 ? 27.524 -5.855 -38.849 1.00 91.38 165 LYS A CA 1
ATOM 1475 C C . LYS A 1 165 ? 26.032 -5.558 -38.750 1.00 91.38 165 LYS A C 1
ATOM 1477 O O . LYS A 1 165 ? 25.554 -5.310 -37.646 1.00 91.38 165 LYS A O 1
ATOM 1482 N N . LEU A 1 166 ? 25.310 -5.562 -39.867 1.00 88.00 166 LEU A N 1
ATOM 1483 C CA . LEU A 1 166 ? 23.863 -5.355 -39.895 1.00 88.00 166 LEU A CA 1
ATOM 1484 C C . LEU A 1 166 ? 23.125 -6.517 -39.234 1.00 88.00 166 LEU A C 1
ATOM 1486 O O . LEU A 1 166 ? 22.263 -6.274 -38.397 1.00 88.00 166 LEU A O 1
ATOM 1490 N N . GLU A 1 167 ? 23.532 -7.753 -39.510 1.00 87.56 167 GLU A N 1
ATOM 1491 C CA . GLU A 1 167 ? 23.016 -8.956 -38.856 1.00 87.56 167 GLU A CA 1
ATOM 1492 C C . GLU A 1 167 ? 23.271 -8.923 -37.342 1.00 87.56 167 GLU A C 1
ATOM 1494 O O . GLU A 1 167 ? 22.359 -9.132 -36.543 1.00 87.56 167 GLU A O 1
ATOM 1499 N N . LYS A 1 168 ? 24.485 -8.554 -36.915 1.00 89.12 168 LYS A N 1
ATOM 1500 C CA . LYS A 1 168 ? 24.802 -8.377 -35.493 1.00 89.12 168 LYS A CA 1
ATOM 1501 C C . LYS A 1 168 ? 23.970 -7.266 -34.854 1.00 89.12 168 LYS A C 1
ATOM 1503 O O . LYS A 1 168 ? 23.462 -7.457 -33.756 1.00 89.12 168 LYS A O 1
ATOM 1508 N N . LYS A 1 169 ? 23.783 -6.134 -35.538 1.00 91.94 169 LYS A N 1
ATOM 1509 C CA . LYS A 1 169 ? 22.913 -5.043 -35.070 1.00 91.94 169 LYS A CA 1
ATOM 1510 C C . LYS A 1 169 ? 21.449 -5.479 -34.994 1.00 91.94 169 LYS A C 1
ATOM 1512 O O . LYS A 1 169 ? 20.757 -5.058 -34.075 1.00 91.94 169 LYS A O 1
ATOM 1517 N N . ALA A 1 170 ? 20.970 -6.300 -35.927 1.00 88.31 170 ALA A N 1
ATOM 1518 C CA . ALA A 1 170 ? 19.617 -6.848 -35.901 1.00 88.31 170 ALA A CA 1
ATOM 1519 C C . ALA A 1 170 ? 19.443 -7.799 -34.711 1.00 88.31 170 ALA A C 1
ATOM 1521 O O . ALA A 1 170 ? 18.524 -7.615 -33.919 1.00 88.31 170 ALA A O 1
ATOM 1522 N N . ARG A 1 171 ? 20.397 -8.710 -34.501 1.00 87.62 171 ARG A N 1
ATOM 1523 C CA . ARG A 1 171 ? 20.417 -9.625 -33.355 1.00 87.62 171 ARG A CA 1
ATOM 1524 C C . ARG A 1 171 ? 20.545 -8.897 -32.016 1.00 87.62 171 ARG A C 1
ATOM 1526 O O . ARG A 1 171 ? 19.916 -9.287 -31.041 1.00 87.62 171 ARG A O 1
ATOM 1533 N N . GLU A 1 172 ? 21.339 -7.830 -31.947 1.00 88.50 172 GLU A N 1
ATOM 1534 C CA . GLU A 1 172 ? 21.449 -6.980 -30.754 1.00 88.50 172 GLU A CA 1
ATOM 1535 C C . GLU A 1 172 ? 20.149 -6.207 -30.487 1.00 88.50 172 GLU A C 1
ATOM 1537 O O . GLU A 1 172 ? 19.727 -6.111 -29.336 1.00 88.50 172 GLU A O 1
ATOM 1542 N N . LYS A 1 173 ? 19.475 -5.701 -31.529 1.00 91.88 173 LYS A N 1
ATOM 1543 C CA . LYS A 1 173 ? 18.151 -5.066 -31.404 1.00 91.88 173 LYS A CA 1
ATOM 1544 C C . LYS A 1 173 ? 17.082 -6.061 -30.951 1.00 91.88 173 LYS A C 1
ATOM 1546 O O . LYS A 1 173 ? 16.280 -5.727 -30.083 1.00 91.88 173 LYS A O 1
ATOM 1551 N N . GLU A 1 174 ? 17.097 -7.273 -31.494 1.00 88.38 174 GLU A N 1
ATOM 1552 C CA . GLU A 1 174 ? 16.197 -8.359 -31.106 1.00 88.38 174 GLU A CA 1
ATOM 1553 C C . GLU A 1 174 ? 16.443 -8.794 -29.655 1.00 88.38 174 GLU A C 1
ATOM 1555 O O . GLU A 1 174 ? 15.507 -8.874 -28.862 1.00 88.38 174 GLU A O 1
ATOM 1560 N N . ALA A 1 175 ? 17.706 -8.962 -29.255 1.00 90.62 175 ALA A N 1
ATOM 1561 C CA . ALA A 1 175 ? 18.068 -9.270 -27.876 1.00 90.62 175 ALA A CA 1
ATOM 1562 C C . ALA A 1 175 ? 17.657 -8.150 -26.906 1.00 90.62 175 ALA A C 1
ATOM 1564 O O . ALA A 1 175 ? 17.136 -8.434 -25.828 1.00 90.62 175 ALA A O 1
ATOM 1565 N N . ALA A 1 176 ? 17.831 -6.881 -27.291 1.00 91.25 176 ALA A N 1
ATOM 1566 C CA . ALA A 1 176 ? 17.406 -5.736 -26.488 1.00 91.25 176 ALA A CA 1
ATOM 1567 C C . ALA A 1 176 ? 15.877 -5.667 -26.339 1.00 91.25 176 ALA A C 1
ATOM 1569 O O . ALA A 1 176 ? 15.370 -5.309 -25.273 1.00 91.25 176 ALA A O 1
ATOM 1570 N N . TYR A 1 177 ? 15.134 -6.028 -27.387 1.00 91.81 177 TYR A N 1
ATOM 1571 C CA . TYR A 1 177 ? 13.680 -6.142 -27.327 1.00 91.81 177 TYR A CA 1
ATOM 1572 C C . TYR A 1 177 ? 13.248 -7.276 -26.388 1.00 91.81 177 TYR A C 1
ATOM 1574 O O . TYR A 1 177 ? 12.447 -7.046 -25.484 1.00 91.81 177 TYR A O 1
ATOM 1582 N N . GLN A 1 178 ? 13.844 -8.463 -26.518 1.00 91.81 178 GLN A N 1
ATOM 1583 C CA . GLN A 1 178 ? 13.564 -9.604 -25.642 1.00 91.81 178 GLN A CA 1
ATOM 1584 C C . GLN A 1 178 ? 13.950 -9.337 -24.180 1.00 91.81 178 GLN A C 1
ATOM 1586 O O . GLN A 1 178 ? 13.254 -9.759 -23.260 1.00 91.81 178 GLN A O 1
ATOM 1591 N N . GLU A 1 179 ? 15.049 -8.628 -23.923 1.00 90.75 179 GLU A N 1
ATOM 1592 C CA . GLU A 1 179 ? 15.429 -8.213 -22.571 1.00 90.75 179 GLU A CA 1
ATOM 1593 C C . GLU A 1 179 ? 14.415 -7.224 -21.986 1.00 90.75 179 GLU A C 1
ATOM 1595 O O . GLU A 1 179 ? 14.000 -7.365 -20.834 1.00 90.75 179 GLU A O 1
ATOM 1600 N N . ARG A 1 180 ? 13.954 -6.255 -22.784 1.00 91.19 180 ARG A N 1
ATOM 1601 C CA . ARG A 1 180 ? 12.910 -5.314 -22.368 1.00 91.19 180 ARG A CA 1
ATOM 1602 C C . ARG A 1 180 ? 11.588 -6.025 -22.081 1.00 91.19 180 ARG A C 1
ATOM 1604 O O . ARG A 1 180 ? 10.945 -5.685 -21.088 1.00 91.19 180 ARG A O 1
ATOM 1611 N N . LEU A 1 181 ? 11.230 -7.021 -22.891 1.00 92.56 181 LEU A N 1
ATOM 1612 C CA . LEU A 1 181 ? 10.057 -7.867 -22.683 1.00 92.56 181 LEU A CA 1
ATOM 1613 C C . LEU A 1 181 ? 10.180 -8.668 -21.382 1.00 92.56 181 LEU A C 1
ATOM 1615 O O . LEU A 1 181 ? 9.320 -8.543 -20.518 1.00 92.56 181 LEU A O 1
ATOM 1619 N N . ARG A 1 182 ? 11.295 -9.375 -21.163 1.00 91.44 182 ARG A N 1
ATOM 1620 C CA . ARG A 1 182 ? 11.542 -10.110 -19.908 1.00 91.44 182 ARG A CA 1
ATOM 1621 C C . ARG A 1 182 ? 11.514 -9.198 -18.682 1.00 91.44 182 ARG A C 1
ATOM 1623 O O . ARG A 1 182 ? 10.956 -9.557 -17.651 1.00 91.44 182 ARG A O 1
ATOM 1630 N N . ASN A 1 183 ? 12.072 -7.994 -18.778 1.00 90.69 183 ASN A N 1
ATOM 1631 C CA . ASN A 1 183 ? 12.017 -7.011 -17.694 1.00 90.69 183 ASN A CA 1
ATOM 1632 C C . ASN A 1 183 ? 10.596 -6.488 -17.441 1.00 90.69 183 ASN A C 1
ATOM 1634 O O . ASN A 1 183 ? 10.251 -6.166 -16.303 1.00 90.69 183 ASN A O 1
ATOM 1638 N N . TRP A 1 184 ? 9.768 -6.375 -18.479 1.00 93.50 184 TRP A N 1
ATOM 1639 C CA . TRP A 1 184 ? 8.350 -6.060 -18.333 1.00 93.50 184 TRP A CA 1
ATOM 1640 C C . TRP A 1 184 ? 7.592 -7.219 -17.669 1.00 93.50 184 TRP A C 1
ATOM 1642 O O . TRP A 1 184 ? 6.956 -7.000 -16.644 1.00 93.50 184 TRP A O 1
ATOM 1652 N N . GLU A 1 185 ? 7.783 -8.455 -18.127 1.00 92.31 185 GLU A N 1
ATOM 1653 C CA . GLU A 1 185 ? 7.183 -9.654 -17.526 1.00 92.31 185 GLU A CA 1
ATOM 1654 C C . GLU A 1 185 ? 7.578 -9.842 -16.054 1.00 92.31 185 GLU A C 1
ATOM 1656 O O . GLU A 1 185 ? 6.750 -10.197 -15.217 1.00 92.31 185 GLU A O 1
ATOM 1661 N N . ILE A 1 186 ? 8.839 -9.576 -15.698 1.00 90.56 186 ILE A N 1
ATOM 1662 C CA . ILE A 1 186 ? 9.305 -9.632 -14.305 1.00 90.56 186 ILE A CA 1
ATOM 1663 C C . ILE A 1 186 ? 8.603 -8.571 -13.455 1.00 90.56 186 ILE A C 1
ATOM 1665 O O . ILE A 1 186 ? 8.246 -8.854 -12.309 1.00 90.56 186 ILE A O 1
ATOM 1669 N N . ARG A 1 187 ? 8.414 -7.356 -13.983 1.00 83.44 187 ARG A N 1
ATOM 1670 C CA . ARG A 1 187 ? 7.685 -6.295 -13.275 1.00 83.44 187 ARG A CA 1
ATOM 1671 C C . ARG A 1 187 ? 6.226 -6.676 -13.069 1.00 83.44 187 ARG A C 1
ATOM 1673 O O . ARG A 1 187 ? 5.762 -6.579 -11.938 1.00 83.44 187 ARG A O 1
ATOM 1680 N N . GLU A 1 188 ? 5.556 -7.190 -14.095 1.00 92.00 188 GLU A N 1
ATOM 1681 C CA . GLU A 1 188 ? 4.171 -7.655 -13.976 1.00 92.00 188 GLU A CA 1
ATOM 1682 C C . GLU A 1 188 ? 4.047 -8.822 -12.993 1.00 92.00 188 GLU A C 1
ATOM 1684 O O . GLU A 1 188 ? 3.184 -8.810 -12.120 1.00 92.00 188 GLU A O 1
ATOM 1689 N N . ARG A 1 189 ? 4.981 -9.779 -13.013 1.00 83.38 189 ARG A N 1
ATOM 1690 C CA . ARG A 1 189 ? 5.006 -10.877 -12.036 1.00 83.38 189 ARG A CA 1
ATOM 1691 C C . ARG A 1 189 ? 5.229 -10.387 -10.604 1.00 83.38 189 ARG A C 1
ATOM 1693 O O . ARG A 1 189 ? 4.641 -10.939 -9.680 1.00 83.38 189 ARG A O 1
ATOM 1700 N N . ARG A 1 190 ? 6.088 -9.383 -10.391 1.00 87.94 190 ARG A N 1
ATOM 1701 C CA . ARG A 1 190 ? 6.276 -8.767 -9.064 1.00 87.94 190 ARG A CA 1
ATOM 1702 C C . ARG A 1 190 ? 5.001 -8.067 -8.610 1.00 87.94 190 ARG A C 1
ATOM 1704 O O . ARG A 1 190 ? 4.535 -8.342 -7.514 1.00 87.94 190 ARG A O 1
ATOM 1711 N N . LYS A 1 191 ? 4.398 -7.268 -9.487 1.00 86.75 191 LYS A N 1
ATOM 1712 C CA . LYS A 1 191 ? 3.154 -6.553 -9.203 1.00 86.75 191 LYS A CA 1
ATOM 1713 C C . LYS A 1 191 ? 1.998 -7.512 -8.890 1.00 86.75 191 LYS A C 1
ATOM 1715 O O . LYS A 1 191 ? 1.251 -7.283 -7.948 1.00 86.75 191 LYS A O 1
ATOM 1720 N N . ALA A 1 192 ? 1.898 -8.631 -9.608 1.00 84.56 192 ALA A N 1
ATOM 1721 C CA . ALA A 1 192 ? 0.928 -9.688 -9.323 1.00 84.56 192 ALA A CA 1
ATOM 1722 C C . ALA A 1 192 ? 1.122 -10.301 -7.924 1.00 84.56 192 ALA A C 1
ATOM 1724 O O . ALA A 1 192 ? 0.147 -10.475 -7.193 1.00 84.56 192 ALA A O 1
ATOM 1725 N N . LYS A 1 193 ? 2.373 -10.564 -7.525 1.00 86.19 193 LYS A N 1
ATOM 1726 C CA . LYS A 1 193 ? 2.701 -11.037 -6.170 1.00 86.19 193 LYS A CA 1
ATOM 1727 C C . LYS A 1 193 ? 2.391 -9.997 -5.098 1.00 86.19 193 LYS A C 1
ATOM 1729 O O . LYS A 1 193 ? 1.961 -10.365 -4.012 1.00 86.19 193 LYS A O 1
ATOM 1734 N N . ASP A 1 194 ? 2.586 -8.715 -5.391 1.00 77.94 194 ASP A N 1
ATOM 1735 C CA . ASP A 1 194 ? 2.244 -7.639 -4.460 1.00 77.94 194 ASP A CA 1
ATOM 1736 C C . ASP A 1 194 ? 0.726 -7.577 -4.225 1.00 77.94 194 ASP A C 1
ATOM 1738 O O . ASP A 1 194 ? 0.295 -7.495 -3.077 1.00 77.94 194 ASP A O 1
ATOM 1742 N N . TYR A 1 195 ? -0.092 -7.719 -5.276 1.00 82.81 195 TYR A N 1
ATOM 1743 C CA . TYR A 1 195 ? -1.550 -7.821 -5.132 1.00 82.81 195 TYR A CA 1
ATOM 1744 C C . TYR A 1 195 ? -1.989 -9.077 -4.378 1.00 82.81 195 TYR A C 1
ATOM 1746 O O . TYR A 1 195 ? -2.903 -9.018 -3.560 1.00 82.81 195 TYR A O 1
ATOM 1754 N N . GLU A 1 196 ? -1.355 -10.218 -4.639 1.00 85.38 196 GLU A N 1
ATOM 1755 C CA . GLU A 1 196 ? -1.627 -11.460 -3.913 1.00 85.38 196 GLU A CA 1
ATOM 1756 C C . GLU A 1 196 ? -1.306 -11.327 -2.424 1.00 85.38 196 GLU A C 1
ATOM 1758 O O . GLU A 1 196 ? -2.144 -11.643 -1.580 1.00 85.38 196 GLU A O 1
ATOM 1763 N N . LYS A 1 197 ? -0.139 -10.763 -2.105 1.00 86.19 197 LYS A N 1
ATOM 1764 C CA . LYS A 1 197 ? 0.269 -10.470 -0.734 1.00 86.19 197 LYS A CA 1
ATOM 1765 C C . LYS A 1 197 ? -0.689 -9.493 -0.056 1.00 86.19 197 LYS A C 1
ATOM 1767 O O . LYS A 1 197 ? -0.960 -9.640 1.130 1.00 86.19 197 LYS A O 1
ATOM 1772 N N . GLU A 1 198 ? -1.206 -8.501 -0.776 1.00 82.12 198 GLU A N 1
ATOM 1773 C CA . GLU A 1 198 ? -2.181 -7.560 -0.221 1.00 82.12 198 GLU A CA 1
ATOM 1774 C C . GLU A 1 198 ? -3.528 -8.231 0.070 1.00 82.12 198 GLU A C 1
ATOM 1776 O O . GLU A 1 198 ? -4.069 -8.051 1.160 1.00 82.12 198 GLU A O 1
ATOM 1781 N N . ARG A 1 199 ? -4.024 -9.092 -0.830 1.00 80.94 199 ARG A N 1
ATOM 1782 C CA . ARG A 1 199 ? -5.220 -9.912 -0.562 1.00 80.94 199 ARG A CA 1
ATOM 1783 C C . ARG A 1 199 ? -5.033 -10.808 0.659 1.00 80.94 199 ARG A C 1
ATOM 1785 O O . ARG A 1 199 ? -5.932 -10.915 1.486 1.00 80.94 199 ARG A O 1
ATOM 1792 N N . GLU A 1 200 ? -3.865 -11.427 0.794 1.00 86.00 200 GLU A N 1
ATOM 1793 C CA . GLU A 1 200 ? -3.554 -12.275 1.943 1.00 86.00 200 GLU A CA 1
ATOM 1794 C C . GLU A 1 200 ? -3.493 -11.485 3.255 1.00 86.00 200 GLU A C 1
ATOM 1796 O O . GLU A 1 200 ? -4.018 -11.943 4.267 1.00 86.00 200 GLU A O 1
ATOM 1801 N N . LYS A 1 201 ? -2.928 -10.271 3.249 1.00 83.19 201 LYS A N 1
ATOM 1802 C CA . LYS A 1 201 ? -2.978 -9.388 4.424 1.00 83.19 201 LYS A CA 1
ATOM 1803 C C . LYS A 1 201 ? -4.408 -9.024 4.807 1.00 83.19 201 LYS A C 1
ATOM 1805 O O . LYS A 1 201 ? -4.710 -9.003 5.995 1.00 83.19 201 LYS A O 1
ATOM 1810 N N . VAL A 1 202 ? -5.265 -8.711 3.833 1.00 84.00 202 VAL A N 1
ATOM 1811 C CA . VAL A 1 202 ? -6.679 -8.396 4.091 1.00 84.00 202 VAL A CA 1
ATOM 1812 C C . VAL A 1 202 ? -7.381 -9.598 4.718 1.00 84.00 202 VAL A C 1
ATOM 1814 O O . VAL A 1 202 ? -7.993 -9.445 5.771 1.00 84.00 202 VAL A O 1
ATOM 1817 N N . ARG A 1 203 ? -7.194 -10.797 4.153 1.00 81.19 203 ARG A N 1
ATOM 1818 C CA . ARG A 1 203 ? -7.735 -12.044 4.712 1.00 81.19 203 ARG A CA 1
ATOM 1819 C C . ARG A 1 203 ? -7.229 -12.298 6.133 1.00 81.19 203 ARG A C 1
ATOM 1821 O O . ARG A 1 203 ? -8.015 -12.591 7.018 1.00 81.19 203 ARG A O 1
ATOM 1828 N N . CYS A 1 204 ? -5.933 -12.120 6.380 1.00 85.44 204 CYS A N 1
ATOM 1829 C CA . CYS A 1 204 ? -5.346 -12.298 7.708 1.00 85.44 204 CYS A CA 1
ATOM 1830 C C . CYS A 1 204 ? -5.955 -11.338 8.746 1.00 85.44 204 CYS A C 1
ATOM 1832 O O . CYS A 1 204 ? -6.312 -11.768 9.839 1.00 85.44 204 CYS A O 1
ATOM 1834 N N . LYS A 1 205 ? -6.140 -10.060 8.388 1.00 83.38 205 LYS A N 1
ATOM 1835 C CA . LYS A 1 205 ? -6.813 -9.071 9.248 1.00 83.38 205 LYS A CA 1
ATOM 1836 C C . LYS A 1 205 ? -8.273 -9.430 9.507 1.00 83.38 205 LYS A C 1
ATOM 1838 O O . LYS A 1 205 ? -8.783 -9.199 10.594 1.00 83.38 205 LYS A O 1
ATOM 1843 N N . GLU A 1 206 ? -8.970 -9.948 8.505 1.00 76.31 206 GLU A N 1
ATOM 1844 C CA . GLU A 1 206 ? -10.350 -10.397 8.654 1.00 76.31 206 GLU A CA 1
ATOM 1845 C C . GLU A 1 206 ? -10.450 -11.614 9.571 1.00 76.31 206 GLU A C 1
ATOM 1847 O O . GLU A 1 206 ? -11.222 -11.586 10.521 1.00 76.31 206 GLU A O 1
ATOM 1852 N N . GLU A 1 207 ? -9.588 -12.611 9.385 1.00 83.12 207 GLU A N 1
ATOM 1853 C CA . GLU A 1 207 ? -9.493 -13.759 10.284 1.00 83.12 207 GLU A CA 1
ATOM 1854 C C . GLU A 1 207 ? -9.108 -13.346 11.715 1.00 83.12 207 GLU A C 1
ATOM 1856 O O . GLU A 1 207 ? -9.578 -13.947 12.674 1.00 83.12 207 GLU A O 1
ATOM 1861 N N . GLU A 1 208 ? -8.239 -12.347 11.893 1.00 87.19 208 GLU A N 1
ATOM 1862 C CA . GLU A 1 208 ? -7.919 -11.781 13.209 1.00 87.19 208 GLU A CA 1
ATOM 1863 C C . GLU A 1 208 ? -9.155 -11.143 13.845 1.00 87.19 208 GLU A C 1
ATOM 1865 O O . GLU A 1 208 ? -9.505 -11.517 14.961 1.00 87.19 208 GLU A O 1
ATOM 1870 N N . ARG A 1 209 ? -9.880 -10.291 13.109 1.00 80.19 209 ARG A N 1
ATOM 1871 C CA . ARG A 1 209 ? -11.152 -9.717 13.576 1.00 80.19 209 ARG A CA 1
ATOM 1872 C C . ARG A 1 209 ? -12.174 -10.794 13.920 1.00 80.19 209 ARG A C 1
ATOM 1874 O O . ARG A 1 209 ? -12.859 -10.677 14.927 1.00 80.19 209 ARG A O 1
ATOM 1881 N N . GLU A 1 210 ? -12.276 -11.852 13.123 1.00 84.44 210 GLU A N 1
ATOM 1882 C CA . GLU A 1 210 ? -13.172 -12.970 13.414 1.00 84.44 210 GLU A CA 1
ATOM 1883 C C . GLU A 1 210 ? -12.738 -13.761 14.648 1.00 84.44 210 GLU A C 1
ATOM 1885 O O . GLU A 1 210 ? -13.587 -14.164 15.439 1.00 84.44 210 GLU A O 1
ATOM 1890 N N . ARG A 1 211 ? -11.435 -14.006 14.833 1.00 88.81 211 ARG A N 1
ATOM 1891 C CA . ARG A 1 211 ? -10.908 -14.661 16.040 1.00 88.81 211 ARG A CA 1
ATOM 1892 C C . ARG A 1 211 ? -11.144 -13.798 17.271 1.00 88.81 211 ARG A C 1
ATOM 1894 O O . ARG A 1 211 ? -11.532 -14.332 18.302 1.00 88.81 211 ARG A O 1
ATOM 1901 N N . GLU A 1 212 ? -10.943 -12.489 17.170 1.00 86.56 212 GLU A N 1
ATOM 1902 C CA . GLU A 1 212 ? -11.238 -11.541 18.243 1.00 86.56 212 GLU A CA 1
ATOM 1903 C C . GLU A 1 212 ? -12.732 -11.478 18.542 1.00 86.56 212 GLU A C 1
ATOM 1905 O O . GLU A 1 212 ? -13.103 -11.525 19.709 1.00 86.56 212 GLU A O 1
ATOM 1910 N N . ALA A 1 213 ? -13.586 -11.458 17.517 1.00 88.81 213 ALA A N 1
ATOM 1911 C CA . ALA A 1 213 ? -15.034 -11.507 17.674 1.00 88.81 213 ALA A CA 1
ATOM 1912 C C . ALA A 1 213 ? -15.486 -12.825 18.315 1.00 88.81 213 ALA A C 1
ATOM 1914 O O . ALA A 1 213 ? -16.316 -12.803 19.214 1.00 88.81 213 ALA A O 1
ATOM 1915 N N . LYS A 1 214 ? -14.910 -13.965 17.913 1.00 91.44 214 LYS A N 1
ATOM 1916 C CA . LYS A 1 214 ? -15.164 -15.275 18.535 1.00 91.44 214 LYS A CA 1
ATOM 1917 C C . LYS A 1 214 ? -14.701 -15.299 19.988 1.00 91.44 214 LYS A C 1
ATOM 1919 O O . LYS A 1 214 ? -15.477 -15.690 20.846 1.00 91.44 214 LYS A O 1
ATOM 1924 N N . ARG A 1 215 ? -13.490 -14.807 20.271 1.00 89.88 215 ARG A N 1
ATOM 1925 C CA . ARG A 1 215 ? -12.954 -14.686 21.634 1.00 89.88 215 ARG A CA 1
ATOM 1926 C C . ARG A 1 215 ? -13.820 -13.771 22.498 1.00 89.88 215 ARG A C 1
ATOM 1928 O O . ARG A 1 215 ? -14.018 -14.054 23.669 1.00 89.88 215 ARG A O 1
ATOM 1935 N N . LEU A 1 216 ? -14.307 -12.663 21.942 1.00 88.50 216 LEU A N 1
ATOM 1936 C CA . LEU A 1 216 ? -15.173 -11.724 22.649 1.00 88.50 216 LEU A CA 1
ATOM 1937 C C . LEU A 1 216 ? -16.572 -12.310 22.866 1.00 88.50 216 LEU A C 1
ATOM 1939 O O . LEU A 1 216 ? -17.134 -12.126 23.935 1.00 88.50 216 LEU A O 1
ATOM 1943 N N . LYS A 1 217 ? -17.109 -13.046 21.888 1.00 90.69 217 LYS A N 1
ATOM 1944 C CA . LYS A 1 217 ? -18.377 -13.775 22.005 1.00 90.69 217 LYS A CA 1
ATOM 1945 C C . LYS A 1 217 ? -18.302 -14.834 23.103 1.00 90.69 217 LYS A C 1
ATOM 1947 O O . LYS A 1 217 ? -19.164 -14.845 23.963 1.00 90.69 217 LYS A O 1
ATOM 1952 N N . GLU A 1 218 ? -17.251 -15.648 23.104 1.00 87.62 218 GLU A N 1
ATOM 1953 C CA . GLU A 1 218 ? -16.980 -16.644 24.149 1.00 87.62 218 GLU A CA 1
ATOM 1954 C C . GLU A 1 218 ? -16.802 -15.975 25.520 1.00 87.62 218 GLU A C 1
ATOM 1956 O O . GLU A 1 218 ? -17.433 -16.370 26.492 1.00 87.62 218 GLU A O 1
ATOM 1961 N N . PHE A 1 219 ? -16.025 -14.888 25.590 1.00 86.62 219 PHE A N 1
ATOM 1962 C CA . PHE A 1 219 ? -15.864 -14.114 26.823 1.00 86.62 219 PHE A CA 1
ATOM 1963 C C . PHE A 1 219 ? -17.195 -13.579 27.367 1.00 86.62 219 PHE A C 1
ATOM 1965 O O . PHE A 1 219 ? -17.384 -13.591 28.576 1.00 86.62 219 PHE A O 1
ATOM 1972 N N . LEU A 1 220 ? -18.091 -13.099 26.500 1.00 86.75 220 LEU A N 1
ATOM 1973 C CA . LEU A 1 220 ? -19.399 -12.572 26.896 1.00 86.75 220 LEU A CA 1
ATOM 1974 C C . LEU A 1 220 ? -20.402 -13.673 27.263 1.00 86.75 220 LEU A C 1
ATOM 1976 O O . LEU A 1 220 ? -21.268 -13.426 28.093 1.00 86.75 220 LEU A O 1
ATOM 1980 N N . GLU A 1 221 ? -20.301 -14.862 26.664 1.00 88.31 221 GLU A N 1
ATOM 1981 C CA . GLU A 1 221 ? -21.136 -16.020 27.017 1.00 88.31 221 GLU A CA 1
ATOM 1982 C C . GLU A 1 221 ? -20.823 -16.529 28.437 1.00 88.31 221 GLU A C 1
ATOM 1984 O O . GLU A 1 221 ? -21.743 -16.905 29.160 1.00 88.31 221 GLU A O 1
ATOM 1989 N N . ASP A 1 222 ? -19.556 -16.462 28.856 1.00 86.75 222 ASP A N 1
ATOM 1990 C CA . ASP A 1 222 ? -19.084 -16.913 30.176 1.00 86.75 222 ASP A CA 1
ATOM 1991 C C . ASP A 1 222 ? -18.990 -15.790 31.238 1.00 86.75 222 ASP A C 1
ATOM 1993 O O . ASP A 1 222 ? -18.564 -16.046 32.376 1.00 86.75 222 ASP A O 1
ATOM 1997 N N . TYR A 1 223 ? -19.342 -14.547 30.880 1.00 88.00 223 TYR A N 1
ATOM 1998 C CA . TYR A 1 223 ? -19.284 -13.390 31.780 1.00 88.00 223 TYR A CA 1
ATOM 1999 C 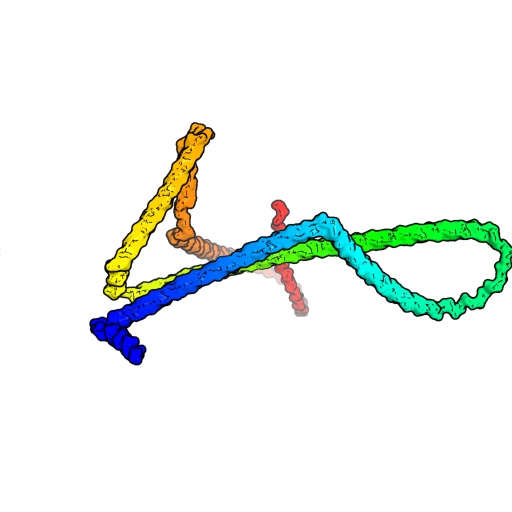C . TYR A 1 223 ? -20.458 -13.402 32.762 1.00 88.00 223 TYR A C 1
ATOM 2001 O O . TYR A 1 223 ? -21.618 -13.450 32.360 1.00 88.00 223 TYR A O 1
ATOM 2009 N N . ASP A 1 224 ? -20.142 -13.328 34.054 1.00 89.56 224 ASP A N 1
ATOM 2010 C CA . ASP A 1 224 ? -21.119 -13.291 35.140 1.00 89.56 224 ASP A CA 1
ATOM 2011 C C . ASP A 1 224 ? -20.900 -12.023 35.973 1.00 89.56 224 ASP A C 1
ATOM 2013 O O . ASP A 1 224 ? -19.894 -11.904 36.679 1.00 89.56 224 ASP A O 1
ATOM 2017 N N . ASP A 1 225 ? -21.836 -11.077 35.875 1.00 86.88 225 ASP A N 1
ATOM 2018 C CA . ASP A 1 225 ? -21.756 -9.749 36.492 1.00 86.88 225 ASP A CA 1
ATOM 2019 C C . ASP A 1 225 ? -21.496 -9.831 38.008 1.00 86.88 225 ASP A C 1
ATOM 2021 O O . ASP A 1 225 ? -20.630 -9.128 38.531 1.00 86.88 225 ASP A O 1
ATOM 2025 N N . GLU A 1 226 ? -22.158 -10.736 38.740 1.00 85.50 226 GLU A N 1
ATOM 2026 C CA . GLU A 1 226 ? -22.002 -10.820 40.202 1.00 85.50 226 GLU A CA 1
ATOM 2027 C C . GLU A 1 226 ? -20.610 -11.316 40.615 1.00 85.50 226 GLU A C 1
ATOM 2029 O O . GLU A 1 226 ? -20.070 -10.923 41.659 1.00 85.50 226 GLU A O 1
ATOM 2034 N N . ARG A 1 227 ? -20.003 -12.166 39.783 1.00 87.31 227 ARG A N 1
ATOM 2035 C CA . ARG A 1 227 ? -18.690 -12.765 40.037 1.00 87.31 227 ARG A CA 1
ATOM 2036 C C . ARG A 1 227 ? -17.549 -11.884 39.540 1.00 87.31 227 ARG A C 1
ATOM 2038 O O . ARG A 1 227 ? -16.533 -11.745 40.228 1.00 87.31 227 ARG A O 1
ATOM 2045 N N . ASP A 1 228 ? -17.689 -11.331 38.341 1.00 82.12 228 ASP A N 1
ATOM 2046 C CA . ASP A 1 228 ? -16.594 -10.725 37.593 1.00 82.12 228 ASP A CA 1
ATOM 2047 C C . ASP A 1 228 ? -16.579 -9.184 37.692 1.00 82.12 228 ASP A C 1
ATOM 2049 O O . ASP A 1 228 ? -15.486 -8.606 37.711 1.00 82.12 228 ASP A O 1
ATOM 2053 N N . ASP A 1 229 ? -17.711 -8.494 37.904 1.00 86.06 229 ASP A N 1
ATOM 2054 C CA . ASP A 1 229 ? -17.732 -7.022 38.022 1.00 86.06 229 ASP A CA 1
ATOM 2055 C C . ASP A 1 229 ? -16.894 -6.453 39.178 1.00 86.06 229 ASP A C 1
ATOM 2057 O O . ASP A 1 229 ? -16.192 -5.450 38.965 1.00 86.06 229 ASP A O 1
ATOM 2061 N N . PRO A 1 230 ? -16.857 -7.052 40.389 1.00 84.38 230 PRO A N 1
ATOM 2062 C CA . PRO A 1 230 ? -16.047 -6.523 41.486 1.00 84.38 230 PRO A CA 1
ATOM 2063 C C . PRO A 1 230 ? -14.551 -6.413 41.153 1.00 84.38 230 PRO A C 1
ATOM 2065 O O . PRO A 1 230 ? -13.851 -5.576 41.725 1.00 84.38 230 PRO A O 1
ATOM 2068 N N . LYS A 1 231 ? -14.052 -7.227 40.215 1.00 81.25 231 LYS A N 1
ATOM 2069 C CA . LYS A 1 231 ? -12.660 -7.202 39.741 1.00 81.25 231 LYS A CA 1
ATOM 2070 C C . LYS A 1 231 ? -12.368 -6.006 38.831 1.00 81.25 231 LYS A C 1
ATOM 2072 O O . LYS A 1 231 ? -11.233 -5.532 38.799 1.00 81.25 231 LYS A O 1
ATOM 2077 N N . TYR A 1 232 ? -13.365 -5.521 38.094 1.00 76.50 232 TYR A N 1
ATOM 2078 C CA . TYR A 1 232 ? -13.202 -4.487 37.068 1.00 76.50 232 TYR A CA 1
ATOM 2079 C C . TYR A 1 232 ? -13.733 -3.110 37.494 1.00 76.50 232 TYR A C 1
ATOM 2081 O O . TYR A 1 232 ? -13.273 -2.089 36.974 1.00 76.50 232 TYR A O 1
ATOM 2089 N N . TYR A 1 233 ? -14.658 -3.066 38.454 1.00 80.19 233 TYR A N 1
ATOM 2090 C CA . TYR A 1 233 ? -15.348 -1.846 38.890 1.00 80.19 233 TYR A CA 1
ATOM 2091 C C . TYR A 1 233 ? -15.060 -1.457 40.347 1.00 80.19 233 TYR A C 1
ATOM 2093 O O . TYR A 1 233 ? -15.744 -0.608 40.916 1.00 80.19 233 TYR A O 1
ATOM 2101 N N . LYS A 1 234 ? -14.002 -2.010 40.953 1.00 84.62 234 LYS A N 1
ATOM 2102 C CA . LYS A 1 234 ? -13.558 -1.648 42.307 1.00 84.62 234 LYS A CA 1
ATOM 2103 C C . LYS A 1 234 ? -12.037 -1.505 42.388 1.00 84.62 234 LYS A C 1
ATOM 2105 O O . LYS A 1 234 ? -11.283 -2.163 41.677 1.00 84.62 234 LYS A O 1
ATOM 2110 N N . GLY A 1 235 ? -11.574 -0.645 43.293 1.00 85.19 235 GLY A N 1
ATOM 2111 C CA . GLY A 1 235 ? -10.159 -0.536 43.653 1.00 85.19 235 GLY A CA 1
ATOM 2112 C C . GLY A 1 235 ? -9.248 -0.094 42.501 1.00 85.19 235 GLY A C 1
ATOM 2113 O O . GLY A 1 235 ? -9.525 0.887 41.812 1.00 85.19 235 GLY A O 1
ATOM 2114 N N . ARG A 1 236 ? -8.127 -0.806 42.324 1.00 85.25 236 ARG A N 1
ATOM 2115 C CA . ARG A 1 236 ? -7.018 -0.417 41.436 1.00 85.25 236 ARG A CA 1
ATOM 2116 C C . ARG A 1 236 ? -7.407 -0.370 39.955 1.00 85.25 236 ARG A C 1
ATOM 2118 O O . ARG A 1 236 ? -6.932 0.515 39.245 1.00 85.25 236 ARG A O 1
ATOM 2125 N N . GLU A 1 237 ? -8.306 -1.245 39.505 1.00 85.00 237 GLU A N 1
ATOM 2126 C CA . GLU A 1 237 ? -8.622 -1.341 38.072 1.00 85.00 237 GLU A CA 1
ATOM 2127 C C . GLU A 1 237 ? -9.610 -0.260 37.640 1.00 85.00 237 GLU A C 1
ATOM 2129 O O . GLU A 1 237 ? -9.471 0.310 36.555 1.00 85.00 237 GLU A O 1
ATOM 2134 N N . LEU A 1 238 ? -10.514 0.133 38.542 1.00 85.38 238 LEU A N 1
ATOM 2135 C CA . LEU A 1 238 ? -11.322 1.337 38.371 1.00 85.38 238 LEU A CA 1
ATOM 2136 C C . LEU A 1 238 ? -10.428 2.584 38.301 1.00 85.38 238 LEU A C 1
ATOM 2138 O O . LEU A 1 238 ? -10.599 3.420 37.417 1.00 85.38 238 LEU A O 1
ATOM 2142 N N . GLN A 1 239 ? -9.431 2.688 39.184 1.00 87.19 239 GLN A N 1
ATOM 2143 C CA . GLN A 1 239 ? -8.493 3.811 39.179 1.00 87.19 239 GLN A CA 1
ATOM 2144 C C . GLN A 1 239 ? -7.635 3.851 37.902 1.00 87.19 239 GLN A C 1
ATOM 2146 O O . GLN A 1 239 ? -7.396 4.931 37.362 1.00 87.19 239 GLN A O 1
ATOM 2151 N N . ARG A 1 240 ? -7.215 2.692 37.375 1.00 88.69 240 ARG A N 1
ATOM 2152 C CA . ARG A 1 240 ? -6.513 2.587 36.087 1.00 88.69 240 ARG A CA 1
ATOM 2153 C C . ARG A 1 240 ? -7.389 3.076 34.928 1.00 88.69 240 ARG A C 1
ATOM 2155 O O . ARG A 1 240 ? -6.913 3.887 34.140 1.00 88.69 240 ARG A O 1
ATOM 2162 N N . ARG A 1 241 ? -8.660 2.663 34.859 1.00 85.56 241 ARG A N 1
ATOM 2163 C CA . ARG A 1 241 ? -9.613 3.137 33.834 1.00 85.56 241 ARG A CA 1
ATOM 2164 C C . ARG A 1 241 ? -9.889 4.635 33.935 1.00 85.56 241 ARG A C 1
ATOM 2166 O O . ARG A 1 241 ? -9.960 5.315 32.918 1.00 85.56 241 ARG A O 1
ATOM 2173 N N . LEU A 1 242 ? -10.006 5.171 35.151 1.00 90.44 242 LEU A N 1
ATOM 2174 C CA . LEU A 1 242 ? -10.126 6.617 35.353 1.00 90.44 242 LEU A CA 1
ATOM 2175 C C . LEU A 1 242 ? -8.878 7.350 34.848 1.00 90.44 242 LEU A C 1
ATOM 2177 O O . LEU A 1 242 ? -9.007 8.353 34.154 1.00 90.44 242 LEU A O 1
ATOM 2181 N N . ALA A 1 243 ? -7.680 6.827 35.119 1.00 89.44 243 ALA A N 1
ATOM 2182 C CA . ALA A 1 243 ? -6.438 7.389 34.592 1.00 89.44 243 ALA A CA 1
ATOM 2183 C C . ALA A 1 243 ? -6.335 7.275 33.057 1.00 89.44 243 ALA A C 1
ATOM 2185 O O . ALA A 1 243 ? -5.782 8.163 32.414 1.00 89.44 243 ALA A O 1
ATOM 2186 N N . GLU A 1 244 ? -6.863 6.206 32.457 1.00 90.12 244 GLU A N 1
ATOM 2187 C CA . GLU A 1 244 ? -6.974 6.063 31.001 1.00 90.12 244 GLU A CA 1
ATOM 2188 C C . GLU A 1 244 ? -7.931 7.088 30.399 1.00 90.12 244 GLU A C 1
ATOM 2190 O O . GLU A 1 244 ? -7.537 7.755 29.450 1.00 90.12 244 GLU A O 1
ATOM 2195 N N . ARG A 1 245 ? -9.109 7.299 30.999 1.00 91.44 245 ARG A N 1
ATOM 2196 C CA . ARG A 1 245 ? -10.057 8.340 30.575 1.00 91.44 245 ARG A CA 1
ATOM 2197 C C . ARG A 1 245 ? -9.463 9.744 30.698 1.00 91.44 245 ARG A C 1
ATOM 2199 O O . ARG A 1 245 ? -9.674 10.573 29.825 1.00 91.44 245 ARG A O 1
ATOM 2206 N N . VAL A 1 246 ? -8.713 10.024 31.765 1.00 93.94 246 VAL A N 1
ATOM 2207 C CA . VAL A 1 246 ? -8.006 11.310 31.906 1.00 93.94 246 VAL A CA 1
ATOM 2208 C C . VAL A 1 246 ? -6.970 11.471 30.793 1.00 93.94 246 VAL A C 1
ATOM 2210 O O . VAL A 1 246 ? -6.919 12.513 30.154 1.00 93.94 246 VAL A O 1
ATOM 2213 N N . ARG A 1 247 ? -6.190 10.424 30.497 1.00 93.25 247 ARG A N 1
ATOM 2214 C CA . ARG A 1 247 ? -5.207 10.450 29.405 1.00 93.25 247 ARG A CA 1
ATOM 2215 C C . ARG A 1 247 ? -5.859 10.603 28.027 1.00 93.25 247 ARG A C 1
ATOM 2217 O O . ARG A 1 247 ? -5.297 11.272 27.168 1.00 93.25 247 ARG A O 1
ATOM 2224 N N . GLU A 1 248 ? -7.002 9.964 27.808 1.00 92.38 248 GLU A N 1
ATOM 2225 C CA . GLU A 1 248 ? -7.819 10.123 26.602 1.00 92.38 248 GLU A CA 1
ATOM 2226 C C . GLU A 1 248 ? -8.303 11.570 26.478 1.00 92.38 248 GLU A C 1
ATOM 2228 O O . GLU A 1 248 ? -8.014 12.211 25.476 1.00 92.38 248 GLU A O 1
ATOM 2233 N N . ALA A 1 249 ? -8.881 12.13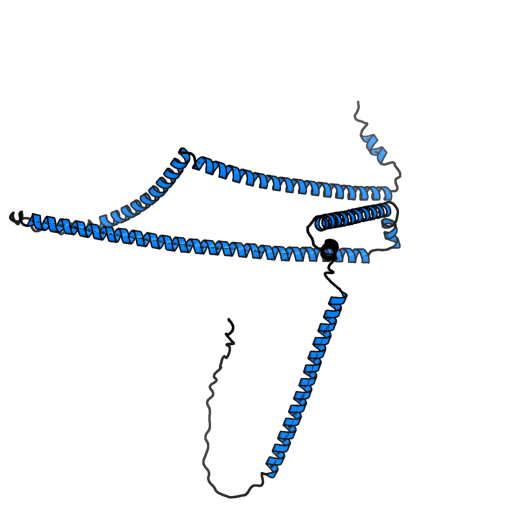5 27.541 1.00 92.25 249 ALA A N 1
ATOM 2234 C CA . ALA A 1 249 ? -9.304 13.533 27.569 1.00 92.25 249 ALA A CA 1
ATOM 2235 C C . ALA A 1 249 ? -8.142 14.518 27.328 1.00 92.25 249 ALA A C 1
ATOM 2237 O O . ALA A 1 249 ? -8.327 15.523 26.639 1.00 92.25 249 ALA A O 1
ATOM 2238 N N . ASP A 1 250 ? -6.945 14.229 27.850 1.00 92.88 250 ASP A N 1
ATOM 2239 C CA . ASP A 1 250 ? -5.729 15.010 27.593 1.00 92.88 250 ASP A CA 1
ATOM 2240 C C . ASP A 1 250 ? -5.280 14.913 26.128 1.00 92.88 250 ASP A C 1
ATOM 2242 O O . ASP A 1 250 ? -4.772 15.884 25.567 1.00 92.88 250 ASP A O 1
ATOM 2246 N N . ASN A 1 251 ? -5.433 13.748 25.495 1.00 91.00 251 ASN A N 1
ATOM 2247 C CA . ASN A 1 251 ? -5.118 13.571 24.078 1.00 91.00 251 ASN A CA 1
ATOM 2248 C C . ASN A 1 251 ? -6.147 14.280 23.193 1.00 91.00 251 ASN A C 1
ATOM 2250 O O . ASN A 1 251 ? -5.742 15.037 22.315 1.00 91.00 251 ASN A O 1
ATOM 2254 N N . ASP A 1 252 ? -7.439 14.147 23.493 1.00 91.31 252 ASP A N 1
ATOM 2255 C CA . ASP A 1 252 ? -8.501 14.892 22.815 1.00 91.31 252 ASP A CA 1
ATOM 2256 C C . ASP A 1 252 ? -8.284 16.403 22.954 1.00 91.31 252 ASP A C 1
ATOM 2258 O O . ASP A 1 252 ? -8.502 17.163 22.015 1.00 91.31 252 ASP A O 1
ATOM 2262 N N . ALA A 1 253 ? -7.829 16.866 24.124 1.00 92.31 253 ALA A N 1
ATOM 2263 C CA . ALA A 1 253 ? -7.478 18.266 24.332 1.00 92.31 253 ALA A CA 1
ATOM 2264 C C . ALA A 1 253 ? -6.280 18.694 23.475 1.00 92.31 253 ALA A C 1
ATOM 2266 O O . ALA A 1 253 ? -6.314 19.769 22.882 1.00 92.31 253 ALA A O 1
ATOM 2267 N N . LYS A 1 254 ? -5.238 17.860 23.366 1.00 93.19 254 LYS A N 1
ATOM 2268 C CA . LYS A 1 254 ? -4.099 18.134 22.475 1.00 93.19 254 LYS A CA 1
ATOM 2269 C C . LYS A 1 254 ? -4.519 18.195 21.014 1.00 93.19 254 LYS A C 1
ATOM 2271 O O . LYS A 1 254 ? -4.007 19.046 20.298 1.00 93.19 254 LYS A O 1
ATOM 2276 N N . ASP A 1 255 ? -5.408 17.315 20.573 1.00 88.88 255 ASP A N 1
ATOM 2277 C CA . ASP A 1 255 ? -5.864 17.304 19.185 1.00 88.88 255 ASP A CA 1
ATOM 2278 C C . ASP A 1 255 ? -6.769 18.507 18.892 1.00 88.88 255 ASP A C 1
ATOM 2280 O O . ASP A 1 255 ? -6.517 19.206 17.914 1.00 88.88 255 ASP A O 1
ATOM 2284 N N . ARG A 1 256 ? -7.680 18.875 19.808 1.00 88.69 256 ARG A N 1
ATOM 2285 C CA . ARG A 1 256 ? -8.427 20.146 19.725 1.00 88.69 256 ARG A CA 1
ATOM 2286 C C . ARG A 1 256 ? -7.507 21.367 19.657 1.00 88.69 256 ARG A C 1
ATOM 2288 O O . ARG A 1 256 ? -7.756 22.272 18.869 1.00 88.69 256 ARG A O 1
ATOM 2295 N N . ASN A 1 257 ? -6.444 21.398 20.463 1.00 89.94 257 ASN A N 1
ATOM 2296 C CA . ASN A 1 257 ? -5.490 22.508 20.450 1.00 89.94 257 ASN A CA 1
ATOM 2297 C C . ASN A 1 257 ? -4.714 22.576 19.129 1.00 89.94 257 ASN A C 1
ATOM 2299 O O . ASN A 1 257 ? -4.552 23.664 18.593 1.00 89.94 257 ASN A O 1
ATOM 2303 N N . LYS A 1 258 ? -4.281 21.438 18.570 1.00 90.06 258 LYS A N 1
ATOM 2304 C CA . LYS A 1 258 ? -3.633 21.412 17.247 1.00 90.06 258 LYS A CA 1
ATOM 2305 C C . LYS A 1 258 ? -4.579 21.877 16.145 1.00 90.06 258 LYS A C 1
ATOM 2307 O O . LYS A 1 258 ? -4.175 22.672 15.310 1.00 90.06 258 LYS A O 1
ATOM 2312 N N . GLU A 1 259 ? -5.828 21.414 16.143 1.00 85.62 259 GLU A N 1
ATOM 2313 C CA . GLU A 1 259 ? -6.837 21.881 15.184 1.00 85.62 259 GLU A CA 1
ATOM 2314 C C . GLU A 1 259 ? -7.056 23.395 15.308 1.00 85.62 259 GLU A C 1
ATOM 2316 O O . GLU A 1 259 ? -7.170 24.097 14.304 1.00 85.62 259 GLU A O 1
ATOM 2321 N N . GLN A 1 260 ? -7.064 23.918 16.536 1.00 86.88 260 GLN A N 1
ATOM 2322 C CA . GLN A 1 260 ? -7.154 25.352 16.783 1.00 86.88 260 GLN A CA 1
ATOM 2323 C C . GLN A 1 260 ? -5.920 26.107 16.266 1.00 86.88 260 GLN A C 1
ATOM 2325 O O . GLN A 1 260 ? -6.088 27.098 15.559 1.00 86.88 260 GLN A O 1
ATOM 2330 N N . GLU A 1 261 ? -4.704 25.642 16.558 1.00 90.12 261 GLU A N 1
ATOM 2331 C CA . GLU A 1 261 ? -3.455 26.221 16.039 1.00 90.12 261 GLU A CA 1
ATOM 2332 C C . GLU A 1 261 ? -3.449 26.231 14.503 1.00 90.12 261 GLU A C 1
ATOM 2334 O O . GLU A 1 261 ? -3.135 27.239 13.878 1.00 90.12 261 GLU A O 1
ATOM 2339 N N . GLU A 1 262 ? -3.890 25.144 13.877 1.00 86.56 262 GLU A N 1
ATOM 2340 C CA . GLU A 1 262 ? -4.018 25.022 12.426 1.00 86.56 262 GLU A CA 1
ATOM 2341 C C . GLU A 1 262 ? -5.055 25.991 11.825 1.00 86.56 262 GLU A C 1
ATOM 2343 O O . GLU A 1 262 ? -4.861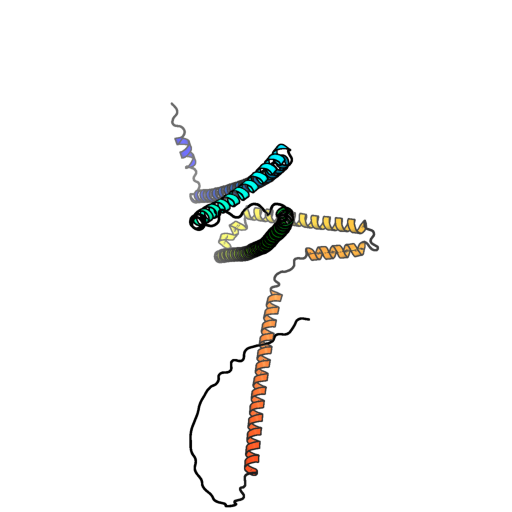 26.515 10.720 1.00 86.56 262 GLU A O 1
ATOM 2348 N N . LEU A 1 263 ? -6.164 26.239 12.530 1.00 82.81 263 LEU A N 1
ATOM 2349 C CA . LEU A 1 263 ? -7.156 27.250 12.158 1.00 82.81 263 LEU A CA 1
ATOM 2350 C C . LEU A 1 263 ? -6.619 28.668 12.352 1.00 82.81 263 LEU A C 1
ATOM 2352 O O . LEU A 1 263 ? -6.900 29.537 11.529 1.00 82.81 263 LEU A O 1
ATOM 2356 N N . GLU A 1 264 ? -5.841 28.915 13.401 1.00 85.94 264 GLU A N 1
ATOM 2357 C CA . GLU A 1 264 ? -5.177 30.194 13.649 1.00 85.94 264 GLU A CA 1
ATOM 2358 C C . GLU A 1 264 ? -4.081 30.468 12.610 1.00 85.94 264 GLU A C 1
ATOM 2360 O O . GLU A 1 264 ? -3.971 31.591 12.117 1.00 85.94 264 GLU A O 1
ATOM 2365 N N . GLU A 1 265 ? -3.335 29.451 12.179 1.00 86.12 265 GLU A N 1
ATOM 2366 C CA . GLU A 1 265 ? -2.396 29.539 11.060 1.00 86.12 265 GLU A CA 1
ATOM 2367 C C . GLU A 1 265 ? -3.110 29.842 9.739 1.00 86.12 265 GLU A C 1
ATOM 2369 O O . GLU A 1 265 ? -2.683 30.732 8.999 1.00 86.12 265 GLU A O 1
ATOM 2374 N N . LEU A 1 266 ? -4.224 29.157 9.447 1.00 80.62 266 LEU A N 1
ATOM 2375 C CA . LEU A 1 266 ? -5.069 29.471 8.289 1.00 80.62 266 LEU A CA 1
ATOM 2376 C C . LEU A 1 266 ? -5.619 30.898 8.372 1.00 80.62 266 LEU A C 1
ATOM 2378 O O . LEU A 1 266 ? -5.601 31.617 7.374 1.00 80.62 266 LEU A O 1
ATOM 2382 N N . ARG A 1 267 ? -6.047 31.334 9.561 1.00 83.06 267 ARG A N 1
ATOM 2383 C CA . ARG A 1 267 ? -6.544 32.691 9.808 1.00 83.06 267 ARG A CA 1
ATOM 2384 C C . ARG A 1 267 ? -5.459 33.709 9.514 1.00 83.06 267 ARG A C 1
ATOM 2386 O O . ARG A 1 267 ? -5.691 34.626 8.736 1.00 83.06 267 ARG A O 1
ATOM 2393 N N . ASN A 1 268 ? -4.269 33.513 10.074 1.00 82.62 268 ASN A N 1
ATOM 2394 C CA . ASN A 1 268 ? -3.121 34.386 9.866 1.00 82.62 268 ASN A CA 1
ATOM 2395 C C . ASN A 1 268 ? -2.716 34.420 8.388 1.00 82.62 268 ASN A C 1
ATOM 2397 O O . ASN A 1 268 ? -2.455 35.493 7.856 1.00 82.62 268 ASN A O 1
ATOM 2401 N N . LYS A 1 269 ? -2.725 33.282 7.688 1.00 80.88 269 LYS A N 1
ATOM 2402 C CA . LYS A 1 269 ? -2.386 33.199 6.260 1.00 80.88 269 LYS A CA 1
ATOM 2403 C C . LYS A 1 269 ? -3.395 33.907 5.352 1.00 80.88 269 LYS A C 1
ATOM 2405 O O . LYS A 1 269 ? -2.989 34.538 4.382 1.00 80.88 269 LYS A O 1
ATOM 2410 N N . VAL A 1 270 ? -4.691 33.816 5.651 1.00 81.56 270 VAL A N 1
ATOM 2411 C CA . VAL A 1 270 ? -5.736 34.497 4.868 1.00 81.56 270 VAL A CA 1
ATOM 2412 C C . VAL A 1 270 ? -5.770 35.996 5.178 1.00 81.56 270 VAL A C 1
ATOM 2414 O O . VAL A 1 270 ? -5.891 36.796 4.259 1.00 81.56 270 VAL A O 1
ATOM 2417 N N . PHE A 1 271 ? -5.590 36.397 6.442 1.00 76.56 271 PHE A N 1
ATOM 2418 C CA . PHE A 1 271 ? -5.587 37.815 6.833 1.00 76.56 271 PHE A CA 1
ATOM 2419 C C . PHE A 1 271 ? -4.295 38.566 6.479 1.00 76.56 271 PHE A C 1
ATOM 2421 O O . PHE A 1 271 ? -4.300 39.792 6.473 1.00 76.56 271 PHE A O 1
ATOM 2428 N N . THR A 1 272 ? -3.194 37.862 6.198 1.00 80.56 272 THR A N 1
ATOM 2429 C CA . THR A 1 272 ? -1.939 38.475 5.721 1.00 80.56 272 THR A CA 1
ATOM 2430 C C . THR A 1 272 ? -1.788 38.448 4.200 1.00 80.56 272 THR A C 1
ATOM 2432 O O . THR A 1 272 ? -0.899 39.113 3.673 1.00 80.56 272 THR A O 1
ATOM 2435 N N . GLY A 1 273 ? -2.631 37.692 3.489 1.00 70.25 273 GLY A N 1
ATOM 2436 C CA . GLY A 1 273 ? -2.660 37.665 2.028 1.00 70.25 273 GLY A CA 1
ATOM 2437 C C . GLY A 1 273 ? -3.469 38.822 1.431 1.00 70.25 273 GLY A C 1
ATOM 2438 O O . GLY A 1 273 ? -4.383 39.341 2.066 1.00 70.25 273 GLY A O 1
ATOM 2439 N N . GLU A 1 274 ? -3.166 39.202 0.187 1.00 65.31 274 GLU A N 1
ATOM 2440 C CA . GLU A 1 274 ? -4.015 40.094 -0.619 1.00 65.31 274 GLU A CA 1
ATOM 2441 C C . GLU A 1 274 ? -5.252 39.324 -1.104 1.00 65.31 274 GLU A C 1
ATOM 2443 O O . GLU A 1 274 ? -5.306 38.845 -2.235 1.00 65.31 274 GLU A O 1
ATOM 2448 N N . TYR A 1 275 ? -6.240 39.152 -0.230 1.00 66.75 275 TYR A N 1
ATOM 2449 C CA . TYR A 1 275 ? -7.572 38.704 -0.631 1.00 66.75 275 TYR A CA 1
ATOM 2450 C C . TYR A 1 275 ? -8.539 39.882 -0.542 1.00 66.75 275 TYR A C 1
ATOM 2452 O O . TYR A 1 275 ? -8.584 40.567 0.478 1.00 66.75 275 TYR A O 1
ATOM 2460 N N . ASP A 1 276 ? -9.352 40.080 -1.584 1.00 67.06 276 ASP A N 1
ATOM 2461 C CA . ASP A 1 276 ? -10.346 41.164 -1.655 1.00 67.06 276 ASP A CA 1
ATOM 2462 C C . ASP A 1 276 ? -11.385 41.094 -0.519 1.00 67.06 276 ASP A C 1
ATOM 2464 O O . ASP A 1 276 ? -11.987 42.102 -0.151 1.00 67.06 276 ASP A O 1
ATOM 2468 N N . ASN A 1 277 ? -11.605 39.900 0.050 1.00 76.38 277 ASN A N 1
ATOM 2469 C CA . ASN A 1 277 ? -12.491 39.693 1.193 1.00 76.38 277 ASN A CA 1
ATOM 2470 C C . ASN A 1 277 ? -11.991 38.544 2.103 1.00 76.38 277 ASN A C 1
ATOM 2472 O O . ASN A 1 277 ? -12.447 37.401 1.990 1.00 76.38 277 ASN A O 1
ATOM 2476 N N . PRO A 1 278 ? -11.040 38.813 3.017 1.00 72.12 278 PRO A N 1
ATOM 2477 C CA . PRO A 1 278 ? -10.328 37.777 3.774 1.00 72.12 278 PRO A CA 1
ATOM 2478 C C . PRO A 1 278 ? -11.241 36.974 4.717 1.00 72.12 278 PRO A C 1
ATOM 2480 O O . PRO A 1 278 ? -10.975 35.809 5.004 1.00 72.12 278 PRO A O 1
ATOM 2483 N N . THR A 1 279 ? -12.359 37.547 5.167 1.00 76.31 279 THR A N 1
ATOM 2484 C CA . THR A 1 279 ? -13.319 36.862 6.049 1.00 76.31 279 THR A CA 1
ATOM 2485 C C . THR A 1 279 ? -14.041 35.705 5.349 1.00 76.31 279 THR A C 1
ATOM 2487 O O . THR A 1 279 ? -14.211 34.643 5.943 1.00 76.31 279 THR A O 1
ATOM 2490 N N . GLN A 1 280 ? -14.435 35.881 4.083 1.00 78.19 280 GLN A N 1
ATOM 2491 C CA . GLN A 1 280 ? -15.216 34.885 3.337 1.00 78.19 280 GLN A CA 1
ATOM 2492 C C . GLN A 1 280 ? -14.351 33.704 2.870 1.00 78.19 280 GLN A C 1
ATOM 2494 O O . GLN A 1 280 ? -14.787 32.554 2.910 1.00 78.19 280 GLN A O 1
ATOM 2499 N N . GLU A 1 281 ? -13.112 33.977 2.461 1.00 76.88 281 GLU A N 1
ATOM 2500 C CA . GLU A 1 281 ? -12.159 32.935 2.065 1.00 76.88 281 GLU A CA 1
ATOM 2501 C C . GLU A 1 281 ? -11.699 32.106 3.273 1.00 76.88 281 GLU A C 1
ATOM 2503 O O . GLU A 1 281 ? -11.608 30.882 3.184 1.00 76.88 281 GLU A O 1
ATOM 2508 N N . PHE A 1 282 ? -11.519 32.734 4.441 1.00 78.62 282 PHE A N 1
ATOM 2509 C CA . PHE A 1 282 ? -11.226 32.016 5.683 1.00 78.62 282 PHE A CA 1
ATOM 2510 C C . PHE A 1 282 ? -12.348 31.039 6.067 1.00 78.62 282 PHE A C 1
ATOM 2512 O O . PHE A 1 282 ? -12.072 29.903 6.448 1.00 78.62 282 PHE A O 1
ATOM 2519 N N . GLU A 1 283 ? -13.611 31.447 5.925 1.00 79.12 283 GLU A N 1
ATOM 2520 C CA . GLU A 1 283 ? -14.767 30.595 6.224 1.00 79.12 283 GLU A CA 1
ATOM 2521 C C . GLU A 1 283 ? -14.886 29.404 5.257 1.00 79.12 283 GLU A C 1
ATOM 2523 O O . GLU A 1 283 ? -15.185 28.286 5.684 1.00 79.12 283 GLU A O 1
ATOM 2528 N N . ARG A 1 284 ? -14.568 29.602 3.970 1.00 81.19 284 ARG A N 1
ATOM 2529 C CA . ARG A 1 284 ? -14.500 28.517 2.974 1.00 81.19 284 ARG A CA 1
ATOM 2530 C C . ARG A 1 284 ? -13.398 27.507 3.295 1.00 81.19 284 ARG A C 1
ATOM 2532 O O . ARG A 1 284 ? -13.679 26.314 3.379 1.00 81.19 284 ARG A O 1
ATOM 2539 N N . LEU A 1 285 ? -12.178 27.981 3.549 1.00 77.00 285 LEU A N 1
ATOM 2540 C CA . LEU A 1 285 ? -11.025 27.142 3.906 1.00 77.00 285 LEU A CA 1
ATOM 2541 C C . LEU A 1 285 ? -11.234 26.395 5.231 1.00 77.00 285 LEU A C 1
ATOM 2543 O O . LEU A 1 285 ? -10.854 25.230 5.360 1.00 77.00 285 LEU A O 1
ATOM 2547 N N . LYS A 1 286 ? -11.877 27.042 6.210 1.00 82.50 286 LYS A N 1
ATOM 2548 C CA . LYS A 1 286 ? -12.283 26.409 7.468 1.00 82.50 286 LYS A CA 1
ATOM 2549 C C . LYS A 1 286 ? -13.263 25.265 7.218 1.00 82.50 286 LYS A C 1
ATOM 2551 O O . LYS A 1 286 ? -13.051 24.171 7.730 1.00 82.50 286 LYS A O 1
ATOM 2556 N N . LYS A 1 287 ? -14.298 25.499 6.407 1.00 82.38 287 LYS A N 1
ATOM 2557 C CA . LYS A 1 287 ? -15.320 24.497 6.088 1.00 82.38 287 LYS A CA 1
ATOM 2558 C C . LYS A 1 287 ? -14.747 23.295 5.334 1.00 82.38 287 LYS A C 1
ATOM 2560 O O . LYS A 1 287 ? -15.080 22.163 5.667 1.00 82.38 287 LYS A O 1
ATOM 2565 N N . GLU A 1 288 ? -13.860 23.522 4.368 1.00 80.56 288 GLU A N 1
ATOM 2566 C CA . GLU A 1 288 ? -13.171 22.436 3.656 1.00 80.56 288 GLU A CA 1
ATOM 2567 C C . GLU A 1 288 ? -12.312 21.590 4.603 1.00 80.56 288 GLU A C 1
ATOM 2569 O O . GLU A 1 288 ? -12.285 20.363 4.502 1.00 80.56 288 GLU A O 1
ATOM 2574 N N . ARG A 1 289 ? -11.642 22.227 5.570 1.00 78.75 289 ARG A N 1
ATOM 2575 C CA . ARG A 1 289 ? -10.875 21.507 6.587 1.00 78.75 289 ARG A CA 1
ATOM 2576 C C . ARG A 1 289 ? -11.783 20.726 7.531 1.00 78.75 289 ARG A C 1
ATOM 2578 O O . ARG A 1 289 ? -11.546 19.541 7.739 1.00 78.75 289 ARG A O 1
ATOM 2585 N N . GLU A 1 290 ? -12.846 21.341 8.042 1.00 80.75 290 GLU A N 1
ATOM 2586 C CA . GLU A 1 290 ? -13.850 20.660 8.869 1.00 80.75 290 GLU A CA 1
ATOM 2587 C C . GLU A 1 290 ? -14.458 19.446 8.131 1.00 80.75 290 GLU A C 1
ATOM 2589 O O . GLU A 1 290 ? -14.618 18.383 8.727 1.00 80.75 290 GLU A O 1
ATOM 2594 N N . GLU A 1 291 ? -14.712 19.536 6.820 1.00 82.12 291 GLU A N 1
ATOM 2595 C CA . GLU A 1 291 ? -15.179 18.408 5.993 1.00 82.12 291 GLU A CA 1
ATOM 2596 C C . GLU A 1 291 ? -14.147 17.280 5.832 1.00 82.12 291 GLU A C 1
ATOM 2598 O O . GLU A 1 291 ? -14.532 16.116 5.686 1.00 82.12 291 GLU A O 1
ATOM 2603 N N . MET A 1 292 ? -12.850 17.590 5.883 1.00 73.69 292 MET A N 1
ATOM 2604 C CA . MET A 1 292 ? -11.775 16.593 5.825 1.00 73.69 292 MET A CA 1
ATOM 2605 C C . MET A 1 292 ? -11.648 15.785 7.120 1.00 73.69 292 MET A C 1
ATOM 2607 O O . MET A 1 292 ? -11.377 14.584 7.053 1.00 73.69 292 MET A O 1
ATOM 2611 N N . TYR A 1 293 ? -11.861 16.419 8.277 1.00 72.00 293 TYR A N 1
ATOM 2612 C CA . TYR A 1 293 ? -11.841 15.748 9.584 1.00 72.00 293 TYR A CA 1
ATOM 2613 C C . TYR A 1 293 ? -13.192 15.136 9.965 1.00 72.00 293 TYR A C 1
ATOM 2615 O O . TYR A 1 293 ? -13.251 14.264 10.834 1.00 72.00 293 TYR A O 1
ATOM 2623 N N . LYS A 1 294 ? -14.282 15.531 9.295 1.00 79.31 294 LYS A N 1
ATOM 2624 C CA . LYS A 1 294 ? -15.603 14.941 9.509 1.00 79.31 294 LYS A CA 1
ATOM 2625 C C . LYS A 1 294 ? -15.550 13.432 9.221 1.00 79.31 294 LYS A C 1
ATOM 2627 O O . LYS A 1 294 ? -15.269 13.038 8.083 1.00 79.31 294 LYS A O 1
ATOM 2632 N N . PRO A 1 295 ? -15.833 12.567 10.214 1.00 71.56 295 PRO A N 1
ATOM 2633 C CA . PRO A 1 295 ? -15.743 11.127 10.033 1.00 71.56 295 PRO A CA 1
ATOM 2634 C C . PRO A 1 295 ? -16.710 10.683 8.934 1.00 71.56 295 PRO A C 1
ATOM 2636 O O . PRO A 1 295 ? -17.928 10.841 9.039 1.00 71.56 295 PRO A O 1
ATOM 2639 N N . LYS A 1 296 ? -16.155 10.125 7.855 1.00 64.25 296 LYS A N 1
ATOM 2640 C CA . LYS A 1 296 ? -16.934 9.504 6.783 1.00 64.25 296 LYS A CA 1
ATOM 2641 C C . LYS A 1 296 ? -17.378 8.136 7.280 1.00 64.25 296 LYS A C 1
ATOM 2643 O O . LYS A 1 296 ? -16.559 7.229 7.406 1.00 64.25 296 LYS A O 1
ATOM 2648 N N . ILE A 1 297 ? -18.662 8.003 7.601 1.00 65.94 297 ILE A N 1
ATOM 2649 C CA . ILE A 1 297 ? -19.260 6.728 7.999 1.00 65.94 297 ILE A CA 1
ATOM 2650 C C . ILE A 1 297 ? -19.099 5.761 6.816 1.00 65.94 297 ILE A C 1
ATOM 2652 O O . ILE A 1 297 ? -19.719 5.938 5.773 1.00 65.94 297 ILE A O 1
ATOM 2656 N N . LEU A 1 298 ? -18.196 4.785 6.954 1.00 57.06 298 LEU A N 1
ATOM 2657 C CA . LEU A 1 298 ? -17.852 3.830 5.889 1.00 57.06 298 LEU A CA 1
ATOM 2658 C C . LEU A 1 298 ? -18.944 2.775 5.668 1.00 57.06 298 LEU A C 1
ATOM 2660 O O . LEU A 1 298 ? -19.031 2.206 4.585 1.00 57.06 298 LEU A O 1
ATOM 2664 N N . ILE A 1 299 ? -19.759 2.514 6.691 1.00 52.75 299 ILE A N 1
ATOM 2665 C CA . ILE A 1 299 ? -20.889 1.586 6.662 1.00 52.75 299 ILE A CA 1
ATOM 2666 C C . ILE A 1 299 ? -22.033 2.281 7.387 1.00 52.75 299 ILE A C 1
ATOM 2668 O O . ILE A 1 299 ? -22.056 2.348 8.616 1.00 52.75 299 ILE A O 1
ATOM 2672 N N . ASP A 1 300 ? -22.962 2.837 6.623 1.00 54.62 300 ASP A N 1
ATOM 2673 C CA . ASP A 1 300 ? -24.243 3.255 7.167 1.00 54.62 300 ASP A CA 1
ATOM 2674 C C . ASP A 1 300 ? -25.166 2.031 7.133 1.00 54.62 300 ASP A C 1
ATOM 2676 O O . ASP A 1 300 ? -25.698 1.652 6.090 1.00 54.62 300 ASP A O 1
ATOM 2680 N N . VAL A 1 301 ? -25.299 1.362 8.279 1.00 56.84 301 VAL A N 1
ATOM 2681 C CA . VAL A 1 301 ? -26.120 0.150 8.441 1.00 56.84 301 VAL A CA 1
ATOM 2682 C C . VAL A 1 301 ? -27.578 0.412 8.028 1.00 56.84 301 VAL A C 1
ATOM 2684 O O . VAL A 1 301 ? -28.241 -0.483 7.503 1.00 56.84 301 VAL A O 1
ATOM 2687 N N . ASN A 1 302 ? -28.068 1.650 8.173 1.00 58.69 302 ASN A N 1
ATOM 2688 C CA . ASN A 1 302 ? -29.398 2.032 7.699 1.00 58.69 302 ASN A CA 1
ATOM 2689 C C . ASN A 1 302 ? -29.450 2.188 6.173 1.00 58.69 302 ASN A C 1
ATOM 2691 O O . ASN A 1 302 ? -30.467 1.842 5.565 1.00 58.69 302 ASN A O 1
ATOM 2695 N N . LEU A 1 303 ? -28.368 2.656 5.545 1.00 59.31 303 LEU A N 1
ATOM 2696 C CA . LEU A 1 303 ? -28.251 2.745 4.088 1.00 59.31 303 LEU A CA 1
ATOM 2697 C C . LEU A 1 303 ? -28.168 1.354 3.449 1.00 59.31 303 LEU A C 1
ATOM 2699 O O . LEU A 1 303 ? -28.844 1.106 2.454 1.00 59.31 303 LEU A O 1
ATOM 2703 N N . GLU A 1 304 ? -27.410 0.427 4.037 1.00 57.50 304 GLU A N 1
ATOM 2704 C CA . GLU A 1 304 ? -27.299 -0.950 3.542 1.00 57.50 304 GLU A CA 1
ATOM 2705 C C . GLU A 1 304 ? -28.642 -1.693 3.632 1.00 57.50 304 GLU A C 1
ATOM 2707 O O . GLU A 1 304 ? -29.076 -2.314 2.661 1.00 57.50 304 GLU A O 1
ATOM 2712 N N . GLN A 1 305 ? -29.371 -1.543 4.744 1.00 60.62 305 GLN A N 1
ATOM 2713 C CA . GLN A 1 305 ? -30.732 -2.075 4.870 1.00 60.62 305 GLN A CA 1
ATOM 2714 C C . GLN A 1 305 ? -31.717 -1.415 3.893 1.00 60.62 305 GLN A C 1
ATOM 2716 O O . GLN A 1 305 ? -32.612 -2.080 3.372 1.00 60.62 305 GLN A O 1
ATOM 2721 N N . SER A 1 306 ? -31.570 -0.115 3.621 1.00 66.56 306 SER A N 1
ATOM 2722 C CA . SER A 1 306 ? -32.403 0.584 2.637 1.00 66.56 306 SER A CA 1
ATOM 2723 C C . SER A 1 306 ? -32.148 0.081 1.216 1.00 66.56 306 SER A C 1
ATOM 2725 O O . SER A 1 306 ? -33.099 -0.189 0.487 1.00 66.56 306 SER A O 1
ATOM 2727 N N . GLN A 1 307 ? -30.883 -0.119 0.844 1.00 74.12 307 GLN A N 1
ATOM 2728 C CA . GLN A 1 307 ? -30.495 -0.671 -0.456 1.00 74.12 307 GLN A CA 1
ATOM 2729 C C . GLN A 1 307 ? -30.935 -2.132 -0.616 1.00 74.12 307 GLN A C 1
ATOM 2731 O O . GLN A 1 307 ? -31.326 -2.547 -1.706 1.00 74.12 307 GLN A O 1
ATOM 2736 N N . GLN A 1 308 ? -30.906 -2.926 0.459 1.00 68.88 308 GLN A N 1
ATOM 2737 C CA . GLN A 1 308 ? -31.447 -4.287 0.448 1.00 68.88 308 GLN A CA 1
ATOM 2738 C C . GLN A 1 308 ? -32.964 -4.293 0.217 1.00 68.88 308 GLN A C 1
ATOM 2740 O O . GLN A 1 308 ? -33.427 -5.031 -0.653 1.00 68.88 308 GLN A O 1
ATOM 2745 N N . ARG A 1 309 ? -33.718 -3.425 0.910 1.00 72.69 309 ARG A N 1
ATOM 2746 C CA . ARG A 1 309 ? -35.166 -3.247 0.688 1.00 72.69 309 ARG A CA 1
ATOM 2747 C C . ARG A 1 309 ? -35.482 -2.804 -0.742 1.00 72.69 309 ARG A C 1
ATOM 2749 O O . ARG A 1 309 ? -36.408 -3.324 -1.352 1.00 72.69 309 ARG A O 1
ATOM 2756 N N . GLU A 1 310 ? -34.695 -1.890 -1.301 1.00 77.50 310 GLU A N 1
ATOM 2757 C CA . GLU A 1 310 ? -34.870 -1.409 -2.677 1.00 77.50 310 GLU A CA 1
ATOM 2758 C C . GLU A 1 310 ? -34.648 -2.524 -3.713 1.00 77.50 310 GLU A C 1
ATOM 2760 O O . GLU A 1 310 ? -35.475 -2.717 -4.603 1.00 77.50 310 GLU A O 1
ATOM 2765 N N . ARG A 1 311 ? -33.602 -3.344 -3.538 1.00 81.06 311 ARG A N 1
ATOM 2766 C CA . ARG A 1 311 ? -33.341 -4.524 -4.387 1.00 81.06 311 ARG A CA 1
ATOM 2767 C C . ARG A 1 311 ? -34.402 -5.615 -4.258 1.00 81.06 311 ARG A C 1
ATOM 2769 O O . ARG A 1 311 ? -34.561 -6.430 -5.165 1.00 81.06 311 ARG A O 1
ATOM 2776 N N . GLU A 1 312 ? -35.057 -5.738 -3.107 1.00 81.75 312 GLU A N 1
ATOM 2777 C CA . GLU A 1 312 ? -36.194 -6.652 -2.935 1.00 81.75 312 GLU A CA 1
ATOM 2778 C C . GLU A 1 312 ? -37.437 -6.139 -3.658 1.00 81.75 312 GLU A C 1
ATOM 2780 O O . GLU A 1 312 ? -38.079 -6.910 -4.370 1.00 81.75 312 GLU A O 1
ATOM 2785 N N . LEU A 1 313 ? -37.706 -4.836 -3.560 1.00 86.69 313 LEU A N 1
ATOM 2786 C CA . LEU A 1 313 ? -38.808 -4.181 -4.259 1.00 86.69 313 LEU A CA 1
ATOM 2787 C C . LEU A 1 313 ? -38.649 -4.262 -5.787 1.00 86.69 313 LEU A C 1
ATOM 2789 O O . LEU A 1 313 ? -39.618 -4.475 -6.510 1.00 86.69 313 LEU A O 1
ATOM 2793 N N . GLU A 1 314 ? -37.423 -4.126 -6.294 1.00 85.00 314 GLU A N 1
ATOM 2794 C CA . GLU A 1 314 ? -37.116 -4.270 -7.722 1.00 85.00 314 GLU A CA 1
ATOM 2795 C C . GLU A 1 314 ? -37.369 -5.702 -8.217 1.00 85.00 314 GLU A C 1
ATOM 2797 O O . GLU A 1 314 ? -38.074 -5.901 -9.206 1.00 85.00 314 GLU A O 1
ATOM 2802 N N . ARG A 1 315 ? -36.914 -6.712 -7.462 1.00 85.75 315 ARG A N 1
ATOM 2803 C CA . ARG A 1 315 ? -37.214 -8.128 -7.743 1.00 85.75 315 ARG A CA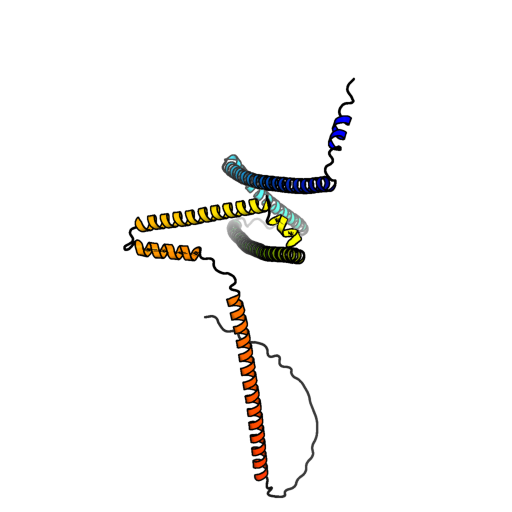 1
ATOM 2804 C C . ARG A 1 315 ? -38.713 -8.426 -7.700 1.00 85.75 315 ARG A C 1
ATOM 2806 O O . ARG A 1 315 ? -39.197 -9.289 -8.431 1.00 85.75 315 ARG A O 1
ATOM 2813 N N . GLU A 1 316 ? -39.463 -7.750 -6.836 1.00 84.06 316 GLU A N 1
ATOM 2814 C CA . GLU A 1 316 ? -40.918 -7.883 -6.777 1.00 84.06 316 GLU A CA 1
ATOM 2815 C C . GLU A 1 316 ? -41.603 -7.267 -8.003 1.00 84.06 316 GLU A C 1
ATOM 2817 O O . GLU A 1 316 ? -42.476 -7.910 -8.593 1.00 84.06 316 GLU A O 1
ATOM 2822 N N . ARG A 1 317 ? -41.151 -6.086 -8.447 1.00 88.75 317 ARG A N 1
ATOM 2823 C CA . ARG A 1 317 ? -41.618 -5.445 -9.687 1.00 88.75 317 ARG A CA 1
ATOM 2824 C C . ARG A 1 317 ? -41.347 -6.314 -10.912 1.00 88.75 317 ARG A C 1
ATOM 2826 O O . ARG A 1 317 ? -42.240 -6.485 -11.734 1.00 88.75 317 ARG A O 1
ATOM 2833 N N . GLU A 1 318 ? -40.168 -6.923 -11.016 1.00 85.88 318 GLU A N 1
ATOM 2834 C CA . GLU A 1 318 ? -39.852 -7.858 -12.107 1.00 85.88 318 GLU A CA 1
ATOM 2835 C C . GLU A 1 318 ? -40.800 -9.066 -12.121 1.00 85.88 318 GLU A C 1
ATOM 2837 O O . GLU A 1 318 ? -41.355 -9.411 -13.165 1.00 85.88 318 GLU A O 1
ATOM 2842 N N . ARG A 1 319 ? -41.066 -9.669 -10.954 1.00 87.44 319 ARG A N 1
ATOM 2843 C CA . ARG A 1 319 ? -42.035 -10.773 -10.820 1.00 87.44 319 ARG A CA 1
ATOM 2844 C C . ARG A 1 319 ? -43.462 -10.345 -11.148 1.00 87.44 319 ARG A C 1
ATOM 2846 O O . ARG A 1 319 ? -44.287 -11.166 -11.549 1.00 87.44 319 ARG A O 1
ATOM 2853 N N . GLU A 1 320 ? -43.815 -9.091 -10.901 1.00 85.62 320 GLU A N 1
ATOM 2854 C CA . GLU A 1 320 ? -45.120 -8.549 -11.265 1.00 85.62 320 GLU A CA 1
ATOM 2855 C C . GLU A 1 320 ? -45.239 -8.329 -12.777 1.00 85.62 320 GLU A C 1
ATOM 2857 O O . GLU A 1 320 ? -46.233 -8.753 -13.368 1.00 85.62 320 GLU A O 1
ATOM 2862 N N . ILE A 1 321 ? -44.200 -7.787 -13.416 1.00 89.44 321 ILE A N 1
ATOM 2863 C CA . ILE A 1 321 ? -44.111 -7.643 -14.876 1.00 89.44 321 ILE A CA 1
ATOM 2864 C C . ILE A 1 321 ? -44.184 -9.016 -15.556 1.00 89.44 321 ILE A C 1
ATOM 2866 O O . ILE A 1 321 ? -44.957 -9.201 -16.495 1.00 89.44 321 ILE A O 1
ATOM 2870 N N . GLU A 1 322 ? -43.456 -10.013 -15.051 1.00 86.12 322 GLU A N 1
ATOM 2871 C CA . GLU A 1 322 ? -43.501 -11.381 -15.579 1.00 86.12 322 GLU A CA 1
ATOM 2872 C C . GLU A 1 322 ? -44.906 -11.996 -15.455 1.00 86.12 322 GLU A C 1
ATOM 2874 O O . GLU A 1 322 ? -45.415 -12.606 -16.399 1.00 86.12 322 GLU A O 1
ATOM 2879 N N . ARG A 1 323 ? -45.592 -11.771 -14.324 1.00 87.44 323 ARG A N 1
ATOM 2880 C CA . ARG A 1 323 ? -46.990 -12.192 -14.136 1.00 87.44 323 ARG A CA 1
ATOM 2881 C C . ARG A 1 323 ? -47.948 -11.486 -15.097 1.00 87.44 323 ARG A C 1
ATOM 2883 O O . ARG A 1 323 ? -48.900 -12.114 -15.560 1.00 87.44 323 ARG A O 1
ATOM 2890 N N . GLN A 1 324 ? -47.725 -10.209 -15.401 1.00 88.25 324 GLN A N 1
ATOM 2891 C CA . GLN A 1 324 ? -48.529 -9.468 -16.377 1.00 88.25 324 GLN A CA 1
ATOM 2892 C C . GLN A 1 324 ? -48.306 -9.989 -17.802 1.00 88.25 324 GLN A C 1
ATOM 2894 O O . GLN A 1 324 ? -49.281 -10.289 -18.491 1.00 88.25 324 GLN A O 1
ATOM 2899 N N . LEU A 1 325 ? -47.052 -10.212 -18.203 1.00 90.88 325 LEU A N 1
ATOM 2900 C CA . LEU A 1 325 ? -46.705 -10.799 -19.502 1.00 90.88 325 LEU A CA 1
ATOM 2901 C C . LEU A 1 325 ? -47.269 -12.218 -19.668 1.00 90.88 325 LEU A C 1
ATOM 2903 O O . LEU A 1 325 ? -47.739 -12.579 -20.746 1.00 90.88 325 LEU A O 1
ATOM 2907 N N . ALA A 1 326 ? -47.279 -13.028 -18.605 1.00 88.56 326 ALA A N 1
ATOM 2908 C CA . ALA A 1 326 ? -47.888 -14.357 -18.632 1.00 88.56 326 ALA A CA 1
ATOM 2909 C C . ALA A 1 326 ? -49.407 -14.291 -18.875 1.00 88.56 326 ALA A C 1
ATOM 2911 O O . ALA A 1 326 ? -49.928 -15.037 -19.708 1.00 88.56 326 ALA A O 1
ATOM 2912 N N . LYS A 1 327 ? -50.107 -13.363 -18.208 1.00 90.00 327 LYS A N 1
ATOM 2913 C CA . LYS A 1 327 ? -51.543 -13.118 -18.431 1.00 90.00 327 LYS A CA 1
ATOM 2914 C C . LYS A 1 327 ? -51.822 -12.630 -19.851 1.00 90.00 327 LYS A C 1
ATOM 2916 O O . LYS A 1 327 ? -52.785 -13.074 -20.472 1.00 90.00 327 LYS A O 1
ATOM 2921 N N . GLU A 1 328 ? -50.983 -11.743 -20.378 1.00 89.31 328 GLU A N 1
ATOM 2922 C CA . GLU A 1 328 ? -51.106 -11.243 -21.748 1.00 89.31 328 GLU A CA 1
ATOM 2923 C C . GLU A 1 328 ? -50.883 -12.359 -22.777 1.00 89.31 328 GLU A C 1
ATOM 2925 O O . GLU A 1 328 ? -51.666 -12.514 -23.714 1.00 89.31 328 GLU A O 1
ATOM 2930 N N . ARG A 1 329 ? -49.883 -13.219 -22.553 1.00 87.88 329 ARG A N 1
ATOM 2931 C CA . ARG A 1 329 ? -49.629 -14.399 -23.386 1.00 87.88 329 ARG A CA 1
ATOM 2932 C C . ARG A 1 329 ? -50.803 -15.376 -23.371 1.00 87.88 329 ARG A C 1
ATOM 2934 O O . ARG A 1 329 ? -51.170 -15.897 -24.423 1.00 87.88 329 ARG A O 1
ATOM 2941 N N . GLU A 1 330 ? -51.400 -15.620 -22.207 1.00 86.31 330 GLU A N 1
ATOM 2942 C CA . GLU A 1 330 ? -52.591 -16.465 -22.082 1.00 86.31 330 GLU A CA 1
ATOM 2943 C C . GLU A 1 330 ? -53.794 -15.843 -22.809 1.00 86.31 330 GLU A C 1
ATOM 2945 O O . GLU A 1 330 ? -54.530 -16.540 -23.510 1.00 86.31 330 GLU A O 1
ATOM 2950 N N . LYS A 1 331 ? -53.970 -14.520 -22.706 1.00 89.62 331 LYS A N 1
ATOM 2951 C CA . LYS A 1 331 ? -55.018 -13.783 -23.419 1.00 89.62 331 LYS A CA 1
ATOM 2952 C C . LYS A 1 331 ? -54.850 -13.893 -24.935 1.00 89.62 331 LYS A C 1
ATOM 2954 O O . LYS A 1 331 ? -55.799 -14.271 -25.613 1.00 89.62 331 LYS A O 1
ATOM 2959 N N . LEU A 1 332 ? -53.641 -13.669 -25.450 1.00 89.12 332 LEU A N 1
ATOM 2960 C CA . LEU A 1 332 ? -53.321 -13.830 -26.872 1.00 89.12 332 LEU A CA 1
ATOM 2961 C C . LEU A 1 332 ? -53.547 -15.269 -27.355 1.00 89.12 332 LEU A C 1
ATOM 2963 O O . LEU A 1 332 ? -54.026 -15.486 -28.466 1.00 89.12 332 LEU A O 1
ATOM 2967 N N . GLN A 1 333 ? -53.236 -16.273 -26.529 1.00 89.00 333 GLN A N 1
ATOM 2968 C CA . GLN A 1 333 ? -53.525 -17.672 -26.856 1.00 89.00 333 GLN A CA 1
ATOM 2969 C C . GLN A 1 333 ? -55.029 -17.949 -26.936 1.00 89.00 333 GLN A C 1
ATOM 2971 O O . GLN A 1 333 ? -55.462 -18.628 -27.868 1.00 89.00 333 GLN A O 1
ATOM 2976 N N . LYS A 1 334 ? -55.824 -17.404 -26.006 1.00 89.00 334 LYS A N 1
ATOM 2977 C CA . LYS A 1 334 ? -57.291 -17.498 -26.038 1.00 89.00 334 LYS A CA 1
ATOM 2978 C C . LYS A 1 334 ? -57.869 -16.786 -27.259 1.00 89.00 334 LYS A C 1
ATOM 2980 O O . LYS A 1 334 ? -58.677 -17.380 -27.962 1.00 89.00 334 LYS A O 1
ATOM 2985 N N . GLU A 1 335 ? -57.417 -15.572 -27.562 1.00 87.06 335 GLU A N 1
ATOM 2986 C CA . GLU A 1 335 ? -57.835 -14.826 -28.758 1.00 87.06 335 GLU A CA 1
ATOM 2987 C C . GLU A 1 335 ? -57.491 -15.585 -30.042 1.00 87.06 335 GLU A C 1
ATOM 2989 O O . GLU A 1 335 ? -58.341 -15.737 -30.918 1.00 87.06 335 GLU A O 1
ATOM 2994 N N . ARG A 1 336 ? -56.283 -16.154 -30.132 1.00 87.88 336 ARG A N 1
ATOM 2995 C CA . ARG A 1 336 ? -55.874 -16.992 -31.265 1.00 87.88 336 ARG A CA 1
ATOM 2996 C C . ARG A 1 336 ? -56.737 -18.247 -31.394 1.00 87.88 336 ARG A C 1
ATOM 2998 O O . ARG A 1 336 ? -57.073 -18.632 -32.510 1.00 87.88 336 ARG A O 1
ATOM 3005 N N . TYR A 1 337 ? -57.089 -18.887 -30.280 1.00 88.50 337 TYR A N 1
ATOM 3006 C CA . TYR A 1 337 ? -57.971 -20.054 -30.277 1.00 88.50 337 TYR A CA 1
ATOM 3007 C C . TYR A 1 337 ? -59.384 -19.696 -30.756 1.00 88.50 337 TYR A C 1
ATOM 3009 O O . TYR A 1 337 ? -59.917 -20.372 -31.631 1.00 88.50 337 TYR A O 1
ATOM 3017 N N . VAL A 1 338 ? -59.952 -18.594 -30.257 1.00 89.38 338 VAL A N 1
ATOM 3018 C CA . VAL A 1 338 ? -61.269 -18.091 -30.679 1.00 89.38 338 VAL A CA 1
ATOM 3019 C C . VAL A 1 338 ? -61.258 -17.697 -32.157 1.00 89.38 338 VAL A C 1
ATOM 3021 O O . VAL A 1 338 ? -62.160 -18.078 -32.895 1.00 89.38 338 VAL A O 1
ATOM 3024 N N . MET A 1 339 ? -60.216 -17.006 -32.626 1.00 84.62 339 MET A N 1
ATOM 3025 C CA . MET A 1 339 ? -60.060 -16.646 -34.038 1.00 84.62 339 MET A CA 1
ATOM 3026 C C . MET A 1 339 ? -59.934 -17.889 -34.933 1.00 84.62 339 MET A C 1
ATOM 3028 O O . MET A 1 339 ? -60.529 -17.938 -36.006 1.00 84.62 339 MET A O 1
ATOM 3032 N N . ALA A 1 340 ? -59.204 -18.918 -34.490 1.00 83.81 340 ALA A N 1
ATOM 3033 C CA . ALA A 1 340 ? -59.104 -20.187 -35.208 1.00 83.81 340 ALA A CA 1
ATOM 3034 C C . ALA A 1 340 ? -60.440 -20.947 -35.234 1.00 83.81 340 ALA A C 1
ATOM 3036 O O . ALA A 1 340 ? -60.783 -21.540 -36.256 1.00 83.81 340 ALA A O 1
ATOM 3037 N N . GLN A 1 341 ? -61.210 -20.907 -34.144 1.00 84.19 341 GLN A N 1
ATOM 3038 C CA . GLN A 1 341 ? -62.549 -21.488 -34.088 1.00 84.19 341 GLN A CA 1
ATOM 3039 C C . GLN A 1 341 ? -63.512 -20.755 -35.032 1.00 84.19 341 GLN A C 1
ATOM 3041 O O . GLN A 1 341 ? -64.156 -21.406 -35.848 1.00 84.19 341 GLN A O 1
ATOM 3046 N N . ALA A 1 342 ? -63.526 -19.420 -35.012 1.00 80.12 342 ALA A N 1
ATOM 3047 C CA . ALA A 1 342 ? -64.321 -18.610 -35.934 1.00 80.12 342 ALA A CA 1
ATOM 3048 C C . ALA A 1 342 ? -63.921 -18.858 -37.398 1.00 80.12 342 ALA A C 1
ATOM 3050 O O . ALA A 1 342 ? -64.775 -19.017 -38.264 1.00 80.12 342 ALA A O 1
ATOM 3051 N N . SER A 1 343 ? -62.619 -18.975 -37.685 1.00 80.19 343 SER A N 1
ATOM 3052 C CA . SER A 1 343 ? -62.135 -19.345 -39.019 1.00 80.19 343 SER A CA 1
ATOM 3053 C C . SER A 1 343 ? -62.595 -20.742 -39.439 1.00 80.19 343 SER A C 1
ATOM 3055 O O . SER A 1 343 ? -62.859 -20.955 -40.620 1.00 80.19 343 SER A O 1
ATOM 3057 N N . ARG A 1 344 ? -62.679 -21.696 -38.506 1.00 77.12 344 ARG A N 1
ATOM 3058 C CA . ARG A 1 344 ? -63.160 -23.056 -38.775 1.00 77.12 344 ARG A CA 1
ATOM 3059 C C . ARG A 1 344 ? -64.666 -23.084 -39.029 1.00 77.12 344 ARG A C 1
ATOM 3061 O O . ARG A 1 344 ? -65.104 -23.793 -39.927 1.00 77.12 344 ARG A O 1
ATOM 3068 N N . GLU A 1 345 ? -65.433 -22.296 -38.284 1.00 75.50 345 GLU A N 1
ATOM 3069 C CA . GLU A 1 345 ? -66.876 -22.130 -38.486 1.00 75.50 345 GLU A CA 1
ATOM 3070 C C . GLU A 1 345 ? -67.165 -21.458 -39.841 1.00 75.50 345 GLU A C 1
ATOM 3072 O O . GLU A 1 345 ? -67.966 -21.971 -40.621 1.00 75.50 345 GLU A O 1
ATOM 3077 N N . LEU A 1 346 ? -66.420 -20.410 -40.211 1.00 67.06 346 LEU A N 1
ATOM 3078 C CA . LEU A 1 346 ? -66.508 -19.790 -41.541 1.00 67.06 346 LEU A CA 1
ATOM 3079 C C . LEU A 1 346 ? -66.100 -20.748 -42.672 1.00 67.06 346 LEU A C 1
ATOM 3081 O O . LEU A 1 346 ? -66.737 -20.770 -43.723 1.00 67.06 346 LEU A O 1
ATOM 3085 N N . ALA A 1 347 ? -65.069 -21.572 -42.461 1.00 67.19 347 ALA A N 1
ATOM 3086 C CA . ALA A 1 347 ? -64.676 -22.602 -43.422 1.00 67.19 347 ALA A CA 1
ATOM 3087 C C . ALA A 1 347 ? -65.745 -23.698 -43.578 1.00 67.19 347 ALA A C 1
ATOM 3089 O O . ALA A 1 347 ? -65.909 -24.219 -44.675 1.00 67.19 347 ALA A O 1
ATOM 3090 N N . SER A 1 348 ? -66.491 -24.024 -42.516 1.00 64.50 348 SER A N 1
ATOM 3091 C CA . SER A 1 348 ? -67.593 -24.993 -42.584 1.00 64.50 348 SER A CA 1
ATOM 3092 C C . SER A 1 348 ? -68.832 -24.461 -43.310 1.00 64.50 348 SER A C 1
ATOM 3094 O O . SER A 1 348 ? -69.528 -25.236 -43.951 1.00 64.50 348 SER A O 1
ATOM 3096 N N . ILE A 1 349 ? -69.069 -23.145 -43.277 1.00 59.34 349 ILE A N 1
ATOM 3097 C CA . ILE A 1 349 ? -70.161 -22.494 -44.022 1.00 59.34 349 ILE A CA 1
ATOM 3098 C C . ILE A 1 349 ? -69.821 -22.385 -45.519 1.00 59.34 349 ILE A C 1
ATOM 3100 O O . ILE A 1 349 ? -70.704 -22.487 -46.361 1.00 59.34 349 ILE A O 1
ATOM 3104 N N . ASN A 1 350 ? -68.538 -22.239 -45.867 1.00 59.56 350 ASN A N 1
ATOM 3105 C CA . ASN A 1 350 ? -68.067 -22.205 -47.259 1.00 59.56 350 ASN A CA 1
ATOM 3106 C C . ASN A 1 350 ? -67.847 -23.598 -47.886 1.00 59.56 350 ASN A C 1
ATOM 3108 O O . ASN A 1 350 ? -67.391 -23.679 -49.025 1.00 59.56 350 ASN A O 1
ATOM 3112 N N . ALA A 1 351 ? -68.130 -24.683 -47.162 1.00 55.16 351 ALA A N 1
ATOM 3113 C CA . ALA A 1 351 ? -67.924 -26.059 -47.608 1.00 55.16 351 ALA A CA 1
ATOM 3114 C C . ALA A 1 351 ? -69.256 -26.789 -47.865 1.00 55.16 351 ALA A C 1
ATOM 3116 O O . ALA A 1 351 ? -69.467 -27.892 -47.364 1.00 55.16 351 ALA A O 1
ATOM 3117 N N . GLU A 1 352 ? -70.149 -26.195 -48.662 1.00 46.88 352 GLU A N 1
ATOM 3118 C CA . GLU A 1 352 ? -71.140 -26.980 -49.408 1.00 46.88 352 GLU A CA 1
ATOM 3119 C C . GLU A 1 352 ? -70.500 -27.471 -50.722 1.00 46.88 352 GLU A C 1
ATOM 3121 O O . GLU A 1 352 ? -69.970 -26.655 -51.483 1.00 46.88 352 GLU A O 1
ATOM 3126 N N . PRO A 1 353 ? -70.488 -28.786 -51.004 1.00 49.88 353 PRO A N 1
ATOM 3127 C CA . PRO A 1 353 ? -69.857 -29.329 -52.199 1.00 49.88 353 PRO A CA 1
ATOM 3128 C C . PRO A 1 353 ? -70.818 -29.296 -53.399 1.00 49.88 353 PRO A C 1
ATOM 3130 O O . PRO A 1 353 ? -71.903 -29.870 -53.357 1.00 49.88 353 PRO A O 1
ATOM 3133 N N . ILE A 1 354 ? -70.400 -28.654 -54.494 1.00 42.06 354 ILE A N 1
ATOM 3134 C CA . ILE A 1 354 ? -70.979 -28.864 -55.829 1.00 42.06 354 ILE A CA 1
ATOM 3135 C C . ILE A 1 354 ? -70.370 -30.160 -56.377 1.00 42.06 354 ILE A C 1
ATOM 3137 O O . ILE A 1 354 ? -69.189 -30.191 -56.723 1.00 42.06 354 ILE A O 1
ATOM 3141 N N . ASP A 1 355 ? -71.172 -31.223 -56.429 1.00 40.62 355 ASP A N 1
ATOM 3142 C CA . ASP A 1 355 ? -70.828 -32.483 -57.092 1.00 40.62 355 ASP A CA 1
ATOM 3143 C C . ASP A 1 355 ? -70.720 -32.263 -58.608 1.00 40.62 355 ASP A C 1
ATOM 3145 O O . ASP A 1 355 ? -71.700 -31.921 -59.273 1.00 40.62 355 ASP A O 1
ATOM 3149 N N . SER A 1 356 ? -69.533 -32.492 -59.170 1.00 35.03 356 SER A N 1
ATOM 3150 C CA . SER A 1 356 ? -69.375 -32.758 -60.599 1.00 35.03 356 SER A CA 1
ATOM 3151 C C . SER A 1 356 ? -68.328 -33.848 -60.808 1.00 35.03 356 SER A C 1
ATOM 3153 O O . SER A 1 356 ? -67.140 -33.671 -60.549 1.00 35.03 356 SER A O 1
ATOM 3155 N N . ASP A 1 357 ? -68.846 -34.972 -61.282 1.00 36.22 357 ASP A N 1
ATOM 3156 C CA . ASP A 1 357 ? -68.216 -36.232 -61.654 1.00 36.22 357 ASP A CA 1
ATOM 3157 C C . ASP A 1 357 ? -67.205 -36.077 -62.811 1.00 36.22 357 ASP A C 1
ATOM 3159 O O . ASP A 1 357 ? -67.527 -35.468 -63.833 1.00 36.22 357 ASP A O 1
ATOM 3163 N N . SER A 1 358 ? -65.989 -36.619 -62.653 1.00 35.81 358 SER A N 1
ATOM 3164 C CA . SER A 1 358 ? -65.124 -37.059 -63.762 1.00 35.81 358 SER A CA 1
ATOM 3165 C C . SER A 1 358 ? -63.927 -37.877 -63.252 1.00 35.81 358 SER A C 1
ATOM 3167 O O . SER A 1 358 ? -62.987 -37.365 -62.647 1.00 35.81 358 SER A O 1
ATOM 3169 N N . SER A 1 359 ? -63.984 -39.160 -63.583 1.00 39.25 359 SER A N 1
ATOM 3170 C CA . SER A 1 359 ? -62.985 -40.235 -63.560 1.00 39.25 359 SER A CA 1
ATOM 3171 C C . SER A 1 359 ? -61.555 -39.896 -64.023 1.00 39.25 359 SER A C 1
ATOM 3173 O O . SER A 1 359 ? -61.389 -39.266 -65.062 1.00 39.25 359 SER A O 1
ATOM 3175 N N . GLU A 1 360 ? -60.531 -40.413 -63.328 1.00 36.72 360 GLU A N 1
ATOM 3176 C CA . GLU A 1 360 ? -59.631 -41.500 -63.787 1.00 36.72 360 GLU A CA 1
ATOM 3177 C C . GLU A 1 360 ? -58.434 -41.711 -62.831 1.00 36.72 360 GLU A C 1
ATOM 3179 O O . GLU A 1 360 ? -58.038 -40.849 -62.051 1.00 36.72 360 GLU A O 1
ATOM 3184 N N . ASP A 1 361 ? -57.907 -42.928 -62.880 1.00 39.91 361 ASP A N 1
ATOM 3185 C CA . ASP A 1 361 ? -57.157 -43.668 -61.868 1.00 39.91 361 ASP A CA 1
ATOM 3186 C C . ASP A 1 361 ? -55.719 -43.924 -62.351 1.00 39.91 361 ASP A C 1
ATOM 3188 O O . ASP A 1 361 ? -55.579 -44.579 -63.377 1.00 39.91 361 ASP A O 1
ATOM 3192 N N . VAL A 1 362 ? -54.652 -43.476 -61.655 1.00 40.59 362 VAL A N 1
ATOM 3193 C CA . VAL A 1 362 ? -53.306 -44.090 -61.803 1.00 40.59 362 VAL A CA 1
ATOM 3194 C C . VAL A 1 362 ? -52.373 -43.882 -60.582 1.00 40.59 362 VAL A C 1
ATOM 3196 O O . VAL A 1 362 ? -51.804 -42.817 -60.361 1.00 40.59 362 VAL A O 1
ATOM 3199 N N . GLN A 1 363 ? -52.208 -44.963 -59.814 1.00 38.22 363 GLN A N 1
ATOM 3200 C CA . GLN A 1 363 ? -51.004 -45.528 -59.159 1.00 38.22 363 GLN A CA 1
ATOM 3201 C C . GLN A 1 363 ? -49.896 -44.631 -58.546 1.00 38.22 363 GLN A C 1
ATOM 3203 O O . GLN A 1 363 ? -49.197 -43.861 -59.198 1.00 38.22 363 GLN A O 1
ATOM 3208 N N . SER A 1 364 ? -49.603 -44.917 -57.268 1.00 41.44 364 SER A N 1
ATOM 3209 C CA . SER A 1 364 ? -48.357 -44.573 -56.554 1.00 41.44 364 SER A CA 1
ATOM 3210 C C . SER A 1 364 ? -47.121 -45.294 -57.136 1.00 41.44 364 SER A C 1
ATOM 3212 O O . SER A 1 364 ? -47.270 -46.355 -57.744 1.00 41.44 364 SER A O 1
ATOM 3214 N N . PRO A 1 365 ? -45.882 -44.845 -56.829 1.00 52.72 365 PRO A N 1
ATOM 3215 C CA . PRO A 1 365 ? -45.189 -45.537 -55.741 1.00 52.72 365 PRO A CA 1
ATOM 3216 C C . PRO A 1 365 ? -44.259 -44.688 -54.854 1.00 52.72 365 PRO A C 1
ATOM 3218 O O . PRO A 1 365 ? -43.865 -43.557 -55.109 1.00 52.72 365 PRO A O 1
ATOM 3221 N N . SER A 1 366 ? -43.928 -45.363 -53.764 1.00 39.59 366 SER A N 1
ATOM 3222 C CA . SER A 1 366 ? -43.154 -45.033 -52.580 1.00 39.59 366 SER A CA 1
ATOM 3223 C C . SER A 1 366 ? -41.684 -44.601 -52.738 1.00 39.59 366 SER A C 1
ATOM 3225 O O . SER A 1 366 ? -40.973 -45.090 -53.609 1.00 39.59 366 SER A O 1
ATOM 3227 N N . ARG A 1 367 ? -41.224 -43.955 -51.650 1.00 37.25 367 ARG A N 1
ATOM 3228 C CA . ARG A 1 367 ? -39.987 -44.212 -50.864 1.00 37.25 367 ARG A CA 1
ATOM 3229 C C . ARG A 1 367 ? -38.739 -43.330 -51.068 1.00 37.25 367 ARG A C 1
ATOM 3231 O O . ARG A 1 367 ? -37.956 -43.486 -51.989 1.00 37.25 367 ARG A O 1
ATOM 3238 N N . SER A 1 368 ? -38.508 -42.560 -49.995 1.00 38.22 368 SER A N 1
ATOM 3239 C CA . SER A 1 368 ? -37.268 -42.396 -49.215 1.00 38.22 368 SER A CA 1
ATOM 3240 C C . SER A 1 368 ? -36.015 -41.819 -49.876 1.00 38.22 368 SER A C 1
ATOM 3242 O O . SER A 1 368 ? -35.382 -42.474 -50.693 1.00 38.22 368 SER A O 1
ATOM 3244 N N . ASN A 1 369 ? -35.506 -40.726 -49.294 1.00 36.44 369 ASN A N 1
ATOM 3245 C CA . ASN A 1 369 ? -34.178 -40.764 -48.673 1.00 36.44 369 ASN A CA 1
ATOM 3246 C C . ASN A 1 369 ? -33.967 -39.633 -47.652 1.00 36.44 369 ASN A C 1
ATOM 3248 O O . ASN A 1 369 ? -34.103 -38.450 -47.942 1.00 36.44 369 ASN A O 1
ATOM 3252 N N . HIS A 1 370 ? -33.594 -40.034 -46.437 1.00 38.53 370 HIS A N 1
ATOM 3253 C CA . HIS A 1 370 ? -32.947 -39.197 -45.433 1.00 38.53 370 HIS A CA 1
ATOM 3254 C C . HIS A 1 370 ? -31.544 -38.791 -45.905 1.00 38.53 370 HIS A C 1
ATOM 3256 O O . HIS A 1 370 ? -30.776 -39.670 -46.291 1.00 38.53 370 HIS A O 1
ATOM 3262 N N . ARG A 1 371 ? -31.148 -37.524 -45.703 1.00 40.12 371 ARG A N 1
ATOM 3263 C CA . ARG A 1 371 ? -29.793 -37.164 -45.230 1.00 40.12 371 ARG A CA 1
ATOM 3264 C C . ARG A 1 371 ? -29.713 -35.727 -44.689 1.00 40.12 371 ARG A C 1
ATOM 3266 O O . ARG A 1 371 ? -29.517 -34.754 -45.397 1.00 40.12 371 ARG A O 1
ATOM 3273 N N . ARG A 1 372 ? -29.862 -35.680 -43.367 1.00 38.00 372 ARG A N 1
ATOM 3274 C CA . ARG A 1 372 ? -29.284 -34.795 -42.342 1.00 38.00 372 ARG A CA 1
ATOM 3275 C C . ARG A 1 372 ? -28.121 -33.885 -42.802 1.00 38.00 372 ARG A C 1
ATOM 3277 O O . ARG A 1 372 ? -27.040 -34.385 -43.105 1.00 38.00 372 ARG A O 1
ATOM 3284 N N . SER A 1 373 ? -28.287 -32.569 -42.668 1.00 40.69 373 SER A N 1
ATOM 3285 C CA . SER A 1 373 ? -27.196 -31.591 -42.550 1.00 40.69 373 SER A CA 1
ATOM 3286 C C . SER A 1 373 ? -27.376 -30.789 -41.253 1.00 40.69 373 SER A C 1
ATOM 3288 O O . SER A 1 373 ? -28.452 -30.283 -40.949 1.00 40.69 373 SER A O 1
ATOM 3290 N N . LYS A 1 374 ? -26.326 -30.760 -40.426 1.00 38.97 374 LYS A N 1
ATOM 3291 C CA . LYS A 1 374 ? -26.223 -29.926 -39.223 1.00 38.97 374 LYS A CA 1
ATOM 3292 C C . LYS A 1 374 ? -25.538 -28.623 -39.638 1.00 38.97 374 LYS A C 1
ATOM 3294 O O . LYS A 1 374 ? -24.364 -28.682 -39.999 1.00 38.97 374 LYS A O 1
ATOM 3299 N N . SER A 1 375 ? -26.227 -27.484 -39.574 1.00 40.12 375 SER A N 1
ATOM 3300 C CA . SER A 1 375 ? -25.580 -26.169 -39.609 1.00 40.12 375 SER A CA 1
ATOM 3301 C C . SER A 1 375 ? -25.156 -25.774 -38.192 1.00 40.12 375 SER A C 1
ATOM 3303 O O . SER A 1 375 ? -25.884 -25.959 -37.217 1.00 40.12 375 SER A O 1
ATOM 3305 N N . ARG A 1 376 ? -23.914 -25.306 -38.081 1.00 40.00 376 ARG A N 1
ATOM 3306 C CA . ARG A 1 376 ? -23.361 -24.619 -36.916 1.00 40.00 376 ARG A CA 1
ATOM 3307 C C . ARG A 1 376 ? -23.433 -23.132 -37.236 1.00 40.00 376 ARG A C 1
ATOM 3309 O O . ARG A 1 376 ? -22.645 -22.683 -38.061 1.00 40.00 376 ARG A O 1
ATOM 3316 N N . ASP A 1 377 ? -24.329 -22.407 -36.581 1.00 39.12 377 ASP A N 1
ATOM 3317 C CA . ASP A 1 377 ? -24.310 -20.946 -36.558 1.00 39.12 377 ASP A CA 1
ATOM 3318 C C . ASP A 1 377 ? -23.781 -20.478 -35.206 1.00 39.12 377 ASP A C 1
ATOM 3320 O O . ASP A 1 377 ? -24.398 -20.675 -34.160 1.00 39.12 377 ASP A O 1
ATOM 3324 N N . SER A 1 378 ? -22.598 -19.878 -35.240 1.00 38.84 378 SER A N 1
ATOM 3325 C CA . SER A 1 378 ? -22.060 -19.068 -34.154 1.00 38.84 378 SER A CA 1
ATOM 3326 C C . SER A 1 378 ? -20.983 -18.159 -34.732 1.00 38.84 378 SER A C 1
ATOM 3328 O O . SER A 1 378 ? -19.827 -18.567 -34.842 1.00 38.84 378 SER A O 1
ATOM 3330 N N . ASN A 1 379 ? -21.349 -16.933 -35.105 1.00 38.38 379 ASN A N 1
ATOM 3331 C CA . ASN A 1 379 ? -20.413 -15.821 -34.994 1.00 38.38 379 ASN A CA 1
ATOM 3332 C C . ASN A 1 379 ? -21.160 -14.494 -34.846 1.00 38.38 379 ASN A C 1
ATOM 3334 O O . ASN A 1 379 ? -21.849 -14.043 -35.757 1.00 38.38 379 ASN A O 1
ATOM 3338 N N . ALA A 1 380 ? -21.025 -13.906 -33.662 1.00 44.47 380 ALA A N 1
ATOM 3339 C CA . ALA A 1 380 ? -21.592 -12.626 -33.286 1.00 44.47 380 ALA A CA 1
ATOM 3340 C C . ALA A 1 380 ? -20.539 -11.519 -33.449 1.00 44.47 380 ALA A C 1
ATOM 3342 O O . ALA A 1 380 ? -19.414 -11.648 -32.976 1.00 44.47 380 ALA A O 1
ATOM 3343 N N . ASN A 1 381 ? -20.968 -10.444 -34.108 1.00 42.78 381 ASN A N 1
ATOM 3344 C CA . ASN A 1 381 ? -20.616 -9.036 -33.915 1.00 42.78 381 ASN A CA 1
ATOM 3345 C C . ASN A 1 381 ? -19.156 -8.649 -33.619 1.00 42.78 381 ASN A C 1
ATOM 3347 O O . ASN A 1 381 ? -18.707 -8.584 -32.477 1.00 42.78 381 ASN A O 1
ATOM 3351 N N . SER A 1 382 ? -18.496 -8.187 -34.682 1.00 40.66 382 SER A N 1
ATOM 3352 C CA . SER A 1 382 ? -17.493 -7.123 -34.655 1.00 40.66 382 SER A CA 1
ATOM 3353 C C . SER A 1 382 ? -18.192 -5.810 -35.016 1.00 40.66 382 SER A C 1
ATOM 3355 O O . SER A 1 382 ? -18.811 -5.776 -36.073 1.00 40.66 382 SER A O 1
ATOM 3357 N N . LEU A 1 383 ? -18.129 -4.782 -34.157 1.00 47.84 383 LEU A N 1
ATOM 3358 C CA . LEU A 1 383 ? -18.202 -3.345 -34.500 1.00 47.84 383 LEU A CA 1
ATOM 3359 C C . LEU A 1 383 ? -18.293 -2.494 -33.220 1.00 47.84 383 LEU A C 1
ATOM 3361 O O . LEU A 1 383 ? -19.336 -2.457 -32.576 1.00 47.84 383 LEU A O 1
ATOM 3365 N N . ASN A 1 384 ? -17.192 -1.831 -32.851 1.00 47.25 384 ASN A N 1
ATOM 3366 C CA . ASN A 1 384 ? -17.177 -0.402 -32.502 1.00 47.25 384 ASN A CA 1
ATOM 3367 C C . ASN A 1 384 ? -15.772 0.051 -32.077 1.00 47.25 384 ASN A C 1
ATOM 3369 O O . ASN A 1 384 ? -15.315 -0.231 -30.970 1.00 47.25 384 ASN A O 1
ATOM 3373 N N . HIS A 1 385 ? -15.122 0.802 -32.963 1.00 42.56 385 HIS A N 1
ATOM 3374 C CA . HIS A 1 385 ? -14.127 1.823 -32.643 1.00 42.56 385 HIS A CA 1
ATOM 3375 C C . HIS A 1 385 ? -14.389 3.000 -33.590 1.00 42.56 385 HIS A C 1
ATOM 3377 O O . HIS A 1 385 ? -14.218 2.865 -34.802 1.00 42.56 385 HIS A O 1
ATOM 33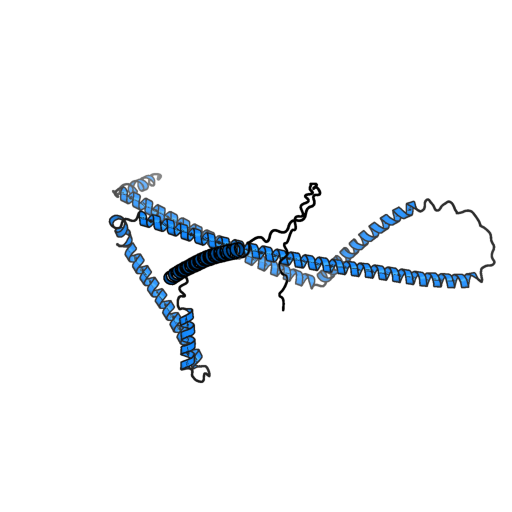83 N N . GLN A 1 386 ? -14.822 4.119 -33.019 1.00 53.16 386 GLN A N 1
ATOM 3384 C CA . GLN A 1 386 ? -14.551 5.472 -33.494 1.00 53.16 386 GLN A CA 1
ATOM 3385 C C . GLN A 1 386 ? -14.113 6.285 -32.286 1.00 53.16 386 GLN A C 1
ATOM 3387 O O . GLN A 1 386 ? -14.737 6.095 -31.215 1.00 53.16 386 GLN A O 1
#

Organism: Phlebotomus papatasi (NCBI:txid29031)

Secondary structure (DSSP, 8-state):
----HHHHHHHTTS-S---HHHHHHHHHHHHHHHHHHHHHHHHHHHHHHHHHHHHHHHHHHHHHHHHHHHHHHHHHSHHHHHHHHHHHHHHHHHHHHHHHHHHHHHHHHHTTTTTSSSSS--S-----S--TTTHHHHHHHHHHHHHHHHHHHHHHHHHHHHHHHHHHHHHHHHHHHHHHHHHHHHHHHHHHHHHHHHHHHHHHHHHHHHHHHHHHHHHHHS--HHHHHHHHSSHHHHHHHHHHHHHHHHHHHHHHHHHHHHHHHHHHHHHHS--SSHHHHHHHHHHHHHHHHS---S--HHHHHHHHHHHHHHHHHHHHHHHHHHHHHHHHHHHHHHHHHHHHHHHHHT------------------------------------